Protein AF-A0A661AFA7-F1 (afdb_monomer)

Sequence (392 aa):
MISYKNIELQKSDNGQKGRAKYIINGSEYFAEEAAISHYTSLGYHALWTENTYWWTLMGLFFWDVIFAKTKGAVIVIRDGVQITLDPQDEKFEYLFKQTIQVNGIPADFFTMEFYERRKNLIKNKIQELLHSNLEQKLKESYKQNYGKKCRIIENWDKYDVNTLLISIQRLDKVKFIKILERIISNFKDNRAGLPDLIVYNDKDLFFSEVKSEKDKISEEQKEWHDFLSTTLGLKVEIFLINHTETQIKRIKSLYMPNAKEVTITVGYSSSKKREEAIRFLQEQESYFTKGEGKEQIHGAKFNINEDDIEKLFTILNLTSGWKTQQIEIDGKIIKSTELRNSLWCFREKVKQNASSDYCKRLEYDNKPNKFGCRYFYFHEMEDDEWIEYGYI

Foldseek 3Di:
DEAEDEDEFAWDPPPDPDATWTADPNDIDGQQVVVQVVLVVVVKHKAFCFLLLLLLLLCLLCVCLQLPLWWQLAWDADPNDIHTDHSPDPCSVVRNVVCCVVVVTGRCQQPLVSCVRRVVVLVVSLVVQVPDDSLVSSVVSLVVCPPRRHNSCPDNVPDDSVSSCPCVVPDDSNLSSVLSSQCSNRVNLQSHQFARIWMDDPPDTAGEHTDEQPDDRDPSNLLNCQCCCQVVVGYYYYYYYPHDPVRVVVNVVSNDPPFFKKKKKFADDPDPLVVVLQVLLVPAPQWDWDDDDRGIMIMGIATLDLVRLVSVVVSLVSCPPPPRIWMDTPNDTDDSVVVCVLCVQVNVCSVVSHGVCQQVSCDDPNDRVPVGNPPDDPPVVVDPDPDDDDDD

Secondary structure (DSSP, 8-state):
-EEEEEE--EEP---SSSS-EEEETTEEEEHHHHHHHHHHHTT-EEEE--HHHHHHHHHHHTHHHHT---TTSSEEEETTEEEEPPTTSTTHHHHHHHHHHHHSS-TTTTSTHHHHHHHHHHHHHHHHHHTS-HHHHHHHHHHHHTTS-BTTBS-GGGS-HHHHHHHHHHS-HHHHHHHHHHHHHTHHHHSS---SEEEE-SS-EEEEEEE-TT----HHHHHHHHIIIIIS---EEEEEES--HHHHHHHHHTTS----EEEEEE-----TTHHHHHHHHHTSTT-EEES-GGG-EEEEEEESSTTTHHHHHHHHHHTTT-TTEEEEETTEEE-HHHHHHHHHHHHHHHHTT--GGGGGS-EETTEE-TTTTTT-SGGGGTS---------

Solvent-accessible surface area (backbone atoms only — not comparable to full-atom values): 22392 Å² total; per-residue (Å²): 73,83,46,77,46,76,46,83,68,52,66,58,84,75,86,60,97,65,83,68,39,31,48,56,98,89,41,82,28,45,59,63,55,45,50,33,52,54,41,41,78,72,70,31,49,57,44,86,40,34,40,63,55,54,38,39,52,35,49,48,78,38,40,71,60,64,70,42,83,44,69,32,34,35,67,46,76,56,98,90,40,84,40,61,43,51,65,83,42,91,59,32,67,60,49,37,54,50,39,32,72,74,59,21,42,45,68,28,60,74,43,77,60,39,29,68,78,34,46,68,53,51,53,52,47,52,56,52,52,73,79,48,62,60,69,58,52,49,53,52,35,46,71,74,47,64,87,53,75,31,64,64,48,82,57,69,83,78,55,54,73,69,66,63,38,50,60,63,76,71,39,58,68,68,58,49,50,51,55,37,49,52,26,66,57,39,37,68,76,46,50,51,36,52,40,41,23,42,35,32,55,98,88,49,67,33,34,32,33,70,34,51,70,82,60,77,86,51,70,48,29,52,46,40,50,42,34,41,13,72,62,58,66,35,44,34,32,43,39,34,36,61,59,51,72,68,56,49,51,57,56,51,53,72,78,40,77,80,48,54,53,36,38,42,35,35,44,69,70,92,55,91,45,43,68,59,44,51,51,58,34,65,73,38,93,55,42,48,75,45,77,61,81,84,63,31,29,44,29,30,60,36,42,56,42,85,85,32,41,65,57,50,51,46,52,53,60,54,48,59,92,45,91,42,55,45,38,33,44,93,90,40,79,58,55,70,68,56,56,46,65,67,44,45,63,58,50,53,35,52,78,65,69,47,42,72,63,62,39,70,62,32,53,54,95,94,36,81,35,92,69,47,55,80,78,72,68,79,65,71,78,73,54,95,67,90,71,87,80,75,93,132

Nearest PDB structures (foldseek):
  4rib-assembly2_B  TM=8.176E-01  e=7.982E-11  Homo sapiens
  4rid-assembly2_B  TM=7.907E-01  e=3.762E-11  Homo sapiens
  4rib-assembly1_A  TM=8.383E-01  e=2.216E-10  Homo sapiens
  4ric-assembly1_A  TM=8.292E-01  e=1.886E-10  Homo sapiens
  4ria-assembly2_B  TM=8.384E-01  e=1.053E-09  Homo sapiens

Structure (mmCIF, N/CA/C/O backbone):
data_AF-A0A661AFA7-F1
#
_entry.id   AF-A0A661AFA7-F1
#
loop_
_atom_site.group_PDB
_atom_site.id
_atom_site.type_symbol
_atom_site.label_atom_id
_atom_site.label_alt_id
_atom_site.label_comp_id
_atom_site.label_asym_id
_atom_site.label_entity_id
_atom_site.label_seq_id
_atom_site.pdbx_PDB_ins_code
_atom_site.Cartn_x
_atom_site.Cartn_y
_atom_site.Cartn_z
_atom_site.occupancy
_atom_site.B_iso_or_equiv
_atom_site.auth_seq_id
_atom_site.auth_comp_id
_atom_site.auth_asym_id
_atom_site.auth_atom_id
_atom_site.pdbx_PDB_model_num
ATOM 1 N N . MET A 1 1 ? -13.219 -1.385 1.465 1.00 78.69 1 MET A N 1
ATOM 2 C CA . MET A 1 1 ? -14.040 -2.539 1.913 1.00 78.69 1 MET A CA 1
ATOM 3 C C . MET A 1 1 ? -13.252 -3.832 1.727 1.00 78.69 1 MET A C 1
ATOM 5 O O . MET A 1 1 ? -12.889 -4.147 0.595 1.00 78.69 1 MET A O 1
ATOM 9 N N . ILE A 1 2 ? -12.975 -4.540 2.827 1.00 92.69 2 ILE A N 1
ATOM 10 C CA . ILE A 1 2 ? -12.301 -5.849 2.832 1.00 92.69 2 ILE A CA 1
ATOM 11 C C . ILE A 1 2 ? -13.361 -6.953 2.789 1.00 92.69 2 ILE A C 1
ATOM 13 O O . ILE A 1 2 ? -14.319 -6.927 3.559 1.00 92.69 2 ILE A O 1
ATOM 17 N N . SER A 1 3 ? -13.186 -7.922 1.897 1.00 95.44 3 SER A N 1
ATOM 18 C CA . SER A 1 3 ? -14.047 -9.103 1.761 1.00 95.44 3 SER A CA 1
ATOM 19 C C . SER A 1 3 ? -13.226 -10.384 1.897 1.00 95.44 3 SER A C 1
ATOM 21 O O . SER A 1 3 ? -12.001 -10.337 1.838 1.00 95.44 3 SER A O 1
ATOM 23 N N . TYR A 1 4 ? -13.885 -11.521 2.112 1.00 96.25 4 TYR A N 1
ATOM 24 C CA . TYR A 1 4 ? -13.216 -12.798 2.362 1.00 96.25 4 TYR A CA 1
ATOM 25 C C . TYR A 1 4 ? -13.870 -13.888 1.535 1.00 96.25 4 TYR A C 1
ATOM 27 O O . TYR A 1 4 ? -15.100 -13.966 1.480 1.00 96.25 4 TYR A O 1
ATOM 35 N N . LYS A 1 5 ? -13.049 -14.761 0.965 1.00 96.88 5 LYS A N 1
ATOM 36 C CA . LYS A 1 5 ? -13.495 -15.934 0.226 1.00 96.88 5 LYS A CA 1
ATOM 37 C C . LYS A 1 5 ? -12.658 -17.119 0.658 1.00 96.88 5 LYS A C 1
ATOM 39 O O . LYS A 1 5 ? -11.445 -17.032 0.589 1.00 96.88 5 LYS A O 1
ATOM 44 N N . ASN A 1 6 ? -13.290 -18.191 1.121 1.00 97.25 6 ASN A N 1
ATOM 45 C CA . ASN A 1 6 ? -12.597 -19.437 1.437 1.00 97.25 6 ASN A CA 1
ATOM 46 C C . ASN A 1 6 ? -13.055 -20.523 0.470 1.00 97.25 6 ASN A C 1
ATOM 48 O O . ASN A 1 6 ? -14.259 -20.661 0.242 1.00 97.25 6 ASN A O 1
ATOM 52 N N . ILE A 1 7 ? -12.106 -21.268 -0.087 1.00 96.75 7 ILE A N 1
ATOM 53 C CA . ILE A 1 7 ? -12.377 -22.435 -0.924 1.00 96.75 7 ILE A CA 1
ATOM 54 C C . ILE A 1 7 ? -11.664 -23.662 -0.367 1.00 96.75 7 ILE A C 1
ATOM 56 O O . ILE A 1 7 ? -10.620 -23.547 0.273 1.00 96.75 7 ILE A O 1
ATOM 60 N N . GLU A 1 8 ? -12.224 -24.830 -0.654 1.00 96.00 8 GLU A N 1
ATOM 61 C CA . GLU A 1 8 ? -11.628 -26.115 -0.310 1.00 96.00 8 GLU A CA 1
ATOM 62 C C . GLU A 1 8 ? -10.998 -26.728 -1.563 1.00 96.00 8 GLU A C 1
ATOM 64 O O . GLU A 1 8 ? -11.664 -26.886 -2.589 1.00 96.00 8 GLU A O 1
ATOM 69 N N . LEU A 1 9 ?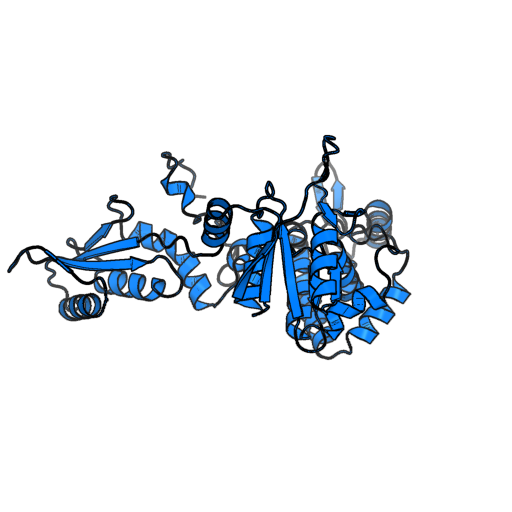 -9.714 -27.067 -1.484 1.00 94.50 9 LEU A N 1
ATOM 70 C CA . LEU A 1 9 ? -8.948 -27.712 -2.544 1.00 94.50 9 LEU A CA 1
ATOM 71 C C . LEU A 1 9 ? -8.149 -28.888 -1.993 1.00 94.50 9 LEU A C 1
ATOM 73 O O . LEU A 1 9 ? -7.555 -28.821 -0.913 1.00 94.50 9 LEU A O 1
ATOM 77 N N . GLN A 1 10 ? -8.061 -29.954 -2.787 1.00 93.38 10 GLN A N 1
ATOM 78 C CA . GLN A 1 10 ? -7.186 -31.075 -2.473 1.00 93.38 10 GLN A CA 1
ATOM 79 C C . GLN A 1 10 ? -5.727 -30.612 -2.527 1.00 93.38 10 GLN A C 1
ATOM 81 O O . GLN A 1 10 ? -5.273 -30.051 -3.523 1.00 93.38 10 GLN A O 1
ATOM 86 N N . LYS A 1 11 ? -4.979 -30.862 -1.455 1.00 90.44 11 LYS A N 1
ATOM 87 C CA . LYS A 1 11 ? -3.547 -30.575 -1.394 1.00 90.44 11 LYS A CA 1
ATOM 88 C C . LYS A 1 11 ? -2.759 -31.673 -2.110 1.00 90.44 11 LYS A C 1
ATOM 90 O O . LYS A 1 11 ? -3.141 -32.837 -2.045 1.00 90.44 11 LYS A O 1
ATOM 95 N N . SER A 1 12 ? -1.665 -31.313 -2.776 1.00 87.25 12 SER A N 1
ATOM 96 C CA . SER A 1 12 ? -0.731 -32.320 -3.291 1.00 87.25 12 SER A CA 1
ATOM 97 C C . SER A 1 12 ? 0.086 -32.931 -2.144 1.00 87.25 12 SER A C 1
ATOM 99 O O . SER A 1 12 ? 0.636 -32.206 -1.311 1.00 87.25 12 SER A O 1
ATOM 101 N N . ASP A 1 13 ? 0.181 -34.262 -2.124 1.00 72.50 13 ASP A N 1
ATOM 102 C CA . ASP A 1 13 ? 0.883 -35.056 -1.102 1.00 72.50 13 ASP A CA 1
ATOM 103 C C . ASP A 1 13 ? 2.415 -35.061 -1.261 1.00 72.50 13 ASP A C 1
ATOM 105 O O . ASP A 1 13 ? 3.125 -35.728 -0.503 1.00 72.50 13 ASP A O 1
ATOM 109 N N . ASN A 1 14 ? 2.965 -34.305 -2.218 1.00 60.12 14 ASN A N 1
ATOM 110 C CA . ASN A 1 14 ? 4.408 -34.203 -2.427 1.00 60.12 14 ASN A CA 1
ATOM 111 C C . ASN A 1 14 ? 5.075 -33.425 -1.274 1.00 60.12 14 ASN A C 1
ATOM 113 O O . ASN A 1 14 ? 5.304 -32.219 -1.347 1.00 60.12 14 ASN A O 1
ATOM 117 N N . GLY A 1 15 ? 5.388 -34.148 -0.192 1.00 50.31 15 GLY A N 1
ATOM 118 C CA . GLY A 1 15 ? 5.977 -33.697 1.074 1.00 50.31 15 GLY A CA 1
ATOM 119 C C . GLY A 1 15 ? 7.410 -33.156 1.003 1.00 50.31 15 GLY A C 1
ATOM 120 O O . GLY A 1 15 ? 8.238 -33.481 1.855 1.00 50.31 15 GLY A O 1
ATOM 121 N N . GLN A 1 16 ? 7.727 -32.314 0.022 1.00 49.47 16 GLN A N 1
ATOM 122 C CA . GLN A 1 16 ? 8.964 -31.537 0.023 1.00 49.47 16 GLN A CA 1
ATOM 123 C C . GLN A 1 16 ? 8.768 -30.179 0.706 1.00 49.47 16 GLN A C 1
ATOM 125 O O . GLN A 1 16 ? 7.711 -29.557 0.626 1.00 49.47 16 GLN A O 1
ATOM 130 N N . LYS A 1 17 ? 9.824 -29.703 1.380 1.00 51.38 17 LYS A N 1
ATOM 131 C CA . LYS A 1 17 ? 9.931 -28.332 1.900 1.00 51.38 17 LYS A CA 1
ATOM 132 C C . LYS A 1 17 ? 9.777 -27.341 0.735 1.00 51.38 17 LYS A C 1
ATOM 134 O O . LYS A 1 17 ? 10.743 -27.066 0.033 1.00 51.38 17 LYS A O 1
ATOM 139 N N . GLY A 1 18 ? 8.572 -26.819 0.532 1.00 64.00 18 GLY A N 1
ATOM 140 C CA . GLY A 1 18 ? 8.236 -25.884 -0.541 1.00 64.00 18 GLY A CA 1
ATOM 141 C C . GLY A 1 18 ? 6.884 -25.209 -0.301 1.00 64.00 18 GLY A C 1
ATOM 142 O O . GLY A 1 18 ? 6.177 -25.549 0.650 1.00 64.00 18 GLY A O 1
ATOM 143 N N . ARG A 1 19 ? 6.538 -24.225 -1.143 1.00 78.50 19 ARG A N 1
ATOM 144 C CA . ARG A 1 19 ? 5.211 -23.581 -1.124 1.00 78.50 19 ARG A CA 1
ATOM 145 C C . ARG A 1 19 ? 4.116 -24.623 -1.368 1.00 78.50 19 ARG A C 1
ATOM 147 O O . ARG A 1 19 ? 4.319 -25.554 -2.146 1.00 78.50 19 ARG A O 1
ATOM 154 N N . ALA A 1 20 ? 2.974 -24.465 -0.697 1.00 85.94 20 ALA A N 1
ATOM 155 C CA . ALA A 1 20 ? 1.845 -25.378 -0.834 1.00 85.94 20 ALA A CA 1
ATOM 156 C C . ALA A 1 20 ? 1.352 -25.441 -2.290 1.00 85.94 20 ALA A C 1
ATOM 158 O O . ALA A 1 20 ? 1.292 -24.419 -2.974 1.00 85.94 20 ALA A O 1
ATOM 159 N N . LYS A 1 21 ? 0.990 -26.649 -2.731 1.00 91.50 21 LYS A N 1
ATOM 160 C CA . LYS A 1 21 ? 0.383 -26.907 -4.035 1.00 91.50 21 LYS A CA 1
ATOM 161 C C . LYS A 1 21 ? -0.960 -27.606 -3.888 1.00 91.50 21 LYS A C 1
ATOM 163 O O . LYS A 1 21 ? -1.154 -28.407 -2.969 1.00 91.50 21 LYS A O 1
ATOM 168 N N . TYR A 1 22 ? -1.845 -27.336 -4.833 1.00 93.81 22 TYR A N 1
ATOM 169 C CA . TYR A 1 22 ? -3.230 -27.782 -4.858 1.00 93.81 22 TYR A CA 1
ATOM 170 C C . TYR A 1 22 ? -3.554 -28.463 -6.182 1.00 93.81 22 TYR A C 1
ATOM 172 O O . TYR A 1 22 ? -3.020 -28.088 -7.223 1.00 93.81 22 TYR A O 1
ATOM 180 N N . ILE A 1 23 ? -4.422 -29.469 -6.135 1.00 93.19 23 ILE A N 1
ATOM 181 C CA . ILE A 1 23 ? -4.834 -30.250 -7.296 1.00 93.19 23 ILE A CA 1
ATOM 182 C C . ILE A 1 23 ? -6.147 -29.682 -7.832 1.00 93.19 23 ILE A C 1
ATOM 184 O O . ILE A 1 23 ? -7.156 -29.652 -7.127 1.00 93.19 23 ILE A O 1
ATOM 188 N N . ILE A 1 24 ? -6.141 -29.268 -9.099 1.00 93.12 24 ILE A N 1
ATOM 189 C CA . ILE A 1 24 ? -7.333 -28.847 -9.843 1.00 93.12 24 ILE A CA 1
ATOM 190 C C . ILE A 1 24 ? -7.357 -29.638 -11.147 1.00 93.12 24 ILE A C 1
ATOM 192 O O . ILE A 1 24 ? -6.400 -29.595 -11.919 1.00 93.12 24 ILE A O 1
ATOM 196 N N . ASN A 1 25 ? -8.436 -30.388 -11.390 1.00 90.56 25 ASN A N 1
ATOM 197 C CA . ASN A 1 25 ? -8.602 -31.228 -12.586 1.00 90.56 25 ASN A CA 1
ATOM 198 C C . ASN A 1 25 ? -7.388 -32.141 -12.873 1.00 90.56 25 ASN A C 1
ATOM 200 O O . ASN A 1 25 ? -6.991 -32.324 -14.021 1.00 90.56 25 ASN A O 1
ATOM 204 N N . GLY A 1 26 ? -6.772 -32.690 -11.820 1.00 89.00 26 GLY A N 1
ATOM 205 C CA . GLY A 1 26 ? -5.618 -33.591 -11.921 1.00 89.00 26 GLY A CA 1
ATOM 206 C C . GLY A 1 26 ? -4.258 -32.914 -12.150 1.00 89.00 26 GLY A C 1
ATOM 207 O O . GLY A 1 26 ? -3.258 -33.620 -12.233 1.00 89.00 26 GLY A O 1
ATOM 208 N N . SER A 1 27 ? -4.195 -31.581 -12.229 1.00 91.75 27 SER A N 1
ATOM 209 C CA . SER A 1 27 ? -2.941 -30.815 -12.339 1.00 91.75 27 SER A CA 1
ATOM 210 C C . SER A 1 27 ? -2.607 -30.090 -11.035 1.00 91.75 27 SER A C 1
ATOM 212 O O . SER A 1 27 ? -3.508 -29.685 -10.302 1.00 91.75 27 SER A O 1
ATOM 214 N N . GLU A 1 28 ? -1.313 -29.931 -10.743 1.00 92.88 28 GLU A N 1
ATOM 215 C CA . GLU A 1 28 ? -0.833 -29.211 -9.560 1.00 92.88 28 GLU A CA 1
ATOM 216 C C . GLU A 1 28 ? -0.629 -27.718 -9.837 1.00 92.88 28 GLU A C 1
ATOM 218 O O . GLU A 1 28 ? 0.016 -27.351 -10.817 1.00 92.88 28 GLU A O 1
ATOM 223 N N . TYR A 1 29 ? -1.084 -26.881 -8.909 1.00 93.50 29 TYR A N 1
ATOM 224 C CA . TYR A 1 29 ? -0.979 -25.424 -8.959 1.00 93.50 29 TYR A CA 1
ATOM 225 C C . TYR A 1 29 ? -0.490 -24.868 -7.622 1.00 93.50 29 TYR A C 1
ATOM 227 O O . TYR A 1 29 ? -0.860 -25.382 -6.564 1.00 93.50 29 TYR A O 1
ATOM 235 N N . PHE A 1 30 ? 0.306 -23.801 -7.640 1.00 94.44 30 PHE A N 1
ATOM 236 C CA . PHE A 1 30 ? 0.533 -22.983 -6.446 1.00 94.44 30 PHE A CA 1
ATOM 237 C C . PHE A 1 30 ? -0.759 -22.268 -6.021 1.00 94.44 30 PHE A C 1
ATOM 239 O O . PHE A 1 30 ? -1.739 -22.228 -6.765 1.00 94.44 30 PHE A O 1
ATOM 246 N N . ALA A 1 31 ? -0.781 -21.715 -4.806 1.00 94.88 31 ALA A N 1
ATOM 247 C CA . ALA A 1 31 ? -1.972 -21.078 -4.242 1.00 94.88 31 ALA A CA 1
ATOM 248 C C . ALA A 1 31 ? -2.530 -19.967 -5.152 1.00 94.88 31 ALA A C 1
ATOM 250 O O . ALA A 1 31 ? -3.733 -19.908 -5.406 1.00 94.88 31 ALA A O 1
ATOM 251 N N . GLU A 1 32 ? -1.653 -19.118 -5.681 1.00 96.19 32 GLU A N 1
ATOM 252 C CA . GLU A 1 32 ? -1.999 -17.982 -6.533 1.00 96.19 32 GLU A CA 1
ATOM 253 C C . GLU A 1 32 ? -2.542 -18.445 -7.894 1.00 96.19 32 GLU A C 1
ATOM 255 O O . GLU A 1 32 ? -3.547 -17.925 -8.377 1.00 96.19 32 GLU A O 1
ATOM 260 N N . GLU A 1 33 ? -1.949 -19.486 -8.484 1.00 96.50 33 GLU A N 1
ATOM 261 C CA . GLU A 1 33 ? -2.429 -20.098 -9.730 1.00 96.50 33 GLU A CA 1
ATOM 262 C C . GLU A 1 33 ? -3.790 -20.784 -9.538 1.00 96.50 33 GLU A C 1
ATOM 264 O O . GLU A 1 33 ? -4.676 -20.680 -10.389 1.00 96.50 33 GLU A O 1
ATOM 269 N N . ALA A 1 34 ? -3.987 -21.441 -8.393 1.00 96.31 34 ALA A N 1
ATOM 270 C CA . ALA A 1 34 ? -5.262 -22.034 -8.016 1.00 96.31 34 ALA A CA 1
ATOM 271 C C . ALA A 1 34 ? -6.356 -20.964 -7.862 1.00 96.31 34 ALA A C 1
ATOM 273 O O . ALA A 1 34 ? -7.472 -21.143 -8.356 1.00 96.31 34 ALA A O 1
ATOM 274 N N . ALA A 1 35 ? -6.028 -19.822 -7.250 1.00 97.38 35 ALA A N 1
ATOM 275 C CA . ALA A 1 35 ? -6.930 -18.678 -7.164 1.00 97.38 35 ALA A CA 1
ATOM 276 C C . ALA A 1 35 ? -7.266 -18.106 -8.555 1.00 97.38 35 ALA A C 1
ATOM 278 O O . ALA A 1 35 ? -8.440 -17.874 -8.850 1.00 97.38 35 ALA A O 1
ATOM 279 N N . ILE A 1 36 ? -6.275 -17.945 -9.442 1.00 97.75 36 ILE A N 1
ATOM 280 C CA . ILE A 1 36 ? -6.489 -17.514 -10.838 1.00 97.75 36 ILE A CA 1
ATOM 281 C C . ILE A 1 36 ? -7.436 -18.477 -11.569 1.00 97.75 36 ILE A C 1
ATOM 283 O O . ILE A 1 36 ? -8.391 -18.030 -12.211 1.00 97.75 36 ILE A O 1
ATOM 287 N N . SER A 1 37 ? -7.213 -19.788 -11.444 1.00 96.94 37 SER A N 1
ATOM 288 C CA . SER A 1 37 ? -8.068 -20.825 -12.037 1.00 96.94 37 SER A CA 1
ATOM 289 C C . SER A 1 37 ? -9.511 -20.725 -11.529 1.00 96.94 37 SER A C 1
ATOM 291 O O . SER A 1 37 ? -10.461 -20.692 -12.317 1.00 96.94 37 SER A O 1
ATOM 293 N N . HIS A 1 38 ? -9.681 -20.556 -10.214 1.00 96.75 38 HIS A N 1
ATOM 294 C CA . HIS A 1 38 ? -10.986 -20.355 -9.588 1.00 96.75 38 HIS A CA 1
ATOM 295 C C . HIS A 1 38 ? -11.711 -19.121 -10.131 1.00 96.75 38 HIS A C 1
ATOM 297 O O . HIS A 1 38 ? -12.863 -19.224 -10.548 1.00 96.75 38 HIS A O 1
ATOM 303 N N . TYR A 1 39 ? -11.056 -17.959 -10.174 1.00 97.81 39 TYR A N 1
ATOM 304 C CA . TYR A 1 39 ? -11.659 -16.742 -10.727 1.00 97.81 39 TYR A CA 1
ATOM 305 C C . TYR A 1 39 ? -11.997 -16.883 -12.216 1.00 97.81 39 TYR A C 1
ATOM 307 O O . TYR A 1 39 ? -13.070 -16.445 -12.634 1.00 97.81 39 TYR A O 1
ATOM 315 N N . THR A 1 40 ? -11.147 -17.564 -12.986 1.00 97.06 40 THR A N 1
ATOM 316 C CA . THR A 1 40 ? -11.391 -17.845 -14.410 1.00 97.06 40 THR A CA 1
ATOM 317 C C . THR A 1 40 ? -12.655 -18.679 -14.606 1.00 97.06 40 THR A C 1
ATOM 319 O O . THR A 1 40 ? -13.485 -18.350 -15.452 1.00 97.06 40 THR A O 1
ATOM 322 N N . SER A 1 41 ? -12.874 -19.699 -13.767 1.00 95.88 41 SER A N 1
ATOM 323 C CA . SER A 1 41 ? -14.105 -20.507 -13.794 1.00 95.88 41 SER A CA 1
ATOM 324 C C . SER A 1 41 ? -15.380 -19.706 -13.489 1.00 95.88 41 SER A C 1
ATOM 326 O O . SER A 1 41 ? -16.470 -20.091 -13.904 1.00 95.88 41 SER A O 1
ATOM 328 N N . LEU A 1 42 ? -15.243 -18.567 -12.803 1.00 96.19 42 LEU A N 1
ATOM 329 C CA . LEU A 1 42 ? -16.332 -17.641 -12.489 1.00 96.19 42 LEU A CA 1
ATOM 330 C C . LEU A 1 42 ? -16.504 -16.537 -13.548 1.00 96.19 42 LEU A C 1
ATOM 332 O O . LEU A 1 42 ? -17.320 -15.637 -13.356 1.00 96.19 42 LEU A O 1
ATOM 336 N N . GLY A 1 43 ? -15.748 -16.586 -14.650 1.00 97.00 43 GLY A N 1
ATOM 337 C CA . GLY A 1 43 ? -15.818 -15.609 -15.738 1.00 97.00 43 GLY A CA 1
ATOM 338 C C . GLY A 1 43 ? -15.028 -14.320 -15.491 1.00 97.00 43 GLY A C 1
ATOM 339 O O . GLY A 1 43 ? -15.296 -13.310 -16.141 1.00 97.00 43 GLY A O 1
ATOM 340 N N . TYR A 1 44 ? -14.074 -14.330 -14.558 1.00 98.00 44 TYR A N 1
ATOM 341 C CA . TYR A 1 44 ? -13.134 -13.226 -14.358 1.00 98.00 44 TYR A CA 1
ATOM 342 C C . TYR A 1 44 ? -11.806 -13.491 -15.070 1.00 98.00 44 TYR A C 1
ATOM 344 O O . TYR A 1 44 ? -11.380 -14.629 -15.230 1.00 98.00 44 TYR A O 1
ATOM 352 N N . HIS A 1 45 ? -11.099 -12.422 -15.411 1.00 97.56 45 HIS A N 1
ATOM 353 C CA . HIS A 1 45 ? -9.662 -12.460 -15.643 1.00 97.56 45 HIS A CA 1
ATOM 354 C C . HIS A 1 45 ? -8.937 -12.187 -14.321 1.00 97.56 45 HIS A C 1
ATOM 356 O O . HIS A 1 45 ? -9.371 -11.344 -13.535 1.00 97.56 45 HIS A O 1
ATOM 362 N N . ALA A 1 46 ? -7.821 -12.869 -14.077 1.00 97.19 46 ALA A N 1
ATOM 363 C CA . ALA A 1 46 ? -6.979 -12.630 -12.910 1.00 97.19 46 ALA A CA 1
ATOM 364 C C . ALA A 1 46 ? -5.517 -12.509 -13.346 1.00 97.19 46 ALA A C 1
ATOM 366 O O . ALA A 1 46 ? -4.973 -13.405 -13.988 1.00 97.19 46 ALA A O 1
ATOM 367 N N . LEU A 1 47 ? -4.902 -11.375 -13.020 1.00 95.56 47 LEU A N 1
ATOM 368 C CA . LEU A 1 47 ? -3.513 -11.063 -13.327 1.00 95.56 47 LEU A CA 1
ATOM 369 C C . LEU A 1 47 ? -2.690 -11.128 -12.045 1.00 95.56 47 LEU A C 1
ATOM 371 O O . LEU A 1 47 ? -3.044 -10.479 -11.065 1.00 95.56 47 LEU A O 1
ATOM 375 N N . TRP A 1 48 ? -1.571 -11.850 -12.075 1.00 95.81 48 TRP A N 1
ATOM 376 C CA . TRP A 1 48 ? -0.609 -11.854 -10.977 1.00 95.81 48 TRP A CA 1
ATOM 377 C C . TRP A 1 48 ? 0.207 -10.555 -10.987 1.00 95.81 48 TRP A C 1
ATOM 379 O O . TRP A 1 48 ? 1.017 -10.317 -11.881 1.00 95.81 48 TRP A O 1
ATOM 389 N N . THR A 1 49 ? -0.025 -9.705 -9.988 1.00 91.81 49 THR A N 1
ATOM 390 C CA . THR A 1 49 ? 0.502 -8.338 -9.869 1.00 91.81 49 THR A CA 1
ATOM 391 C C . THR A 1 49 ? 1.134 -8.074 -8.508 1.00 91.81 49 THR A C 1
ATOM 393 O O . THR A 1 49 ? 0.918 -7.014 -7.924 1.00 91.81 49 THR A O 1
ATOM 396 N N . GLU A 1 50 ? 1.906 -9.021 -7.983 1.00 84.69 50 GLU A N 1
ATOM 397 C CA . GLU A 1 50 ? 2.696 -8.809 -6.768 1.00 84.69 50 GLU A CA 1
ATOM 398 C C . GLU A 1 50 ? 3.608 -7.559 -6.892 1.00 84.69 50 GLU A C 1
ATOM 400 O O . GLU A 1 50 ? 3.591 -6.789 -7.853 1.00 84.69 50 GLU A O 1
ATOM 405 N N . ASN A 1 51 ? 4.517 -7.378 -5.945 1.00 91.38 51 ASN A N 1
ATOM 406 C CA . ASN A 1 51 ? 5.382 -6.203 -5.848 1.00 91.38 51 ASN A CA 1
ATOM 407 C C . ASN A 1 51 ? 6.056 -5.762 -7.174 1.00 91.38 51 ASN A C 1
ATOM 409 O O . ASN A 1 51 ? 5.983 -4.596 -7.563 1.00 91.38 51 ASN A O 1
ATOM 413 N N . THR A 1 52 ? 6.683 -6.689 -7.906 1.00 94.44 52 THR A N 1
ATOM 414 C CA . THR A 1 52 ? 7.503 -6.364 -9.093 1.00 94.44 52 THR A CA 1
ATOM 415 C C . THR A 1 52 ? 6.718 -5.749 -10.258 1.00 94.44 52 THR A C 1
ATOM 417 O O . THR A 1 52 ? 7.277 -4.946 -11.010 1.00 94.44 52 THR A O 1
ATOM 420 N N . TYR A 1 53 ? 5.431 -6.081 -10.401 1.00 97.25 53 TYR A N 1
ATOM 421 C CA . TYR A 1 53 ? 4.552 -5.479 -11.409 1.00 97.25 53 TYR A CA 1
ATOM 422 C C . TYR A 1 53 ? 4.427 -3.968 -11.167 1.00 97.25 53 TYR A C 1
ATOM 424 O O . TYR A 1 53 ? 4.677 -3.142 -12.049 1.00 97.25 53 TYR A O 1
ATOM 432 N N . TRP A 1 54 ? 4.153 -3.596 -9.917 1.00 97.69 54 TRP A N 1
ATOM 433 C CA . TRP A 1 54 ? 3.997 -2.206 -9.502 1.00 97.69 54 TRP A CA 1
ATOM 434 C C . TRP A 1 54 ? 5.310 -1.430 -9.485 1.00 97.69 54 TRP A C 1
ATOM 436 O O . TRP A 1 54 ? 5.324 -0.247 -9.826 1.00 97.69 54 TRP A O 1
ATOM 446 N N . TRP A 1 55 ? 6.427 -2.083 -9.154 1.00 97.38 55 TRP A N 1
ATOM 447 C CA . TRP A 1 55 ? 7.753 -1.465 -9.254 1.00 97.38 55 TRP A CA 1
ATOM 448 C C . TRP A 1 55 ? 8.096 -1.106 -10.692 1.00 97.38 55 TRP A C 1
ATOM 450 O O . TRP A 1 55 ? 8.627 -0.026 -10.935 1.00 97.38 55 TRP A O 1
ATOM 460 N N . THR A 1 56 ? 7.751 -1.984 -11.636 1.00 97.88 56 THR A N 1
ATOM 461 C CA . THR A 1 56 ? 7.979 -1.762 -13.067 1.00 97.88 56 THR A CA 1
ATOM 462 C C . THR A 1 56 ? 7.176 -0.565 -13.561 1.00 97.88 56 THR A C 1
ATOM 464 O O . THR A 1 56 ? 7.739 0.342 -14.172 1.00 97.88 56 THR A O 1
ATOM 467 N N . LEU A 1 57 ? 5.884 -0.500 -13.227 1.00 98.38 57 LEU A N 1
ATOM 468 C CA . LEU A 1 57 ? 5.037 0.648 -13.560 1.00 98.38 57 LEU A CA 1
ATOM 469 C C . LEU A 1 57 ? 5.565 1.950 -12.952 1.00 98.38 57 LEU A C 1
ATOM 471 O O . LEU A 1 57 ? 5.736 2.937 -13.665 1.00 98.38 57 LEU A O 1
ATOM 475 N N . MET A 1 58 ? 5.863 1.951 -11.651 1.00 98.25 58 MET A N 1
ATOM 476 C CA . MET A 1 58 ? 6.399 3.124 -10.960 1.00 98.25 58 MET A CA 1
ATOM 477 C C . MET A 1 58 ? 7.728 3.565 -11.588 1.00 98.25 58 MET A C 1
ATOM 479 O O . MET A 1 58 ? 7.883 4.738 -11.925 1.00 98.25 58 MET A O 1
ATOM 483 N N . GLY A 1 59 ? 8.642 2.627 -11.841 1.00 98.06 59 GLY A N 1
ATOM 484 C CA . GLY A 1 59 ? 9.930 2.891 -12.473 1.00 98.06 59 GLY A CA 1
ATOM 485 C C . GLY A 1 59 ? 9.800 3.500 -13.868 1.00 98.06 59 GLY A C 1
ATOM 486 O O . GLY A 1 59 ? 10.532 4.428 -14.197 1.00 98.06 59 GLY A O 1
ATOM 487 N N . LEU A 1 60 ? 8.846 3.028 -14.673 1.00 98.56 60 LEU A N 1
ATOM 488 C CA . LEU A 1 60 ? 8.595 3.552 -16.017 1.00 98.56 60 LEU A CA 1
ATOM 489 C C . LEU A 1 60 ? 7.937 4.935 -16.001 1.00 98.56 60 LEU A C 1
ATOM 491 O O . LEU A 1 60 ? 8.341 5.804 -16.775 1.00 98.56 60 LEU A O 1
ATOM 495 N N . PHE A 1 61 ? 6.955 5.173 -15.130 1.00 98.69 61 PHE A N 1
ATOM 496 C CA . PHE A 1 61 ? 6.276 6.471 -15.051 1.00 98.69 61 PHE A CA 1
ATOM 497 C C . PHE A 1 61 ? 7.124 7.564 -14.395 1.00 98.69 61 PHE A C 1
ATOM 499 O O . PHE A 1 61 ? 6.980 8.731 -14.752 1.00 98.69 61 PHE A O 1
ATOM 506 N N . PHE A 1 62 ? 8.012 7.198 -13.469 1.00 98.62 62 PHE A N 1
ATOM 507 C CA . PHE A 1 62 ? 8.869 8.124 -12.724 1.00 98.62 62 PHE A CA 1
ATOM 508 C C . PHE A 1 62 ? 10.344 8.027 -13.128 1.00 98.62 62 PHE A C 1
ATOM 510 O O . PHE A 1 62 ? 11.209 8.459 -12.371 1.00 98.62 62 PHE A O 1
ATOM 517 N N . TRP A 1 63 ? 10.659 7.477 -14.304 1.00 98.50 63 TRP A N 1
ATOM 518 C CA . TRP A 1 63 ? 12.043 7.234 -14.728 1.00 98.50 63 TRP A CA 1
ATOM 519 C C . TRP A 1 63 ? 12.919 8.495 -14.643 1.00 98.50 63 TRP A C 1
ATOM 521 O O . TRP A 1 63 ? 13.987 8.493 -14.035 1.00 98.50 63 TRP A O 1
ATOM 531 N N . ASP A 1 64 ? 12.446 9.604 -15.205 1.00 97.88 64 ASP A N 1
ATOM 532 C CA . ASP A 1 64 ? 13.110 10.911 -15.174 1.00 97.88 64 ASP A CA 1
ATOM 533 C C . ASP A 1 64 ? 13.270 11.475 -13.756 1.00 97.88 64 ASP A C 1
ATOM 535 O O . ASP A 1 64 ? 14.280 12.110 -13.458 1.00 97.88 64 ASP A O 1
ATOM 539 N N . VAL A 1 65 ? 12.314 11.204 -12.867 1.00 98.25 65 VAL A N 1
ATOM 540 C CA . VAL A 1 65 ? 12.376 11.605 -11.456 1.00 98.25 65 VAL A CA 1
ATOM 541 C C . VAL A 1 65 ? 13.395 10.765 -10.687 1.00 98.25 65 VAL A C 1
ATOM 543 O O . VAL A 1 65 ? 14.226 11.316 -9.963 1.00 98.25 65 VAL A O 1
ATOM 546 N N . ILE A 1 66 ? 13.377 9.441 -10.862 1.00 98.25 66 ILE A N 1
ATOM 547 C CA . ILE A 1 66 ? 14.317 8.515 -10.218 1.00 98.25 66 ILE A CA 1
ATOM 548 C C . ILE A 1 66 ? 15.740 8.893 -10.612 1.00 98.25 66 ILE A C 1
ATOM 550 O O . ILE A 1 66 ? 16.569 9.169 -9.748 1.00 98.25 66 ILE A O 1
ATOM 554 N N . PHE A 1 67 ? 16.010 8.998 -11.912 1.00 98.00 67 PHE A N 1
ATOM 555 C CA . PHE A 1 67 ? 17.342 9.305 -12.431 1.00 98.00 67 PHE A CA 1
ATOM 556 C C . PHE A 1 67 ? 17.649 10.811 -12.491 1.00 98.00 67 PHE A C 1
ATOM 558 O O . PHE A 1 67 ? 18.631 11.211 -13.121 1.00 98.00 67 PHE A O 1
ATOM 565 N N . ALA A 1 68 ? 16.857 11.652 -11.816 1.00 97.69 68 ALA A N 1
ATOM 566 C CA . ALA A 1 68 ? 17.153 13.070 -11.681 1.00 97.69 68 ALA A CA 1
ATOM 567 C C . ALA A 1 68 ? 18.502 13.277 -10.977 1.00 97.69 68 ALA A C 1
ATOM 569 O O . ALA A 1 68 ? 18.808 12.657 -9.951 1.00 97.69 68 ALA A O 1
ATOM 570 N N . LYS A 1 69 ? 19.301 14.189 -11.531 1.00 96.81 69 LYS A N 1
ATOM 571 C CA . LYS A 1 69 ? 20.636 14.554 -11.050 1.00 96.81 69 LYS A CA 1
ATOM 572 C C . LYS A 1 69 ? 20.533 15.520 -9.874 1.00 96.81 69 LYS A C 1
ATOM 574 O O . LYS A 1 69 ? 20.775 16.715 -10.005 1.00 96.81 69 LYS A O 1
ATOM 579 N N . THR A 1 70 ? 20.109 15.001 -8.730 1.00 94.88 70 THR A N 1
ATOM 580 C CA . THR A 1 70 ? 19.970 15.769 -7.489 1.00 94.88 70 THR A CA 1
ATOM 581 C C . THR A 1 70 ? 21.085 15.428 -6.508 1.00 94.88 70 THR A C 1
ATOM 583 O O . THR A 1 70 ? 21.769 14.407 -6.635 1.00 94.88 70 THR A O 1
ATOM 586 N N . LYS A 1 71 ? 21.252 16.267 -5.480 1.00 92.31 71 LYS A N 1
ATOM 587 C CA . LYS A 1 71 ? 22.157 15.977 -4.365 1.00 92.31 71 LYS A CA 1
ATOM 588 C C . LYS A 1 71 ? 21.870 14.584 -3.794 1.00 92.31 71 LYS A C 1
ATOM 590 O O . LYS A 1 71 ? 20.718 14.187 -3.667 1.00 92.31 71 LYS A O 1
ATOM 595 N N . GLY A 1 72 ? 22.929 13.837 -3.491 1.00 92.88 72 GLY A N 1
ATOM 596 C CA . GLY A 1 72 ? 22.868 12.493 -2.910 1.00 92.88 72 GLY A CA 1
ATOM 597 C C . GLY A 1 72 ? 22.416 11.362 -3.838 1.00 92.88 72 GLY A C 1
ATOM 598 O O . GLY A 1 72 ? 22.487 10.206 -3.435 1.00 92.88 72 GLY A O 1
ATOM 599 N N . ALA A 1 73 ? 22.112 11.653 -5.107 1.00 96.25 73 ALA A N 1
ATOM 600 C CA . ALA A 1 73 ? 22.077 10.628 -6.149 1.00 96.25 73 ALA A CA 1
ATOM 601 C C . ALA A 1 73 ? 23.439 9.914 -6.311 1.00 96.25 73 ALA A C 1
ATOM 603 O O . ALA A 1 73 ? 23.495 8.764 -6.748 1.00 96.25 73 ALA A O 1
ATOM 604 N N . VAL A 1 74 ? 24.524 10.595 -5.920 1.00 96.81 74 VAL A N 1
ATOM 605 C CA . VAL A 1 74 ? 25.894 10.081 -5.830 1.00 96.81 74 VAL A CA 1
ATOM 606 C C . VAL A 1 74 ? 26.399 10.253 -4.399 1.00 96.81 74 VAL A C 1
ATOM 608 O O . VAL A 1 74 ? 26.320 11.347 -3.830 1.00 96.81 74 VAL A O 1
ATOM 611 N N . ILE A 1 75 ? 26.951 9.178 -3.838 1.00 93.19 75 ILE A N 1
ATOM 612 C CA . ILE A 1 75 ? 27.633 9.170 -2.541 1.00 93.19 75 ILE A CA 1
ATOM 613 C C . ILE A 1 75 ? 29.074 8.715 -2.772 1.00 93.19 75 ILE A C 1
ATOM 615 O O . ILE A 1 75 ? 29.314 7.721 -3.456 1.00 93.19 75 ILE A O 1
ATOM 619 N N . VAL A 1 76 ? 30.025 9.448 -2.200 1.00 92.56 76 VAL A N 1
ATOM 620 C CA . VAL A 1 76 ? 31.453 9.106 -2.198 1.00 92.56 76 VAL A CA 1
ATOM 621 C C . VAL A 1 76 ? 31.941 8.946 -0.766 1.00 92.56 76 VAL A C 1
ATOM 623 O O . VAL A 1 76 ? 31.390 9.554 0.148 1.00 92.56 76 VAL A O 1
ATOM 626 N N . ILE A 1 77 ? 32.985 8.147 -0.565 1.00 91.44 77 ILE A N 1
ATOM 627 C CA . ILE A 1 77 ? 33.657 8.031 0.730 1.00 91.44 77 ILE A CA 1
ATOM 628 C C . ILE A 1 77 ? 34.911 8.903 0.680 1.00 91.44 77 ILE A C 1
ATOM 630 O O . ILE A 1 77 ? 35.750 8.715 -0.202 1.00 91.44 77 ILE A O 1
ATOM 634 N N . ARG A 1 78 ? 35.038 9.857 1.606 1.00 88.88 78 ARG A N 1
ATOM 635 C CA . ARG A 1 78 ? 36.272 10.629 1.829 1.00 88.88 78 ARG A CA 1
ATOM 636 C C . ARG A 1 78 ? 36.658 10.488 3.294 1.00 88.88 78 ARG A C 1
ATOM 638 O O . ARG A 1 78 ? 35.812 10.694 4.157 1.00 88.88 78 ARG A O 1
ATOM 645 N N . ASP A 1 79 ? 37.889 10.059 3.554 1.00 90.50 79 ASP A N 1
ATOM 646 C CA . ASP A 1 79 ? 38.422 9.852 4.909 1.00 90.50 79 ASP A CA 1
ATOM 647 C C . ASP A 1 79 ? 37.514 8.989 5.810 1.00 90.50 79 ASP A C 1
ATOM 649 O O . ASP A 1 79 ? 37.333 9.250 6.995 1.00 90.50 79 ASP A O 1
ATOM 653 N N . GLY A 1 80 ? 36.891 7.957 5.228 1.00 90.00 80 GLY A N 1
ATOM 654 C CA . GLY A 1 80 ? 35.975 7.052 5.934 1.00 90.00 80 GLY A CA 1
ATOM 655 C C . GLY A 1 80 ? 34.550 7.584 6.135 1.00 90.00 80 GLY A C 1
ATOM 656 O O . GLY A 1 80 ? 33.702 6.855 6.644 1.00 90.00 80 GLY A O 1
ATOM 657 N N . VAL A 1 81 ? 34.247 8.807 5.693 1.00 88.88 81 VAL A N 1
ATOM 658 C CA . VAL A 1 81 ? 32.928 9.436 5.838 1.00 88.88 81 VAL A CA 1
ATOM 659 C C . VAL A 1 81 ? 32.179 9.432 4.508 1.00 88.88 81 VAL A C 1
ATOM 661 O O . VAL A 1 81 ? 32.735 9.768 3.460 1.00 88.88 81 VAL A O 1
ATOM 664 N N . GLN A 1 82 ? 30.895 9.067 4.542 1.00 90.94 82 GLN A N 1
ATOM 665 C CA . GLN A 1 82 ? 30.012 9.173 3.382 1.00 90.94 82 GLN A CA 1
ATOM 666 C C . GLN A 1 82 ? 29.612 10.629 3.145 1.00 90.94 82 GLN A C 1
ATOM 668 O O . GLN A 1 82 ? 29.044 11.285 4.015 1.00 90.94 82 GLN A O 1
ATOM 673 N N . ILE A 1 83 ? 29.874 11.118 1.938 1.00 89.81 83 ILE A N 1
ATOM 674 C CA . ILE A 1 83 ? 29.563 12.480 1.515 1.00 89.81 83 ILE A CA 1
ATOM 675 C C . ILE A 1 83 ? 28.674 12.412 0.278 1.00 89.81 83 ILE A C 1
ATOM 677 O O . ILE A 1 83 ? 29.003 11.762 -0.716 1.00 89.81 83 ILE A O 1
ATOM 681 N N . THR A 1 84 ? 27.544 13.116 0.323 1.00 93.44 84 THR A N 1
ATOM 682 C CA . THR A 1 84 ? 26.702 13.334 -0.857 1.00 93.44 84 THR A CA 1
ATOM 683 C C . THR A 1 84 ? 27.373 14.337 -1.783 1.00 93.44 84 THR A C 1
ATOM 685 O O . THR A 1 84 ? 27.661 15.457 -1.354 1.00 93.44 84 THR A O 1
ATOM 688 N N . LEU A 1 85 ? 27.571 13.969 -3.043 1.00 94.19 85 LEU A N 1
ATOM 689 C CA . LEU A 1 85 ? 28.181 14.861 -4.022 1.00 94.19 85 LEU A CA 1
ATOM 690 C C .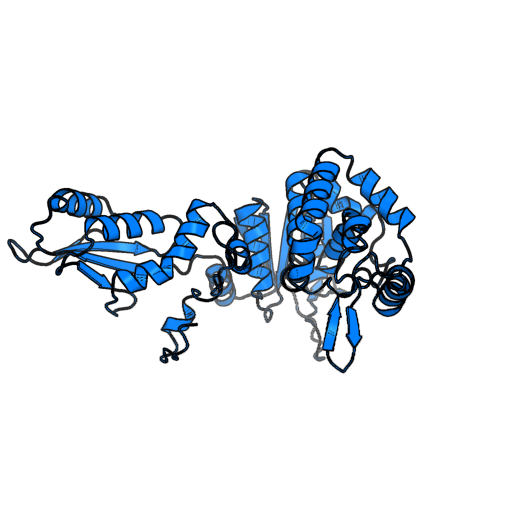 LEU A 1 85 ? 27.168 15.909 -4.512 1.00 94.19 85 LEU A C 1
ATOM 692 O O . LEU A 1 85 ? 25.987 15.594 -4.705 1.00 94.19 85 LEU A O 1
ATOM 696 N N . ASP A 1 86 ? 27.625 17.147 -4.694 1.00 94.06 86 ASP A N 1
ATOM 697 C CA . ASP A 1 86 ? 26.819 18.210 -5.298 1.00 94.06 86 ASP A CA 1
ATOM 698 C C . ASP A 1 86 ? 26.709 17.978 -6.817 1.00 94.06 86 ASP A C 1
ATOM 700 O O . ASP A 1 86 ? 27.726 17.663 -7.437 1.00 94.06 86 ASP A O 1
ATOM 704 N N . PRO A 1 87 ? 25.524 18.127 -7.442 1.00 95.06 87 PRO A N 1
ATOM 705 C CA . PRO A 1 87 ? 25.378 18.053 -8.897 1.00 95.06 87 PRO A CA 1
ATOM 706 C C . PRO A 1 87 ? 26.279 19.005 -9.700 1.00 95.06 87 PRO A C 1
ATOM 708 O O . PRO A 1 87 ? 26.503 18.752 -10.881 1.00 95.06 87 PRO A O 1
ATOM 711 N N . GLN A 1 88 ? 26.785 20.081 -9.088 1.00 95.81 88 GLN A N 1
ATOM 712 C CA . GLN A 1 88 ? 27.727 21.022 -9.708 1.00 95.81 88 GLN A CA 1
ATOM 713 C C . GLN A 1 88 ? 29.198 20.579 -9.619 1.00 95.81 88 GLN A C 1
ATOM 715 O O . GLN A 1 88 ? 30.057 21.217 -10.224 1.00 95.81 88 GLN A O 1
ATOM 720 N N . ASP A 1 89 ? 29.513 19.513 -8.876 1.00 96.25 89 ASP A N 1
ATOM 721 C CA . ASP A 1 89 ? 30.872 18.970 -8.806 1.00 96.25 89 ASP A CA 1
ATOM 722 C C . ASP A 1 89 ? 31.298 18.415 -10.177 1.00 96.25 89 ASP A C 1
ATOM 724 O O . ASP A 1 89 ? 30.557 17.671 -10.824 1.00 96.25 89 ASP A O 1
ATOM 728 N N . GLU A 1 90 ? 32.518 18.737 -10.612 1.00 96.56 90 GLU A N 1
ATOM 729 C CA . GLU A 1 90 ? 33.065 18.335 -11.917 1.00 96.56 90 GLU A CA 1
ATOM 730 C C . GLU A 1 90 ? 33.041 16.810 -12.144 1.00 96.56 90 GLU A C 1
ATOM 732 O O . GLU A 1 90 ? 32.932 16.341 -13.281 1.00 96.56 90 GLU A O 1
ATOM 737 N N . LYS A 1 91 ? 33.110 16.012 -11.067 1.00 95.88 91 LYS A N 1
ATOM 738 C CA . LYS A 1 91 ? 33.111 14.543 -11.127 1.00 95.88 91 LYS A CA 1
ATOM 739 C C . LYS A 1 91 ? 31.709 13.952 -11.064 1.00 95.88 91 LYS A C 1
ATOM 741 O O . LYS A 1 91 ? 31.571 12.740 -11.255 1.00 95.88 91 LYS A O 1
ATOM 746 N N . PHE A 1 92 ? 30.676 14.759 -10.807 1.00 97.25 92 PHE A N 1
ATOM 747 C CA . PHE A 1 92 ? 29.321 14.267 -10.570 1.00 97.25 92 PHE A CA 1
ATOM 748 C C . PHE A 1 92 ? 28.799 13.441 -11.737 1.00 97.25 92 PHE A C 1
ATOM 750 O O . PHE A 1 92 ? 28.358 12.317 -11.533 1.00 97.25 92 PHE A O 1
ATOM 757 N N . GLU A 1 93 ? 28.903 13.944 -12.966 1.00 97.31 93 GLU A N 1
ATOM 758 C CA . GLU A 1 93 ? 28.399 13.243 -14.152 1.00 97.31 93 GLU A CA 1
ATOM 759 C C . GLU A 1 93 ? 29.056 11.879 -14.359 1.00 97.31 93 GLU A C 1
ATOM 761 O O . GLU A 1 93 ? 28.385 10.887 -14.660 1.00 97.31 93 GLU A O 1
ATOM 766 N N . TYR A 1 94 ? 30.375 11.821 -14.185 1.00 97.56 94 TYR A N 1
ATOM 767 C CA . TYR A 1 94 ? 31.132 10.583 -14.308 1.00 97.56 94 TYR A CA 1
ATOM 768 C C . TYR A 1 94 ? 30.718 9.581 -13.224 1.00 97.56 94 TYR A C 1
ATOM 770 O O . TYR A 1 94 ? 30.364 8.439 -13.529 1.00 97.56 94 TYR A O 1
ATOM 778 N N . LEU A 1 95 ? 30.690 10.020 -11.964 1.00 97.31 95 LEU A N 1
ATOM 779 C CA . LEU A 1 95 ? 30.354 9.165 -10.827 1.00 97.31 95 LEU A CA 1
ATOM 780 C C . LEU A 1 95 ? 28.879 8.759 -10.811 1.00 97.31 95 LEU A C 1
ATOM 782 O O . LEU A 1 95 ? 28.565 7.638 -10.415 1.00 97.31 95 LEU A O 1
ATOM 786 N N . PHE A 1 96 ? 27.974 9.611 -11.287 1.00 97.69 96 PHE A N 1
ATOM 787 C CA . PHE A 1 96 ? 26.563 9.283 -11.456 1.00 97.69 96 PHE A CA 1
ATOM 788 C C . PHE A 1 96 ? 26.393 8.158 -12.475 1.00 97.69 96 PHE A C 1
ATOM 790 O O . PHE A 1 96 ? 25.772 7.144 -12.158 1.00 97.69 96 PHE A O 1
ATOM 797 N N . LYS A 1 97 ? 27.021 8.262 -13.655 1.00 96.81 97 LYS A N 1
ATOM 798 C CA . LYS A 1 97 ? 27.004 7.180 -14.655 1.00 96.81 97 LYS A CA 1
ATOM 799 C C . LYS A 1 97 ? 27.543 5.868 -14.083 1.00 96.81 97 LYS A C 1
ATOM 801 O O . LYS A 1 97 ? 26.904 4.836 -14.267 1.00 96.81 97 LYS A O 1
ATOM 806 N N . GLN A 1 98 ? 28.658 5.911 -13.348 1.00 96.44 98 GLN A N 1
ATOM 807 C CA . GLN A 1 98 ? 29.210 4.733 -12.665 1.00 96.44 98 GLN A CA 1
ATOM 808 C C . GLN A 1 98 ? 28.247 4.172 -11.607 1.00 96.44 98 GLN A C 1
ATOM 810 O O . GLN A 1 98 ? 28.005 2.968 -11.573 1.00 96.44 98 GLN A O 1
ATOM 815 N N . THR A 1 99 ? 27.627 5.035 -10.799 1.00 95.62 99 THR A N 1
ATOM 816 C CA . THR A 1 99 ? 26.630 4.642 -9.789 1.00 95.62 99 THR A CA 1
ATOM 817 C C . THR A 1 99 ? 25.467 3.898 -10.435 1.00 95.62 99 THR A C 1
ATOM 819 O O . THR A 1 99 ? 25.121 2.805 -9.990 1.00 95.62 99 THR A O 1
ATOM 822 N N . ILE A 1 100 ? 24.901 4.427 -11.523 1.00 96.50 100 ILE A N 1
ATOM 823 C CA . ILE A 1 100 ? 23.806 3.760 -12.237 1.00 96.50 100 ILE A CA 1
ATOM 824 C C . ILE A 1 100 ? 24.290 2.468 -12.908 1.00 96.50 100 ILE A C 1
ATOM 826 O O . ILE A 1 100 ? 23.611 1.447 -12.836 1.00 96.50 100 ILE A O 1
ATOM 830 N N . GLN A 1 101 ? 25.476 2.464 -13.516 1.00 95.19 101 GLN A N 1
ATOM 831 C CA . GLN A 1 101 ? 26.025 1.272 -14.163 1.00 95.19 101 GLN A CA 1
ATOM 832 C C . GLN A 1 101 ? 26.281 0.131 -13.171 1.00 95.19 101 GLN A C 1
ATOM 834 O O . GLN A 1 101 ? 26.075 -1.030 -13.521 1.00 95.19 101 GLN A O 1
ATOM 839 N N . VAL A 1 102 ? 26.704 0.423 -11.941 1.00 93.69 102 VAL A N 1
ATOM 840 C CA . VAL A 1 102 ? 26.988 -0.596 -10.919 1.00 93.69 102 VAL A CA 1
ATOM 841 C C . VAL A 1 102 ? 25.716 -0.980 -10.167 1.00 93.69 102 VAL A C 1
ATOM 843 O O . VAL A 1 102 ? 25.357 -2.158 -10.138 1.00 93.69 102 VAL A O 1
ATOM 846 N N . ASN A 1 103 ? 24.986 0.002 -9.643 1.00 93.56 103 ASN A N 1
ATOM 847 C CA . ASN A 1 103 ? 23.864 -0.230 -8.733 1.00 93.56 103 ASN A CA 1
ATOM 848 C C . ASN A 1 103 ? 22.511 -0.335 -9.442 1.00 93.56 103 ASN A C 1
ATOM 850 O O . ASN A 1 103 ? 21.573 -0.864 -8.859 1.00 93.56 103 ASN A O 1
ATOM 854 N N . GLY A 1 104 ? 22.388 0.176 -10.670 1.00 95.81 104 GLY A N 1
ATOM 855 C CA . GLY A 1 104 ? 21.130 0.249 -11.422 1.00 95.81 104 GLY A CA 1
ATOM 856 C C . GLY A 1 104 ? 20.171 1.352 -10.971 1.00 95.81 104 GLY A C 1
ATOM 857 O O . GLY A 1 104 ? 19.068 1.424 -11.493 1.00 95.81 104 GLY A O 1
ATOM 858 N N . ILE A 1 105 ? 20.547 2.181 -9.997 1.00 97.00 105 ILE A N 1
ATOM 859 C CA . ILE A 1 105 ? 19.719 3.236 -9.387 1.00 97.00 105 ILE A CA 1
ATOM 860 C C . ILE A 1 105 ? 20.622 4.270 -8.686 1.00 97.00 105 ILE A C 1
ATOM 862 O O . ILE A 1 105 ? 21.777 3.947 -8.385 1.00 97.00 105 ILE A O 1
ATOM 866 N N . PRO A 1 106 ? 20.121 5.487 -8.400 1.00 97.38 106 PRO A N 1
ATOM 867 C CA . PRO A 1 106 ? 20.825 6.461 -7.567 1.00 97.38 106 PRO A CA 1
ATOM 868 C C . PRO A 1 106 ? 21.112 5.934 -6.157 1.00 97.38 106 PRO A C 1
ATOM 870 O O . PRO A 1 106 ? 20.365 5.112 -5.622 1.00 97.38 106 PRO A O 1
ATOM 873 N N . ALA A 1 107 ? 22.171 6.452 -5.535 1.00 96.38 107 ALA A N 1
ATOM 874 C CA . ALA A 1 107 ? 22.620 6.014 -4.216 1.00 96.38 107 ALA A CA 1
ATOM 875 C C . ALA A 1 107 ? 21.590 6.273 -3.099 1.00 96.38 107 ALA A C 1
ATOM 877 O O . ALA A 1 107 ? 21.510 5.493 -2.153 1.00 96.38 107 ALA A O 1
ATOM 878 N N . ASP A 1 108 ? 20.782 7.329 -3.221 1.00 95.00 108 ASP A N 1
ATOM 879 C CA . ASP A 1 108 ? 19.773 7.694 -2.228 1.00 95.00 108 ASP A CA 1
ATOM 880 C C . ASP A 1 108 ? 18.427 6.984 -2.393 1.00 95.00 108 ASP A C 1
ATOM 882 O O . ASP A 1 108 ? 17.604 7.085 -1.500 1.00 95.00 108 ASP A O 1
ATOM 886 N N . PHE A 1 109 ? 18.182 6.225 -3.466 1.00 96.19 109 PHE A N 1
ATOM 887 C CA . PHE A 1 109 ? 16.847 5.693 -3.800 1.00 96.19 109 PHE A CA 1
ATOM 888 C C . PHE A 1 109 ? 16.154 4.880 -2.683 1.00 96.19 109 PHE A C 1
ATOM 890 O O . PHE A 1 109 ? 14.930 4.852 -2.600 1.00 96.19 109 PHE A O 1
ATOM 897 N N . PHE A 1 110 ? 16.923 4.225 -1.810 1.00 92.12 110 PHE A N 1
ATOM 898 C CA . PHE A 1 110 ? 16.405 3.454 -0.671 1.00 92.12 110 PHE A CA 1
ATOM 899 C C . PHE A 1 110 ? 16.421 4.217 0.666 1.00 92.12 110 PHE A C 1
ATOM 901 O O . PHE A 1 110 ? 16.244 3.603 1.721 1.00 92.12 110 PHE A O 1
ATOM 908 N N . THR A 1 111 ? 16.663 5.527 0.647 1.00 86.88 111 THR A N 1
ATOM 909 C CA . THR A 1 111 ? 16.725 6.385 1.836 1.00 86.88 111 THR A CA 1
ATOM 910 C C . THR A 1 111 ? 15.518 7.321 1.899 1.00 86.88 111 THR A C 1
ATOM 912 O O . THR A 1 111 ? 14.859 7.578 0.892 1.00 86.88 111 THR A O 1
ATOM 915 N N . MET A 1 112 ? 15.206 7.840 3.091 1.00 81.38 112 MET A N 1
ATOM 916 C CA . MET A 1 112 ? 14.066 8.753 3.271 1.00 81.38 112 MET A CA 1
ATOM 917 C C . MET A 1 112 ? 14.286 10.087 2.541 1.00 81.38 112 MET A C 1
ATOM 919 O O . MET A 1 112 ? 13.347 10.701 2.039 1.00 81.38 112 MET A O 1
ATOM 923 N N . GLU A 1 113 ? 15.543 10.513 2.407 1.00 85.69 113 GLU A N 1
ATOM 924 C CA . GLU A 1 113 ? 15.917 11.751 1.727 1.00 85.69 113 GLU A CA 1
ATOM 925 C C . GLU A 1 113 ? 15.656 11.709 0.217 1.00 85.69 113 GLU A C 1
ATOM 927 O O . GLU A 1 113 ? 15.591 12.772 -0.399 1.00 85.69 113 GLU A O 1
ATOM 932 N N . PHE A 1 114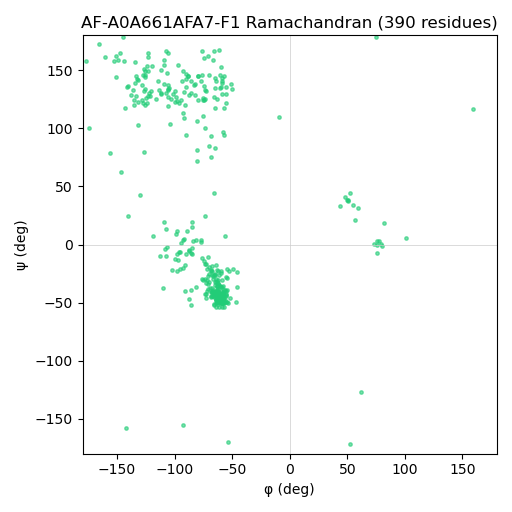 ? 15.495 10.527 -0.396 1.00 91.62 114 PHE A N 1
ATOM 933 C CA . PHE A 1 114 ? 15.151 10.426 -1.817 1.00 91.62 114 PHE A CA 1
ATOM 934 C C . PHE A 1 114 ? 13.889 11.219 -2.144 1.00 91.62 114 PHE A C 1
ATOM 936 O O . PHE A 1 114 ? 13.891 12.015 -3.089 1.00 91.62 114 PHE A O 1
ATOM 943 N N . TYR A 1 115 ? 12.837 11.008 -1.346 1.00 89.00 115 TYR A N 1
ATOM 944 C CA . TYR A 1 115 ? 11.560 11.680 -1.525 1.00 89.00 115 TYR A CA 1
ATOM 945 C C . TYR A 1 115 ? 11.705 13.176 -1.280 1.00 89.00 115 TYR A C 1
ATOM 947 O O . TYR A 1 115 ? 11.369 13.959 -2.163 1.00 89.00 115 TYR A O 1
ATOM 955 N N . GLU A 1 116 ? 12.292 13.586 -0.155 1.00 85.50 116 GLU A N 1
ATOM 956 C CA . GLU A 1 116 ? 12.422 15.009 0.181 1.00 85.50 116 GLU A CA 1
ATOM 957 C C . GLU A 1 116 ? 13.188 15.798 -0.887 1.00 85.50 116 GLU A C 1
ATOM 959 O O . GLU A 1 116 ? 12.762 16.874 -1.312 1.00 85.50 116 GLU A O 1
ATOM 964 N N . ARG A 1 117 ? 14.266 15.227 -1.433 1.00 90.12 117 ARG A N 1
ATOM 965 C CA . ARG A 1 117 ? 15.057 15.870 -2.496 1.00 90.12 117 ARG A CA 1
ATOM 966 C C . ARG A 1 117 ? 14.339 15.940 -3.843 1.00 90.12 117 ARG A C 1
ATOM 968 O O . ARG A 1 117 ? 14.736 16.729 -4.699 1.00 90.12 117 ARG A O 1
ATOM 975 N N . ARG A 1 118 ? 13.307 15.118 -4.051 1.00 94.31 118 ARG A N 1
ATOM 976 C CA . ARG A 1 118 ? 12.553 15.013 -5.311 1.00 94.31 118 ARG A CA 1
ATOM 977 C C . ARG A 1 118 ? 11.075 15.363 -5.156 1.00 94.31 118 ARG A C 1
ATOM 979 O O . ARG A 1 118 ? 10.343 15.253 -6.131 1.00 94.31 118 ARG A O 1
ATOM 986 N N . LYS A 1 119 ? 10.633 15.859 -4.000 1.00 91.00 119 LYS A N 1
ATOM 987 C CA . LYS A 1 119 ? 9.224 16.137 -3.674 1.00 91.00 119 LYS A CA 1
ATOM 988 C C . LYS A 1 119 ? 8.534 17.001 -4.727 1.00 91.00 119 LYS A C 1
ATOM 990 O O . LYS A 1 119 ? 7.456 16.662 -5.209 1.00 91.00 119 LYS A O 1
ATOM 995 N N . ASN A 1 120 ? 9.199 18.071 -5.164 1.00 92.25 120 ASN A N 1
ATOM 996 C CA . ASN A 1 120 ? 8.684 18.942 -6.223 1.00 92.25 120 ASN A CA 1
ATOM 997 C C . ASN A 1 120 ? 8.667 18.256 -7.599 1.00 92.25 120 ASN A C 1
ATOM 999 O O . ASN A 1 120 ? 7.718 18.444 -8.354 1.00 92.25 120 ASN A O 1
ATOM 1003 N N . LEU A 1 121 ? 9.673 17.434 -7.919 1.00 96.62 121 LEU A N 1
ATOM 1004 C CA . LEU A 1 121 ? 9.710 16.667 -9.170 1.00 96.62 121 LEU A CA 1
ATOM 1005 C C . LEU A 1 121 ? 8.597 15.615 -9.207 1.00 96.62 121 LEU A C 1
ATOM 1007 O O . LEU A 1 121 ? 7.890 15.522 -10.202 1.00 96.62 121 LEU A O 1
ATOM 1011 N N . ILE A 1 122 ? 8.394 14.885 -8.108 1.00 95.81 122 ILE A N 1
ATOM 1012 C CA . ILE A 1 122 ? 7.314 13.904 -7.940 1.00 95.81 122 ILE A CA 1
ATOM 1013 C C . ILE A 1 122 ? 5.957 14.596 -8.078 1.00 95.81 122 ILE A C 1
ATOM 1015 O O . ILE A 1 122 ? 5.132 14.161 -8.878 1.00 95.81 122 ILE A O 1
ATOM 1019 N N . LYS A 1 123 ? 5.743 15.717 -7.375 1.00 95.19 123 LYS A N 1
ATOM 1020 C CA . LYS A 1 123 ? 4.502 16.499 -7.465 1.00 95.19 123 LYS A CA 1
ATOM 1021 C C . LYS A 1 123 ? 4.222 16.964 -8.895 1.00 95.19 123 LYS A C 1
ATOM 1023 O O . LYS A 1 123 ? 3.108 16.790 -9.384 1.00 95.19 123 LYS A O 1
ATOM 1028 N N . ASN A 1 124 ? 5.222 17.521 -9.578 1.00 97.00 124 ASN A N 1
ATOM 1029 C CA . ASN A 1 124 ? 5.083 17.966 -10.965 1.00 97.00 124 ASN A CA 1
ATOM 1030 C C . ASN A 1 124 ? 4.805 16.788 -11.905 1.00 97.00 124 ASN A C 1
ATOM 1032 O O . ASN A 1 124 ? 3.934 16.894 -12.766 1.00 97.00 124 ASN A O 1
ATOM 1036 N N . LYS A 1 125 ? 5.481 15.652 -11.699 1.00 98.19 125 LYS A N 1
ATOM 1037 C CA . LYS A 1 125 ? 5.260 14.433 -12.479 1.00 98.19 125 LYS A CA 1
ATOM 1038 C C . LYS A 1 125 ? 3.841 13.910 -12.316 1.00 98.19 125 LYS A C 1
ATOM 1040 O O . LYS A 1 125 ? 3.191 13.598 -13.301 1.00 98.19 125 LYS A O 1
ATOM 1045 N N . ILE A 1 126 ? 3.318 13.885 -11.095 1.00 97.81 126 ILE A N 1
ATOM 1046 C CA . ILE A 1 126 ? 1.927 13.502 -10.822 1.00 97.81 126 ILE A CA 1
ATOM 1047 C C . ILE A 1 126 ? 0.951 14.423 -11.564 1.00 97.81 126 ILE A C 1
ATOM 1049 O O . ILE A 1 126 ? 0.024 13.931 -12.207 1.00 97.81 126 ILE A O 1
ATOM 1053 N N . GLN A 1 127 ? 1.173 15.743 -11.534 1.00 97.50 127 GLN A N 1
ATOM 1054 C CA . GLN A 1 127 ? 0.341 16.691 -12.283 1.00 97.50 127 GLN A CA 1
ATOM 1055 C C . GLN A 1 127 ? 0.424 16.467 -13.798 1.00 97.50 127 GLN A C 1
ATOM 1057 O O . GLN A 1 127 ? -0.609 16.482 -14.463 1.00 97.50 127 GLN A O 1
ATOM 1062 N N . GLU A 1 128 ? 1.611 16.199 -14.345 1.00 98.00 128 GLU A N 1
ATOM 1063 C CA . GLU A 1 128 ? 1.779 15.815 -15.753 1.00 98.00 128 GLU A CA 1
ATOM 1064 C C . GLU A 1 128 ? 0.958 14.557 -16.080 1.00 98.00 128 GLU A C 1
ATOM 1066 O O . GLU A 1 128 ? 0.175 14.546 -17.031 1.00 98.00 128 GLU A O 1
ATOM 1071 N N . LEU A 1 129 ? 1.099 13.505 -15.268 1.00 98.06 129 LEU A N 1
ATOM 1072 C CA . LEU A 1 129 ? 0.452 12.214 -15.495 1.00 98.06 129 LEU A CA 1
ATOM 1073 C C . LEU A 1 129 ? -1.076 12.326 -15.482 1.00 98.06 129 LEU A C 1
ATOM 1075 O O . LEU A 1 129 ? -1.729 11.771 -16.370 1.00 98.06 129 LEU A O 1
ATOM 1079 N N . LEU A 1 130 ? -1.645 13.100 -14.553 1.00 97.56 130 LEU A N 1
ATOM 1080 C CA . LEU A 1 130 ? -3.091 13.341 -14.462 1.00 97.56 130 LEU A CA 1
ATOM 1081 C C . LEU A 1 130 ? -3.679 13.915 -15.765 1.00 97.56 130 LEU A C 1
ATOM 1083 O O . LEU A 1 130 ? -4.748 13.476 -16.204 1.00 97.56 130 LEU A O 1
ATOM 1087 N N . HIS A 1 131 ? -2.950 14.819 -16.424 1.00 97.31 131 HIS A N 1
ATOM 1088 C CA . HIS A 1 131 ? -3.374 15.498 -17.656 1.00 97.31 131 HIS A CA 1
ATOM 1089 C C . HIS A 1 131 ? -2.919 14.793 -18.944 1.00 97.31 131 HIS A C 1
ATOM 1091 O O . HIS A 1 131 ? -3.163 15.287 -20.042 1.00 97.31 131 HIS A O 1
ATOM 1097 N N . SER A 1 132 ? -2.275 13.629 -18.832 1.00 97.12 132 SER A N 1
ATOM 1098 C CA . SER A 1 132 ? -1.735 12.883 -19.972 1.00 97.12 132 SER A CA 1
ATOM 1099 C C . SER A 1 132 ? -2.534 11.615 -20.295 1.00 97.12 132 SER A C 1
ATOM 1101 O O . SER A 1 132 ? -3.354 11.135 -19.499 1.00 97.12 132 SER A O 1
ATOM 1103 N N . ASN A 1 133 ? -2.275 11.047 -21.477 1.00 98.12 133 ASN A N 1
ATOM 1104 C CA . ASN A 1 133 ? -2.676 9.684 -21.810 1.00 98.12 133 ASN A CA 1
ATOM 1105 C C . ASN A 1 133 ? -1.659 8.698 -21.206 1.00 98.12 133 ASN A C 1
ATOM 1107 O O . ASN A 1 133 ? -0.538 8.569 -21.703 1.00 98.12 133 ASN A O 1
ATOM 1111 N N . LEU A 1 134 ? -2.059 8.004 -20.136 1.00 98.44 134 LEU A N 1
ATOM 1112 C CA . LEU A 1 134 ? -1.178 7.085 -19.413 1.00 98.44 134 LEU A CA 1
ATOM 1113 C C . LEU A 1 134 ? -0.745 5.883 -20.255 1.00 98.44 134 LEU A C 1
ATOM 1115 O O . LEU A 1 134 ? 0.394 5.441 -20.125 1.00 98.44 134 LEU A O 1
ATOM 1119 N N . GLU A 1 135 ? -1.610 5.372 -21.133 1.00 98.50 135 GLU A N 1
ATOM 1120 C CA . GLU A 1 135 ? -1.264 4.235 -21.988 1.00 98.50 135 GLU A CA 1
ATOM 1121 C C . GLU A 1 135 ? -0.149 4.599 -22.967 1.00 98.50 135 GLU A C 1
ATOM 1123 O O . GLU A 1 135 ? 0.807 3.845 -23.147 1.00 98.50 135 GLU A O 1
ATOM 1128 N N . GLN A 1 136 ? -0.252 5.783 -23.575 1.00 98.44 136 GLN A N 1
ATOM 1129 C CA . GLN A 1 136 ? 0.781 6.303 -24.462 1.00 98.44 136 GLN A CA 1
ATOM 1130 C C . GLN A 1 136 ? 2.089 6.538 -23.697 1.00 98.44 136 GLN A C 1
ATOM 1132 O O . GLN A 1 136 ? 3.137 6.059 -24.128 1.00 98.44 136 GLN A O 1
ATOM 1137 N N . LYS A 1 137 ? 2.025 7.200 -22.534 1.00 98.44 137 LYS A N 1
ATOM 1138 C CA . LYS A 1 137 ? 3.201 7.466 -21.689 1.00 98.44 137 LYS A CA 1
ATOM 1139 C C . LYS A 1 137 ? 3.914 6.185 -21.265 1.00 98.44 137 LYS A C 1
ATOM 1141 O O . LYS A 1 137 ? 5.143 6.129 -21.315 1.00 98.44 137 LYS A O 1
ATOM 1146 N N . LEU A 1 138 ? 3.161 5.147 -20.895 1.00 98.56 138 LEU A N 1
ATOM 1147 C CA . LEU A 1 138 ? 3.737 3.850 -20.558 1.00 98.56 138 LEU A CA 1
ATOM 1148 C C . LEU A 1 138 ? 4.440 3.231 -21.770 1.00 98.56 138 LEU A C 1
ATOM 1150 O O . LEU A 1 138 ? 5.592 2.827 -21.648 1.00 98.56 138 LEU A O 1
ATOM 1154 N N . LYS A 1 139 ? 3.781 3.180 -22.935 1.00 98.56 139 LYS A N 1
ATOM 1155 C CA . LYS A 1 139 ? 4.360 2.606 -24.165 1.00 98.56 139 LYS A CA 1
ATOM 1156 C C . LYS A 1 139 ? 5.643 3.324 -24.584 1.00 98.56 139 LYS A C 1
ATOM 1158 O O . LYS A 1 139 ? 6.624 2.670 -24.937 1.00 98.56 139 LYS A O 1
ATOM 1163 N N . GLU A 1 140 ? 5.647 4.653 -24.525 1.00 98.38 140 GLU A N 1
ATOM 1164 C CA . GLU A 1 140 ? 6.817 5.484 -24.825 1.00 98.38 140 GLU A CA 1
ATOM 1165 C C . GLU A 1 140 ? 7.964 5.208 -23.851 1.00 98.38 140 GLU A C 1
ATOM 1167 O O . GLU A 1 140 ? 9.077 4.910 -24.290 1.00 98.38 140 GLU A O 1
ATOM 1172 N N . SER A 1 141 ? 7.691 5.242 -22.542 1.00 98.19 141 SER A N 1
ATOM 1173 C CA . SER A 1 141 ? 8.710 4.991 -21.519 1.00 98.19 141 SER A CA 1
ATOM 1174 C C . SER A 1 141 ? 9.254 3.566 -21.594 1.00 98.19 141 SER A C 1
ATOM 1176 O O . SER A 1 141 ? 10.469 3.373 -21.550 1.00 98.19 141 SER A O 1
ATOM 1178 N N . TYR A 1 142 ? 8.380 2.571 -21.785 1.00 98.12 142 TYR A N 1
ATOM 1179 C CA . TYR A 1 142 ? 8.771 1.176 -21.968 1.00 98.12 142 TYR A CA 1
ATOM 1180 C C . TYR A 1 142 ? 9.718 1.056 -23.161 1.00 98.12 142 TYR A C 1
ATOM 1182 O O . TYR A 1 142 ? 10.852 0.623 -22.997 1.00 98.12 142 TYR A O 1
ATOM 1190 N N . LYS A 1 143 ? 9.325 1.554 -24.341 1.00 98.12 143 LYS A N 1
ATOM 1191 C CA . LYS A 1 143 ? 10.172 1.531 -25.544 1.00 98.12 143 LYS A CA 1
ATOM 1192 C C . LYS A 1 143 ? 11.509 2.254 -25.343 1.00 98.12 143 LYS A C 1
ATOM 1194 O O . LYS A 1 143 ? 12.536 1.780 -25.818 1.00 98.12 143 LYS A O 1
ATOM 1199 N N . GLN A 1 144 ? 11.508 3.405 -24.672 1.00 98.19 144 GLN A N 1
ATOM 1200 C CA . GLN A 1 144 ? 12.712 4.215 -24.471 1.00 98.19 144 GLN A CA 1
ATOM 1201 C C . GLN A 1 144 ? 13.694 3.589 -23.471 1.00 98.19 144 GLN A C 1
ATOM 1203 O O . GLN A 1 144 ? 14.902 3.839 -23.566 1.00 98.19 144 GLN A O 1
ATOM 1208 N N . ASN A 1 145 ? 13.192 2.844 -22.485 1.00 97.69 145 ASN A N 1
ATOM 1209 C CA . ASN A 1 145 ? 13.972 2.373 -21.340 1.00 97.69 145 ASN A CA 1
ATOM 1210 C C . ASN A 1 145 ? 14.183 0.859 -21.295 1.00 97.69 145 ASN A C 1
ATOM 1212 O O . ASN A 1 145 ? 15.012 0.409 -20.504 1.00 97.69 145 ASN A O 1
ATOM 1216 N N . TYR A 1 146 ? 13.505 0.097 -22.152 1.00 97.75 146 TYR A N 1
ATOM 1217 C CA . TYR A 1 146 ? 13.644 -1.351 -22.242 1.00 97.75 146 TYR A CA 1
ATOM 1218 C C . TYR A 1 146 ? 15.115 -1.781 -22.344 1.00 97.75 146 TYR A C 1
ATOM 1220 O O . TYR A 1 146 ? 15.908 -1.196 -23.087 1.00 97.75 146 TYR A O 1
ATOM 1228 N N . GLY A 1 147 ? 15.490 -2.786 -21.553 1.00 95.81 147 GLY A N 1
ATOM 1229 C CA . GLY A 1 147 ? 16.851 -3.321 -21.490 1.00 95.81 147 GLY A CA 1
ATOM 1230 C C . GLY A 1 147 ? 17.864 -2.454 -20.732 1.00 95.81 147 GLY A C 1
ATOM 1231 O O . GLY A 1 147 ? 18.985 -2.905 -20.491 1.00 95.81 147 GLY A O 1
ATOM 1232 N N . LYS A 1 148 ? 17.519 -1.229 -20.305 1.00 95.88 148 LYS A N 1
AT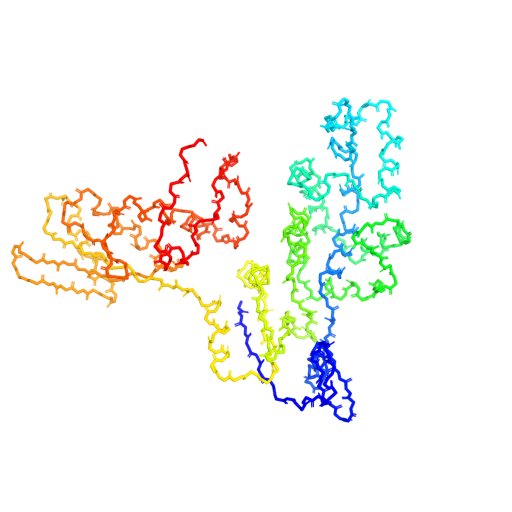OM 1233 C CA . LYS A 1 148 ? 18.420 -0.429 -19.461 1.00 95.88 148 LYS A CA 1
ATOM 1234 C C . LYS A 1 148 ? 18.528 -1.044 -18.070 1.00 95.88 148 LYS A C 1
ATOM 1236 O O . LYS A 1 148 ? 17.558 -1.565 -17.520 1.00 95.88 148 LYS A O 1
ATOM 1241 N N . LYS A 1 149 ? 19.711 -0.923 -17.463 1.00 94.19 149 LYS A N 1
ATOM 1242 C CA . LYS A 1 149 ? 19.934 -1.373 -16.088 1.00 94.19 149 LYS A CA 1
ATOM 1243 C C . LYS A 1 149 ? 19.092 -0.539 -15.122 1.00 94.19 149 LYS A C 1
ATOM 1245 O O . LYS A 1 149 ? 19.303 0.665 -15.000 1.00 94.19 149 LYS A O 1
ATOM 1250 N N . CYS A 1 150 ? 18.170 -1.194 -14.429 1.00 96.00 150 CYS A N 1
ATOM 1251 C CA . CYS A 1 150 ? 17.331 -0.596 -13.401 1.00 96.00 150 CYS A CA 1
ATOM 1252 C C . CYS A 1 150 ? 17.134 -1.613 -12.279 1.00 96.00 150 CYS A C 1
ATOM 1254 O O . CYS A 1 150 ? 16.576 -2.677 -12.516 1.00 96.00 150 CYS A O 1
ATOM 1256 N N . ARG A 1 151 ? 17.586 -1.324 -11.054 1.00 94.81 151 ARG A N 1
ATOM 1257 C CA . ARG A 1 151 ? 17.558 -2.326 -9.965 1.00 94.81 151 ARG A CA 1
ATOM 1258 C C . ARG A 1 151 ? 16.150 -2.801 -9.601 1.00 94.81 151 ARG A C 1
ATOM 1260 O O . ARG A 1 151 ? 15.993 -3.896 -9.088 1.00 94.81 151 ARG A O 1
ATOM 1267 N N . ILE A 1 152 ? 15.142 -1.971 -9.840 1.00 95.00 152 ILE A N 1
ATOM 1268 C CA . ILE A 1 152 ? 13.742 -2.300 -9.552 1.00 95.00 152 ILE A CA 1
ATOM 1269 C C . ILE A 1 152 ? 13.043 -3.027 -10.716 1.00 95.00 152 IL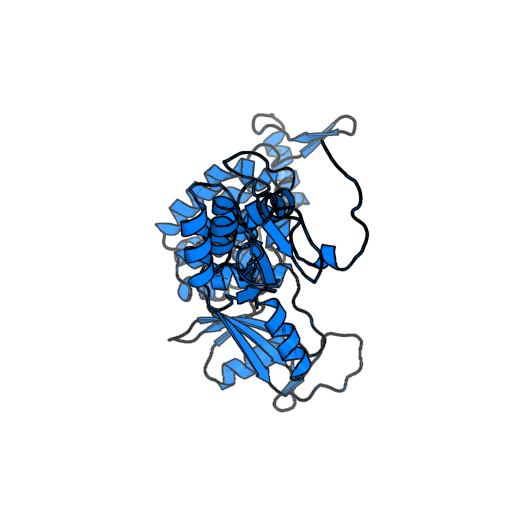E A C 1
ATOM 1271 O O . ILE A 1 152 ? 11.911 -3.471 -10.544 1.00 95.00 152 ILE A O 1
ATOM 1275 N N . ILE A 1 153 ? 13.712 -3.169 -11.870 1.00 95.62 153 ILE A N 1
ATOM 1276 C CA . ILE A 1 153 ? 13.262 -3.929 -13.048 1.00 95.62 153 ILE A CA 1
ATOM 1277 C C . ILE A 1 153 ? 14.378 -4.915 -13.419 1.00 95.62 1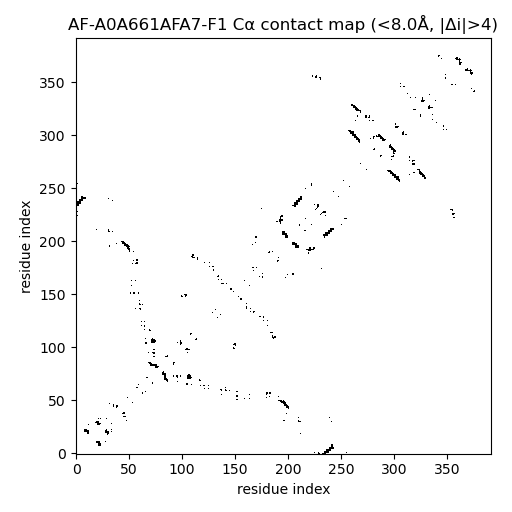53 ILE A C 1
ATOM 1279 O O . ILE A 1 153 ? 15.196 -4.666 -14.302 1.00 95.62 153 ILE A O 1
ATOM 1283 N N . GLU A 1 154 ? 14.445 -6.028 -12.689 1.00 88.06 154 GLU A N 1
ATOM 1284 C CA . GLU A 1 154 ? 15.508 -7.032 -12.858 1.00 88.06 154 GLU A CA 1
ATOM 1285 C C . GLU A 1 154 ? 15.318 -7.891 -14.116 1.00 88.06 154 GLU A C 1
ATOM 1287 O O . GLU A 1 154 ? 16.296 -8.324 -14.721 1.00 88.06 154 GLU A O 1
ATOM 1292 N N . ASN A 1 155 ? 14.064 -8.114 -14.521 1.00 93.25 155 ASN A N 1
ATOM 1293 C CA . ASN A 1 155 ? 13.706 -8.889 -15.703 1.00 93.25 155 ASN A CA 1
ATOM 1294 C C . ASN A 1 155 ? 12.684 -8.120 -16.553 1.00 93.25 155 ASN A C 1
ATOM 1296 O O . ASN A 1 155 ? 11.496 -8.091 -16.229 1.00 93.25 155 ASN A O 1
ATOM 1300 N N . TRP A 1 156 ? 13.156 -7.517 -17.646 1.00 94.94 156 TRP A N 1
ATOM 1301 C CA . TRP A 1 156 ? 12.325 -6.770 -18.597 1.00 94.94 156 TRP A CA 1
ATOM 1302 C C . TRP A 1 156 ? 11.311 -7.646 -19.341 1.00 94.94 156 TRP A C 1
ATOM 1304 O O . TRP A 1 156 ? 10.258 -7.148 -19.732 1.00 94.94 156 TRP A O 1
ATOM 1314 N N . ASP A 1 157 ? 11.591 -8.942 -19.469 1.00 95.25 157 ASP A N 1
ATOM 1315 C CA . ASP A 1 157 ? 10.729 -9.905 -20.159 1.00 95.25 157 ASP A CA 1
ATOM 1316 C C . ASP A 1 157 ? 9.663 -10.508 -19.240 1.00 95.25 157 ASP A C 1
ATOM 1318 O O . ASP A 1 157 ? 8.802 -11.255 -19.698 1.00 95.25 157 ASP A O 1
ATOM 1322 N N . LYS A 1 158 ? 9.686 -10.178 -17.937 1.00 94.62 158 LYS A N 1
ATOM 1323 C CA . LYS A 1 158 ? 8.669 -10.652 -16.987 1.00 94.62 158 LYS A CA 1
ATOM 1324 C C . LYS A 1 158 ? 7.274 -10.135 -17.346 1.00 94.62 158 LYS A C 1
ATOM 1326 O O . LYS A 1 158 ? 6.299 -10.852 -17.147 1.00 94.62 158 LYS A O 1
ATOM 1331 N N . TYR A 1 159 ? 7.185 -8.905 -17.855 1.00 94.75 159 TYR A N 1
ATOM 1332 C CA . TYR A 1 159 ? 5.924 -8.279 -18.242 1.00 94.75 159 TYR A CA 1
ATOM 1333 C C . TYR A 1 159 ? 6.072 -7.586 -19.594 1.00 94.75 159 TYR A C 1
ATOM 1335 O O . TYR A 1 159 ? 6.851 -6.638 -19.745 1.00 94.75 159 TYR A O 1
ATOM 1343 N N . ASP A 1 160 ? 5.277 -8.018 -20.568 1.00 95.25 160 ASP A N 1
ATOM 1344 C CA . ASP A 1 160 ? 5.093 -7.248 -21.789 1.00 95.25 160 ASP A CA 1
ATOM 1345 C C . ASP A 1 160 ? 4.269 -5.974 -21.513 1.00 95.25 160 ASP A C 1
ATOM 1347 O O . ASP A 1 160 ? 3.570 -5.839 -20.501 1.00 95.25 160 ASP A O 1
ATOM 1351 N N . VAL A 1 161 ? 4.340 -5.015 -22.436 1.00 96.88 161 VAL A N 1
ATOM 1352 C CA . VAL A 1 161 ? 3.659 -3.725 -22.279 1.00 96.88 161 VAL A CA 1
ATOM 1353 C C . VAL A 1 161 ? 2.131 -3.851 -22.205 1.00 96.88 161 VAL A C 1
ATOM 1355 O O . VAL A 1 161 ? 1.504 -3.047 -21.521 1.00 96.88 161 VAL A O 1
ATOM 1358 N N . ASN A 1 162 ? 1.516 -4.842 -22.858 1.00 96.44 162 ASN A N 1
ATOM 1359 C CA . ASN A 1 162 ? 0.066 -5.050 -22.803 1.00 96.44 162 ASN A CA 1
ATOM 1360 C C . ASN A 1 162 ? -0.361 -5.562 -21.429 1.00 96.44 162 ASN A C 1
ATOM 1362 O O . ASN A 1 162 ? -1.364 -5.094 -20.895 1.00 96.44 162 ASN A O 1
ATOM 1366 N N . THR A 1 163 ? 0.438 -6.440 -20.824 1.00 96.25 163 THR A N 1
ATOM 1367 C CA . THR A 1 163 ? 0.227 -6.891 -19.446 1.00 96.25 163 THR A CA 1
ATOM 1368 C C . THR A 1 163 ? 0.261 -5.712 -18.466 1.00 96.25 163 THR A C 1
ATOM 1370 O O . THR A 1 163 ? -0.640 -5.569 -17.643 1.00 96.25 163 THR A O 1
ATOM 1373 N N . LEU A 1 164 ? 1.234 -4.804 -18.601 1.00 97.19 164 LEU A N 1
ATOM 1374 C CA . LEU A 1 164 ? 1.340 -3.591 -17.771 1.00 97.19 164 LEU A CA 1
ATOM 1375 C C . LEU A 1 164 ? 0.183 -2.590 -17.986 1.00 97.19 164 LEU A C 1
ATOM 1377 O O . LEU A 1 164 ? -0.150 -1.811 -17.089 1.00 97.19 164 LEU A O 1
ATOM 1381 N N . LEU A 1 165 ? -0.446 -2.590 -19.166 1.00 97.50 165 LEU A N 1
ATOM 1382 C CA . LEU A 1 165 ? -1.577 -1.707 -19.475 1.00 97.50 165 LEU A CA 1
ATOM 1383 C C . LEU A 1 165 ? -2.866 -2.109 -18.753 1.00 97.50 165 LEU A C 1
ATOM 1385 O O . LEU A 1 165 ? -3.721 -1.246 -18.555 1.00 97.50 165 LEU A O 1
ATOM 1389 N N . ILE A 1 166 ? -3.001 -3.362 -18.306 1.00 95.94 166 ILE A N 1
ATOM 1390 C CA . ILE A 1 166 ? -4.231 -3.874 -17.680 1.00 95.94 166 ILE A CA 1
ATOM 1391 C C . ILE A 1 166 ? -4.644 -3.006 -16.487 1.00 95.94 166 ILE A C 1
ATOM 1393 O O . ILE A 1 166 ? -5.784 -2.547 -16.415 1.00 95.94 166 ILE A O 1
ATOM 1397 N N . SER A 1 167 ? -3.717 -2.708 -15.572 1.00 94.62 167 SER A N 1
ATOM 1398 C CA . SER A 1 167 ? -4.027 -1.860 -14.413 1.00 94.62 167 SER A CA 1
ATOM 1399 C C . SER A 1 167 ? -4.385 -0.426 -14.806 1.00 94.62 167 SER A C 1
ATOM 1401 O O . SER A 1 167 ? -5.207 0.186 -14.138 1.00 94.62 167 SER A O 1
ATOM 1403 N N . ILE A 1 168 ? -3.802 0.111 -15.882 1.00 95.94 168 ILE A N 1
ATOM 1404 C CA . ILE A 1 168 ? -4.088 1.477 -16.358 1.00 95.94 168 ILE A CA 1
ATOM 1405 C C . ILE A 1 168 ? -5.486 1.552 -16.976 1.00 95.94 168 ILE A C 1
ATOM 1407 O O . ILE A 1 168 ? -6.193 2.532 -16.776 1.00 95.94 168 ILE A O 1
ATOM 1411 N N . GLN A 1 169 ? -5.874 0.520 -17.723 1.00 95.44 169 GLN A N 1
ATOM 1412 C CA . GLN A 1 169 ? -7.151 0.461 -18.432 1.00 95.44 169 GLN A CA 1
ATOM 1413 C C . GLN A 1 169 ? -8.328 0.162 -17.502 1.00 95.44 169 GLN A C 1
ATOM 1415 O O . GLN A 1 169 ? -9.454 0.561 -17.787 1.00 95.44 169 GLN A O 1
ATOM 1420 N N . ARG A 1 170 ? -8.084 -0.567 -16.406 1.00 95.06 170 ARG A N 1
ATOM 1421 C CA . ARG A 1 170 ? -9.147 -1.039 -15.509 1.00 95.06 170 ARG A CA 1
ATOM 1422 C C . ARG A 1 170 ? -9.286 -0.222 -14.223 1.00 95.06 170 ARG A C 1
ATOM 1424 O O . ARG A 1 170 ? -10.354 -0.250 -13.617 1.00 95.06 170 ARG A O 1
ATOM 1431 N N . LEU A 1 171 ? -8.248 0.496 -13.788 1.00 94.81 171 LEU A N 1
ATOM 1432 C CA . LEU A 1 171 ? -8.334 1.384 -12.626 1.00 94.81 171 LEU A CA 1
ATOM 1433 C C . LEU A 1 171 ? -8.689 2.809 -13.034 1.00 94.81 171 LEU A C 1
ATOM 1435 O O . LEU A 1 171 ? -8.267 3.312 -14.071 1.00 94.81 171 LEU A O 1
ATOM 1439 N N . ASP A 1 172 ? -9.388 3.502 -12.136 1.00 95.62 172 ASP A N 1
ATOM 1440 C CA . ASP A 1 172 ? -9.467 4.956 -12.198 1.00 95.62 172 ASP A CA 1
ATOM 1441 C C . ASP A 1 172 ? -8.054 5.571 -12.205 1.00 95.62 172 ASP A C 1
ATOM 1443 O O . ASP A 1 172 ? -7.186 5.193 -11.409 1.00 95.62 172 ASP A O 1
ATOM 1447 N N . LYS A 1 173 ? -7.846 6.556 -13.087 1.00 97.38 173 LYS A N 1
ATOM 1448 C CA . LYS A 1 173 ? -6.546 7.203 -13.309 1.00 97.38 173 LYS A CA 1
ATOM 1449 C C . LYS A 1 173 ? -5.957 7.766 -12.014 1.00 97.38 173 LYS A C 1
ATOM 1451 O O . LYS A 1 173 ? -4.761 7.610 -11.763 1.00 97.38 173 LYS A O 1
ATOM 1456 N N . VAL A 1 174 ? -6.777 8.424 -11.194 1.00 97.38 174 VAL A N 1
ATOM 1457 C CA . VAL A 1 174 ? -6.318 9.062 -9.953 1.00 97.38 174 VAL A CA 1
ATOM 1458 C C . VAL A 1 174 ? -5.898 7.997 -8.946 1.00 97.38 174 VAL A C 1
ATOM 1460 O O . VAL A 1 174 ? -4.828 8.110 -8.346 1.00 97.38 174 VAL A O 1
ATOM 1463 N N . LYS A 1 175 ? -6.697 6.935 -8.790 1.00 97.50 175 LYS A N 1
ATOM 1464 C CA . LYS A 1 175 ? -6.363 5.807 -7.904 1.00 97.50 175 LYS A CA 1
ATOM 1465 C C . LYS A 1 175 ? -5.076 5.105 -8.337 1.00 97.50 175 LYS A C 1
ATOM 1467 O O . LYS A 1 175 ? -4.222 4.848 -7.493 1.00 97.50 175 LYS A O 1
ATOM 1472 N N . PHE A 1 176 ? -4.905 4.857 -9.636 1.00 98.25 176 PHE A N 1
ATOM 1473 C CA . PHE A 1 176 ? -3.683 4.273 -10.191 1.00 98.25 176 PHE A CA 1
ATOM 1474 C C . PHE A 1 176 ? -2.442 5.112 -9.854 1.00 98.25 176 PHE A C 1
ATOM 1476 O O . PHE A 1 176 ? -1.468 4.593 -9.309 1.00 98.25 176 PHE A O 1
ATOM 1483 N N . ILE A 1 177 ? -2.492 6.424 -10.111 1.00 98.50 177 ILE A N 1
ATOM 1484 C CA . ILE A 1 177 ? -1.370 7.327 -9.818 1.00 98.50 177 ILE A CA 1
ATOM 1485 C C . ILE A 1 177 ? -1.068 7.359 -8.316 1.00 98.50 177 ILE A C 1
ATOM 1487 O O . ILE A 1 177 ? 0.103 7.318 -7.947 1.00 98.50 177 ILE A O 1
ATOM 1491 N N . LYS A 1 178 ? -2.088 7.352 -7.448 1.00 97.38 178 LYS A N 1
ATOM 1492 C CA . LYS A 1 178 ? -1.896 7.303 -5.988 1.00 97.38 178 LYS A CA 1
ATOM 1493 C C . LYS A 1 178 ? -1.185 6.033 -5.509 1.00 97.38 178 LYS A C 1
ATOM 1495 O O . LYS A 1 178 ? -0.418 6.103 -4.552 1.00 97.38 178 LYS A O 1
ATOM 1500 N N . ILE A 1 179 ? -1.396 4.886 -6.163 1.00 97.62 179 ILE A N 1
ATOM 1501 C CA . ILE A 1 179 ? -0.643 3.655 -5.860 1.00 97.62 179 ILE A CA 1
ATOM 1502 C C . ILE A 1 179 ? 0.844 3.857 -6.177 1.00 97.62 179 ILE A C 1
ATOM 1504 O O . ILE A 1 179 ? 1.699 3.565 -5.342 1.00 97.62 179 ILE A O 1
ATOM 1508 N N . LEU A 1 180 ? 1.166 4.414 -7.350 1.00 98.31 180 LEU A N 1
ATOM 1509 C CA . LEU A 1 180 ? 2.560 4.676 -7.727 1.00 98.31 180 LEU A CA 1
ATOM 1510 C C . LEU A 1 180 ? 3.209 5.743 -6.835 1.00 98.31 180 LEU A C 1
ATOM 1512 O O . LEU A 1 180 ? 4.355 5.574 -6.423 1.00 98.31 180 LEU A O 1
ATOM 1516 N N . GLU A 1 181 ? 2.471 6.808 -6.504 1.00 96.94 181 GLU A N 1
ATOM 1517 C CA . GLU A 1 181 ? 2.890 7.870 -5.581 1.00 96.94 181 GLU A CA 1
ATOM 1518 C C . GLU A 1 181 ? 3.258 7.296 -4.209 1.00 96.94 181 GLU A C 1
ATOM 1520 O O . GLU A 1 181 ? 4.312 7.619 -3.654 1.00 96.94 181 GLU A O 1
ATOM 1525 N N . ARG A 1 182 ? 2.424 6.401 -3.674 1.00 94.25 182 ARG A N 1
ATOM 1526 C CA . ARG A 1 182 ? 2.690 5.725 -2.403 1.00 94.25 182 ARG A CA 1
ATOM 1527 C C . ARG A 1 182 ? 4.002 4.939 -2.439 1.00 94.25 182 ARG A C 1
ATOM 1529 O O . ARG A 1 182 ? 4.789 5.028 -1.496 1.00 94.25 182 ARG A O 1
ATOM 1536 N N . ILE A 1 183 ? 4.266 4.222 -3.532 1.00 96.25 183 ILE A N 1
ATOM 1537 C CA . ILE A 1 183 ? 5.504 3.452 -3.714 1.00 96.25 183 ILE A CA 1
ATOM 1538 C C . ILE A 1 183 ? 6.723 4.383 -3.800 1.00 96.25 183 ILE A C 1
ATOM 1540 O O . ILE A 1 183 ? 7.679 4.193 -3.053 1.00 96.25 183 ILE A O 1
ATOM 1544 N N . ILE A 1 184 ? 6.708 5.396 -4.676 1.00 95.81 184 ILE A N 1
ATOM 1545 C CA . ILE A 1 184 ? 7.869 6.287 -4.889 1.00 95.81 184 ILE A CA 1
ATOM 1546 C C . ILE A 1 184 ? 8.171 7.167 -3.664 1.00 95.81 184 ILE A C 1
ATOM 1548 O O . ILE A 1 184 ? 9.322 7.544 -3.453 1.00 95.81 184 ILE A O 1
ATOM 1552 N N . SER A 1 185 ? 7.167 7.470 -2.832 1.00 90.56 185 SER A N 1
ATOM 1553 C CA . SER A 1 185 ? 7.346 8.332 -1.652 1.00 90.56 185 SER A CA 1
ATOM 1554 C C . SER A 1 185 ? 8.154 7.683 -0.528 1.00 90.56 185 SER A C 1
ATOM 1556 O O . SER A 1 185 ? 8.797 8.379 0.250 1.00 90.56 185 SER A O 1
ATOM 1558 N N . ASN A 1 186 ? 8.145 6.353 -0.434 1.00 87.69 186 ASN A N 1
ATOM 1559 C CA . ASN A 1 186 ? 9.027 5.604 0.459 1.00 87.69 186 ASN A CA 1
ATOM 1560 C C . ASN A 1 186 ? 9.192 4.182 -0.086 1.00 87.69 186 ASN A C 1
ATOM 1562 O O . ASN A 1 186 ? 8.558 3.235 0.384 1.00 87.69 186 ASN A O 1
ATOM 1566 N N . PHE A 1 187 ? 10.042 4.033 -1.105 1.00 92.81 187 PHE A N 1
ATOM 1567 C CA . PHE A 1 187 ? 10.207 2.748 -1.783 1.00 92.81 187 PHE A CA 1
ATOM 1568 C C . PHE A 1 187 ? 10.668 1.648 -0.824 1.00 92.81 187 PHE A C 1
ATOM 1570 O O . PHE A 1 187 ? 10.220 0.513 -0.932 1.00 92.81 187 PHE A O 1
ATOM 1577 N N . LYS A 1 188 ? 11.532 1.964 0.146 1.00 88.38 188 LYS A N 1
ATOM 1578 C CA . LYS A 1 188 ? 12.037 0.981 1.112 1.00 88.38 188 LYS A CA 1
ATOM 1579 C C . LYS A 1 188 ? 10.901 0.289 1.871 1.00 88.38 188 LYS A C 1
ATOM 1581 O O . LYS A 1 188 ? 10.907 -0.941 1.936 1.00 88.38 188 LYS A O 1
ATOM 1586 N N . ASP A 1 189 ? 9.946 1.065 2.382 1.00 86.69 189 ASP A N 1
ATOM 1587 C CA . ASP A 1 189 ? 8.891 0.556 3.265 1.00 86.69 189 ASP A CA 1
ATOM 1588 C C . ASP A 1 189 ? 7.592 0.210 2.524 1.00 86.69 189 ASP A C 1
ATOM 1590 O O . ASP A 1 189 ? 6.802 -0.579 3.030 1.00 86.69 189 ASP A O 1
ATOM 1594 N N . ASN A 1 190 ? 7.363 0.770 1.330 1.00 91.69 190 ASN A N 1
ATOM 1595 C CA . ASN A 1 190 ? 6.117 0.578 0.577 1.00 91.69 190 ASN A CA 1
ATOM 1596 C C . ASN A 1 190 ? 6.275 -0.350 -0.637 1.00 91.69 190 ASN A C 1
ATOM 1598 O O . ASN A 1 190 ? 5.297 -0.627 -1.325 1.00 91.69 190 ASN A O 1
ATOM 1602 N N . ARG A 1 191 ? 7.480 -0.857 -0.928 1.00 93.44 191 ARG A N 1
ATOM 1603 C CA . ARG A 1 191 ? 7.691 -1.789 -2.051 1.00 93.44 191 ARG A CA 1
ATOM 1604 C C . ARG A 1 191 ? 7.026 -3.153 -1.859 1.00 93.44 191 ARG A C 1
ATOM 1606 O O . ARG A 1 191 ? 6.833 -3.843 -2.850 1.00 93.44 191 ARG A O 1
ATOM 1613 N N . ALA A 1 192 ? 6.748 -3.574 -0.628 1.00 93.88 192 ALA A N 1
ATOM 1614 C CA . ALA A 1 192 ? 6.213 -4.898 -0.329 1.00 93.88 192 ALA A CA 1
ATOM 1615 C C . ALA A 1 192 ? 4.772 -4.813 0.177 1.00 93.88 192 ALA A C 1
ATOM 1617 O O . ALA A 1 192 ? 4.414 -3.835 0.825 1.00 93.88 192 ALA A O 1
ATOM 1618 N N . GLY A 1 193 ? 3.984 -5.855 -0.089 1.00 94.06 193 GLY A N 1
ATOM 1619 C CA . GLY A 1 193 ? 2.663 -6.054 0.507 1.00 94.06 193 GLY A CA 1
ATOM 1620 C C . GLY A 1 193 ? 1.481 -5.676 -0.385 1.00 94.06 193 GLY A C 1
ATOM 1621 O O . GLY A 1 193 ? 0.350 -5.739 0.084 1.00 94.06 193 GLY A O 1
ATOM 1622 N N . LEU A 1 194 ? 1.705 -5.307 -1.654 1.00 95.88 194 LEU A N 1
ATOM 1623 C CA . LEU A 1 194 ? 0.586 -5.191 -2.591 1.00 95.88 194 LEU A CA 1
ATOM 1624 C C . LEU A 1 194 ? -0.050 -6.570 -2.828 1.00 95.88 194 LEU A C 1
ATOM 1626 O O . LEU A 1 194 ? 0.701 -7.544 -2.915 1.00 95.88 194 LEU A O 1
ATOM 1630 N N . PRO A 1 195 ? -1.389 -6.643 -2.975 1.00 97.06 195 PRO A N 1
ATOM 1631 C CA . PRO A 1 195 ? -2.080 -7.912 -3.161 1.00 97.06 195 PRO A CA 1
ATOM 1632 C C . PRO A 1 195 ? -1.573 -8.703 -4.365 1.00 97.06 195 PRO A C 1
ATOM 1634 O O . PRO A 1 195 ? -1.255 -8.121 -5.408 1.00 97.06 195 PRO A O 1
ATOM 1637 N N . ASP A 1 196 ? -1.559 -10.028 -4.225 1.00 97.56 196 ASP A N 1
ATOM 1638 C CA . ASP A 1 196 ? -1.019 -10.942 -5.237 1.00 97.56 196 ASP A CA 1
ATOM 1639 C C . ASP A 1 196 ? -1.661 -10.759 -6.614 1.00 97.56 196 ASP A C 1
ATOM 1641 O O . ASP A 1 196 ? -0.960 -10.813 -7.626 1.00 97.56 196 ASP A O 1
ATOM 1645 N N . LEU A 1 197 ? -2.978 -10.531 -6.668 1.00 98.12 197 LEU A N 1
ATOM 1646 C CA . LEU A 1 197 ? -3.737 -10.493 -7.915 1.00 98.12 197 LEU A CA 1
ATOM 1647 C C . LEU A 1 197 ? -4.543 -9.198 -8.099 1.00 98.12 197 LEU A C 1
ATOM 1649 O O . LEU A 1 197 ? -5.158 -8.688 -7.159 1.00 98.12 197 LEU A O 1
ATOM 1653 N N . ILE A 1 198 ? -4.666 -8.759 -9.354 1.00 97.25 198 ILE A N 1
ATOM 1654 C CA . ILE A 1 198 ? -5.795 -7.945 -9.829 1.00 97.25 198 ILE A CA 1
ATOM 1655 C C . ILE A 1 198 ? -6.789 -8.884 -10.508 1.00 97.25 198 ILE A C 1
ATOM 1657 O O . ILE A 1 198 ? -6.452 -9.558 -11.482 1.00 97.25 198 ILE A O 1
ATOM 1661 N N . VAL A 1 199 ? -8.029 -8.884 -10.035 1.00 97.94 199 VAL A N 1
ATOM 1662 C CA . VAL A 1 199 ? -9.132 -9.664 -10.601 1.00 97.94 199 VAL A CA 1
ATOM 1663 C C . VAL A 1 199 ? -10.136 -8.708 -11.222 1.00 97.94 199 VAL A C 1
ATOM 1665 O O . VAL A 1 199 ? -10.543 -7.733 -10.590 1.00 97.94 199 VAL A O 1
ATOM 1668 N N . TYR A 1 200 ? -10.522 -8.958 -12.468 1.00 97.12 200 TYR A N 1
ATOM 1669 C CA . TYR A 1 200 ? -11.366 -8.039 -13.221 1.00 97.12 200 TYR A CA 1
ATOM 1670 C C . TYR A 1 200 ? -12.213 -8.736 -14.285 1.00 97.12 200 TYR A C 1
ATOM 1672 O O . TYR A 1 200 ? -11.897 -9.823 -14.762 1.00 97.12 200 TYR A O 1
ATOM 1680 N N . ASN A 1 201 ? -13.297 -8.083 -14.679 1.00 95.38 201 ASN A N 1
ATOM 1681 C CA . ASN A 1 201 ? -14.055 -8.368 -15.894 1.00 95.38 201 ASN A CA 1
ATOM 1682 C C . ASN A 1 201 ? -14.533 -7.025 -16.485 1.00 95.38 201 ASN A C 1
ATOM 1684 O O . ASN A 1 201 ? -13.936 -5.980 -16.216 1.00 95.38 201 ASN A O 1
ATOM 1688 N N . ASP A 1 202 ? -15.583 -7.024 -17.303 1.00 91.00 202 ASP A N 1
ATOM 1689 C CA . ASP A 1 202 ? -16.110 -5.782 -17.889 1.00 91.00 202 ASP A CA 1
ATOM 1690 C C . ASP A 1 202 ? -16.871 -4.889 -16.899 1.00 91.00 202 ASP A C 1
ATOM 1692 O O . ASP A 1 202 ? -17.085 -3.712 -17.183 1.00 91.00 202 ASP A O 1
ATOM 1696 N N . LYS A 1 203 ? -17.283 -5.425 -15.746 1.00 89.19 203 LYS A N 1
ATOM 1697 C CA . LYS A 1 203 ? -18.108 -4.729 -14.745 1.00 89.19 203 LYS A CA 1
ATOM 1698 C C . LYS A 1 203 ? -17.348 -4.392 -13.468 1.00 89.19 203 LYS A C 1
ATOM 1700 O O . LYS A 1 203 ? -17.571 -3.332 -12.893 1.00 89.19 203 LYS A O 1
ATOM 1705 N N . ASP A 1 204 ? -16.462 -5.282 -13.039 1.00 91.31 204 ASP A N 1
ATOM 1706 C CA . ASP A 1 204 ? -15.830 -5.250 -11.728 1.00 91.31 204 ASP A CA 1
ATOM 1707 C C . ASP A 1 204 ? -14.304 -5.282 -11.838 1.00 91.31 204 ASP A C 1
ATOM 1709 O O . ASP A 1 204 ? -13.735 -5.929 -12.720 1.00 91.31 204 ASP A O 1
ATOM 1713 N N . LEU A 1 205 ? -13.646 -4.646 -10.867 1.00 94.50 205 LEU A N 1
ATOM 1714 C CA . LEU A 1 205 ? -12.230 -4.826 -10.570 1.00 94.50 205 LEU A CA 1
ATOM 1715 C C . LEU A 1 205 ? -12.014 -4.832 -9.057 1.00 94.50 205 LEU A C 1
ATOM 1717 O O . LEU A 1 205 ? -12.547 -3.987 -8.332 1.00 94.50 205 LEU A O 1
ATOM 1721 N N . PHE A 1 206 ? -11.187 -5.758 -8.586 1.00 96.94 206 PHE A N 1
ATOM 1722 C CA . PHE A 1 206 ? -10.747 -5.814 -7.200 1.00 96.94 206 PHE A CA 1
ATOM 1723 C C . PHE A 1 206 ? -9.360 -6.436 -7.075 1.00 96.94 206 PHE A C 1
ATOM 1725 O O . PHE A 1 206 ? -8.865 -7.109 -7.977 1.00 96.94 206 PHE A O 1
ATOM 1732 N N . PHE A 1 207 ? -8.731 -6.194 -5.935 1.00 97.94 207 PHE A N 1
ATOM 1733 C CA . PHE A 1 207 ? -7.466 -6.813 -5.574 1.00 97.94 207 PHE A CA 1
ATOM 1734 C C . PHE A 1 207 ? -7.728 -8.073 -4.756 1.00 97.94 207 PHE A C 1
ATOM 1736 O O . PHE A 1 207 ? -8.623 -8.065 -3.911 1.00 97.94 207 PHE A O 1
ATOM 1743 N N . SER A 1 208 ? -6.955 -9.132 -4.977 1.00 98.19 208 SER A N 1
ATOM 1744 C CA . SER A 1 208 ? -7.069 -10.381 -4.226 1.00 98.19 208 SER A CA 1
ATOM 1745 C C . SER A 1 208 ? -5.719 -10.769 -3.632 1.00 98.19 208 SER A C 1
ATOM 1747 O O . SER A 1 208 ? -4.765 -10.991 -4.370 1.00 98.19 208 SER A O 1
ATOM 1749 N N . GLU A 1 209 ? -5.664 -10.881 -2.308 1.00 98.31 209 GLU A N 1
ATOM 1750 C CA . GLU A 1 209 ? -4.526 -11.422 -1.558 1.00 98.31 209 GLU A CA 1
ATOM 1751 C C . GLU A 1 209 ? -4.776 -12.908 -1.292 1.00 98.31 209 GLU A C 1
ATOM 1753 O O . GLU A 1 209 ? -5.807 -13.255 -0.712 1.00 98.31 209 GLU A O 1
ATOM 1758 N N . VAL A 1 210 ? -3.862 -13.784 -1.698 1.00 97.81 210 VAL A N 1
ATOM 1759 C CA . VAL A 1 210 ? -4.039 -15.235 -1.623 1.00 97.81 210 VAL A CA 1
ATOM 1760 C C . VAL A 1 210 ? -3.283 -15.795 -0.421 1.00 97.81 210 VAL A C 1
ATOM 1762 O O . VAL A 1 210 ? -2.099 -15.538 -0.230 1.00 97.81 210 VAL A O 1
ATOM 1765 N N . LYS A 1 211 ? -3.958 -16.600 0.403 1.00 96.06 211 LYS A N 1
ATOM 1766 C CA . LYS A 1 211 ? -3.355 -17.262 1.565 1.00 96.06 211 LYS A CA 1
ATOM 1767 C C . LYS A 1 211 ? -3.635 -18.754 1.558 1.00 96.06 211 LYS A C 1
ATOM 1769 O O . LYS A 1 211 ? -4.791 -19.188 1.563 1.00 96.06 211 LYS A O 1
ATOM 1774 N N . SER A 1 212 ? -2.562 -19.539 1.622 1.00 94.00 212 SER A N 1
ATOM 1775 C CA . SER A 1 212 ? -2.648 -20.952 1.981 1.00 94.00 212 SER A CA 1
ATOM 1776 C C . SER A 1 212 ? -2.895 -21.107 3.483 1.00 94.00 212 SER A C 1
ATOM 1778 O O . SER A 1 212 ? -2.620 -20.200 4.263 1.00 94.00 212 SER A O 1
ATOM 1780 N N . GLU A 1 213 ? -3.392 -22.268 3.908 1.00 87.88 213 GLU A N 1
ATOM 1781 C CA . GLU A 1 213 ? -3.805 -22.592 5.289 1.00 87.88 213 GLU A CA 1
ATOM 1782 C C . GLU A 1 213 ? -2.793 -22.238 6.408 1.00 87.88 213 GLU A C 1
ATOM 1784 O O . GLU A 1 213 ? -3.169 -22.143 7.579 1.00 87.88 213 GLU A O 1
ATOM 1789 N N . LYS A 1 214 ? -1.502 -22.082 6.077 1.00 87.06 214 LYS A N 1
ATOM 1790 C CA . LYS A 1 214 ? -0.419 -21.753 7.022 1.00 87.06 214 LYS A CA 1
ATOM 1791 C C . LYS A 1 214 ? 0.099 -20.323 6.887 1.00 87.06 214 LYS A C 1
ATOM 1793 O O . LYS A 1 214 ? 0.888 -19.895 7.734 1.00 87.06 214 LYS A O 1
ATOM 1798 N N . ASP A 1 215 ? -0.312 -19.603 5.850 1.00 90.88 215 ASP A N 1
ATOM 1799 C CA . ASP A 1 215 ? 0.172 -18.258 5.593 1.00 90.88 215 ASP A CA 1
ATOM 1800 C C . ASP A 1 215 ? -0.484 -17.256 6.537 1.00 90.88 215 ASP A C 1
ATOM 1802 O O . ASP A 1 215 ? -1.646 -17.365 6.931 1.00 90.88 215 ASP A O 1
ATOM 1806 N N . LYS A 1 216 ? 0.293 -16.241 6.903 1.00 91.19 216 LYS A N 1
ATOM 1807 C CA . LYS A 1 216 ? -0.187 -15.093 7.667 1.00 91.19 216 LYS A CA 1
ATOM 1808 C C . LYS A 1 216 ? -0.203 -13.871 6.765 1.00 91.19 216 LYS A C 1
ATOM 1810 O O . LYS A 1 216 ? 0.562 -13.776 5.807 1.00 91.19 216 LYS A O 1
ATOM 1815 N N . ILE A 1 217 ? -1.062 -12.925 7.106 1.00 92.56 217 ILE A N 1
ATOM 1816 C CA . ILE A 1 217 ? -1.033 -11.583 6.533 1.00 92.56 217 ILE A CA 1
ATOM 1817 C C . ILE A 1 217 ? 0.074 -10.798 7.246 1.00 92.56 217 ILE A C 1
ATOM 1819 O O . ILE A 1 217 ? 0.064 -10.721 8.479 1.00 92.56 217 ILE A O 1
ATOM 1823 N N . SER A 1 218 ? 1.024 -10.254 6.482 1.00 90.12 218 SER A N 1
ATOM 1824 C CA . SER A 1 218 ? 2.101 -9.414 7.023 1.00 90.12 218 SER A CA 1
ATOM 1825 C C . SER A 1 218 ? 1.598 -8.011 7.370 1.00 90.12 218 SER A C 1
ATOM 1827 O O . SER A 1 218 ? 0.502 -7.616 6.972 1.00 90.12 218 SER A O 1
ATOM 1829 N N . GLU A 1 219 ? 2.391 -7.239 8.111 1.00 85.00 219 GLU A N 1
ATOM 1830 C CA . GLU A 1 219 ? 2.002 -5.871 8.459 1.00 85.00 219 GLU A CA 1
ATOM 1831 C C . GLU A 1 219 ? 1.968 -4.961 7.223 1.00 85.00 219 GLU A C 1
ATOM 1833 O O . GLU A 1 219 ? 1.001 -4.233 7.020 1.00 85.00 219 GLU A O 1
ATOM 1838 N N . GLU A 1 220 ? 2.944 -5.097 6.323 1.00 88.69 220 GLU A N 1
ATOM 1839 C CA . GLU A 1 220 ? 2.991 -4.354 5.060 1.00 88.69 220 GLU A CA 1
ATOM 1840 C C . GLU A 1 220 ? 1.765 -4.641 4.180 1.00 88.69 220 GLU A C 1
ATOM 1842 O O . GLU A 1 220 ? 1.242 -3.741 3.522 1.00 88.69 220 GLU A O 1
ATOM 1847 N N . GLN A 1 221 ? 1.263 -5.882 4.197 1.00 93.88 221 GLN A N 1
ATOM 1848 C CA . GLN A 1 221 ? 0.025 -6.246 3.504 1.00 93.88 221 GLN A CA 1
ATOM 1849 C C . GLN A 1 221 ? -1.184 -5.544 4.112 1.00 93.88 221 GLN A C 1
ATOM 1851 O O . GLN A 1 221 ? -1.993 -4.975 3.384 1.00 93.88 221 GLN A O 1
ATOM 1856 N N . LYS A 1 222 ? -1.308 -5.510 5.445 1.00 90.12 222 LYS A N 1
ATOM 1857 C CA . LYS A 1 222 ? -2.415 -4.788 6.095 1.00 90.12 222 LYS A CA 1
ATOM 1858 C C . LYS A 1 222 ? -2.419 -3.310 5.732 1.00 90.12 222 LYS A C 1
ATOM 1860 O O . LYS A 1 222 ? -3.480 -2.777 5.421 1.00 90.12 222 LYS A O 1
ATOM 1865 N N . GLU A 1 223 ? -1.256 -2.668 5.729 1.00 88.19 223 GLU A N 1
ATOM 1866 C CA . GLU A 1 223 ? -1.129 -1.258 5.355 1.00 88.19 223 GLU A CA 1
ATOM 1867 C C . GLU A 1 223 ? -1.551 -1.014 3.902 1.00 88.19 223 GLU A C 1
ATOM 1869 O O . GLU A 1 223 ? -2.286 -0.068 3.614 1.00 88.19 223 GLU A O 1
ATOM 1874 N N . TRP A 1 224 ? -1.148 -1.889 2.975 1.00 94.19 224 TRP A N 1
ATOM 1875 C CA . TRP A 1 224 ? -1.594 -1.809 1.585 1.00 94.19 224 TRP A CA 1
ATOM 1876 C C . TRP A 1 224 ? -3.090 -2.055 1.434 1.00 94.19 224 TRP A C 1
ATOM 1878 O O . TRP A 1 224 ? -3.751 -1.339 0.684 1.00 94.19 224 TRP A O 1
ATOM 1888 N N . HIS A 1 225 ? -3.646 -3.023 2.155 1.00 94.44 225 HIS A N 1
ATOM 1889 C CA . HIS A 1 225 ? -5.075 -3.312 2.116 1.00 94.44 225 HIS A CA 1
ATOM 1890 C C . HIS A 1 225 ? -5.895 -2.144 2.676 1.00 94.44 225 HIS A C 1
ATOM 1892 O O . HIS A 1 225 ? -6.912 -1.774 2.091 1.00 94.44 225 HIS A O 1
ATOM 1898 N N . ASP A 1 226 ? -5.444 -1.530 3.770 1.00 87.44 226 ASP A N 1
ATOM 1899 C CA . ASP A 1 226 ? -6.039 -0.317 4.332 1.00 87.44 226 ASP A CA 1
ATOM 1900 C C . ASP A 1 226 ? -5.953 0.849 3.338 1.00 87.44 226 ASP A C 1
ATOM 1902 O O . ASP A 1 226 ? -6.966 1.460 3.004 1.00 87.44 226 ASP A O 1
ATOM 1906 N N . PHE A 1 227 ? -4.780 1.111 2.762 1.00 91.62 227 PHE A N 1
ATOM 1907 C CA . PHE A 1 227 ? -4.624 2.171 1.767 1.00 91.62 227 PHE A CA 1
ATOM 1908 C C . PHE A 1 227 ? -5.528 1.961 0.541 1.00 91.62 227 PHE A C 1
ATOM 1910 O O . PHE A 1 227 ? -6.280 2.857 0.146 1.00 91.62 227 PHE A O 1
ATOM 1917 N N . LEU A 1 228 ? -5.509 0.767 -0.055 1.00 95.00 228 LEU A N 1
ATOM 1918 C CA . LEU A 1 228 ? -6.351 0.445 -1.208 1.00 95.00 228 LEU A CA 1
ATOM 1919 C C . LEU A 1 228 ? -7.835 0.570 -0.848 1.00 95.00 228 LEU A C 1
ATOM 1921 O O . LEU A 1 228 ? -8.615 1.139 -1.612 1.00 95.00 228 LEU A O 1
ATOM 1925 N N . SER A 1 229 ? -8.233 0.064 0.316 1.00 92.62 229 SER A N 1
ATOM 1926 C CA . SER A 1 229 ? -9.644 -0.121 0.627 1.00 92.62 229 SER A CA 1
ATOM 1927 C C . SER A 1 229 ? -10.303 1.065 1.330 1.00 92.62 229 SER A C 1
ATOM 1929 O O . SER A 1 229 ? -11.436 1.396 0.977 1.00 92.62 229 SER A O 1
ATOM 1931 N N . THR A 1 230 ? -9.611 1.710 2.264 1.00 83.88 230 THR A N 1
ATOM 1932 C CA . THR A 1 230 ? -10.083 2.861 3.045 1.00 83.88 230 THR A CA 1
ATOM 1933 C C . THR A 1 230 ? -9.795 4.161 2.301 1.00 83.88 230 THR A C 1
ATOM 1935 O O . THR A 1 230 ? -10.682 4.990 2.124 1.00 83.88 230 THR A O 1
ATOM 1938 N N . THR A 1 231 ? -8.572 4.331 1.783 1.00 85.06 231 THR A N 1
ATOM 1939 C CA . THR A 1 231 ? -8.153 5.602 1.156 1.00 85.06 231 THR A CA 1
ATOM 1940 C C . THR A 1 231 ? -8.536 5.705 -0.316 1.00 85.06 231 THR A C 1
ATOM 1942 O O . THR A 1 231 ? -8.929 6.777 -0.778 1.00 85.06 231 THR A O 1
ATOM 1945 N N . LEU A 1 232 ? -8.420 4.613 -1.078 1.00 92.75 232 LEU A N 1
ATOM 1946 C CA . LEU A 1 232 ? -8.784 4.608 -2.502 1.00 92.75 232 LEU A CA 1
ATOM 1947 C C . LEU A 1 232 ? -10.184 4.048 -2.771 1.00 92.75 232 LEU A C 1
ATOM 1949 O O . LEU A 1 232 ? -10.663 4.130 -3.905 1.00 92.75 232 LEU A O 1
ATOM 1953 N N . GLY A 1 233 ? -10.856 3.480 -1.766 1.00 92.81 233 GLY A N 1
ATOM 1954 C CA . GLY A 1 233 ? -12.176 2.873 -1.942 1.00 92.81 233 GLY A CA 1
ATOM 1955 C C . GLY A 1 233 ? -12.173 1.728 -2.961 1.00 92.81 233 GLY A C 1
ATOM 1956 O O . GLY A 1 233 ? -13.139 1.568 -3.703 1.00 92.81 233 GLY A O 1
ATOM 1957 N N . LEU A 1 234 ? -11.063 0.996 -3.085 1.00 95.50 234 LEU A N 1
ATOM 1958 C CA . LEU A 1 234 ? -10.952 -0.194 -3.927 1.00 95.50 234 LEU A CA 1
ATOM 1959 C C . LEU A 1 234 ? -11.377 -1.426 -3.122 1.00 95.50 234 LEU A C 1
ATOM 1961 O O . LEU A 1 234 ? -11.143 -1.520 -1.914 1.00 95.50 234 LEU A O 1
ATOM 1965 N N . LYS A 1 235 ? -12.019 -2.392 -3.778 1.00 96.94 235 LYS A N 1
ATOM 1966 C CA . LYS A 1 235 ? -12.314 -3.672 -3.133 1.00 96.94 235 LYS A CA 1
ATOM 1967 C C . LYS A 1 235 ? -11.013 -4.466 -3.007 1.00 96.94 235 LYS A C 1
ATOM 1969 O O . LYS A 1 235 ? -10.269 -4.606 -3.978 1.00 96.94 235 LYS A O 1
ATOM 1974 N N . VAL A 1 236 ? -10.779 -4.994 -1.811 1.00 97.62 236 VAL A N 1
ATOM 1975 C CA . VAL A 1 236 ? -9.713 -5.957 -1.529 1.00 97.62 236 VAL A CA 1
ATOM 1976 C C . VAL A 1 236 ? -10.381 -7.219 -0.975 1.00 97.62 236 VAL A C 1
ATOM 1978 O O . VAL A 1 236 ? -11.220 -7.155 -0.073 1.00 97.62 236 VAL A O 1
ATOM 1981 N N . GLU A 1 237 ? -10.071 -8.365 -1.561 1.00 98.19 237 GLU A N 1
ATOM 1982 C CA . GLU A 1 237 ? -10.565 -9.680 -1.167 1.00 98.19 237 GLU A CA 1
ATOM 1983 C C . GLU A 1 237 ? -9.406 -10.502 -0.605 1.00 98.19 237 GLU A C 1
ATOM 1985 O O . GLU A 1 237 ? -8.343 -10.588 -1.212 1.00 98.19 237 GLU A O 1
ATOM 1990 N N . ILE A 1 238 ? -9.598 -11.096 0.568 1.00 98.19 238 ILE A N 1
ATOM 1991 C CA . ILE A 1 238 ? -8.670 -12.082 1.114 1.00 98.19 238 ILE A CA 1
ATOM 1992 C C . ILE A 1 238 ? -9.162 -13.455 0.660 1.00 98.19 238 ILE A C 1
ATOM 1994 O O . ILE A 1 238 ? -10.207 -13.934 1.116 1.00 98.19 238 ILE A O 1
ATOM 1998 N N . PHE A 1 239 ? -8.423 -14.057 -0.265 1.00 98.38 239 PHE A N 1
ATOM 1999 C CA . PHE A 1 239 ? -8.703 -15.362 -0.841 1.00 98.38 239 PHE A CA 1
ATOM 2000 C C . PHE A 1 239 ? -7.961 -16.440 -0.057 1.00 98.38 239 PHE A C 1
ATOM 2002 O O . PHE A 1 239 ? -6.735 -16.509 -0.039 1.00 98.38 239 PHE A O 1
ATOM 2009 N N . LEU A 1 240 ? -8.726 -17.279 0.616 1.00 97.94 240 LEU A N 1
ATOM 2010 C CA . LEU A 1 240 ? -8.271 -18.285 1.553 1.00 97.94 240 LEU A CA 1
ATOM 2011 C C . LEU A 1 240 ? -8.466 -19.665 0.933 1.00 97.94 240 LEU A C 1
ATOM 2013 O O . LEU A 1 240 ? -9.502 -19.946 0.328 1.00 97.94 240 LEU A O 1
ATOM 2017 N N . ILE A 1 241 ? -7.473 -20.530 1.106 1.00 97.12 241 ILE A N 1
ATOM 2018 C CA . ILE A 1 241 ? -7.563 -21.935 0.709 1.00 97.12 241 ILE A CA 1
ATOM 2019 C C . ILE A 1 241 ? -7.466 -22.791 1.970 1.00 97.12 241 ILE A C 1
ATOM 2021 O O . ILE A 1 241 ? -6.513 -22.639 2.741 1.00 97.12 241 ILE A O 1
ATOM 2025 N N . ASN A 1 242 ? -8.452 -23.665 2.178 1.00 96.00 242 ASN A N 1
ATOM 2026 C CA . ASN A 1 242 ? -8.538 -24.633 3.278 1.00 96.00 242 ASN A CA 1
ATOM 2027 C C . ASN A 1 242 ? -8.421 -24.004 4.682 1.00 96.00 242 ASN A C 1
ATOM 2029 O O . ASN A 1 242 ? -7.824 -24.589 5.589 1.00 96.00 242 ASN A O 1
ATOM 2033 N N . HIS A 1 243 ? -8.934 -22.783 4.883 1.00 95.62 243 HIS A N 1
ATOM 2034 C CA . HIS A 1 243 ? -8.934 -22.161 6.208 1.00 95.62 243 HIS A CA 1
ATOM 2035 C C . HIS A 1 243 ? -10.151 -22.592 7.031 1.00 95.62 243 HIS A C 1
ATOM 2037 O O . HIS A 1 243 ? -11.297 -22.445 6.614 1.00 95.62 243 HIS A O 1
ATOM 2043 N N . THR A 1 244 ? -9.906 -23.025 8.266 1.00 95.12 244 THR A N 1
ATOM 2044 C CA . THR A 1 244 ? -10.965 -23.299 9.247 1.00 95.12 244 THR A CA 1
ATOM 2045 C C . THR A 1 244 ? -11.692 -22.022 9.675 1.00 95.12 244 THR A C 1
ATOM 2047 O O . THR A 1 244 ? -11.136 -20.921 9.634 1.00 95.12 244 THR A O 1
ATOM 2050 N N . GLU A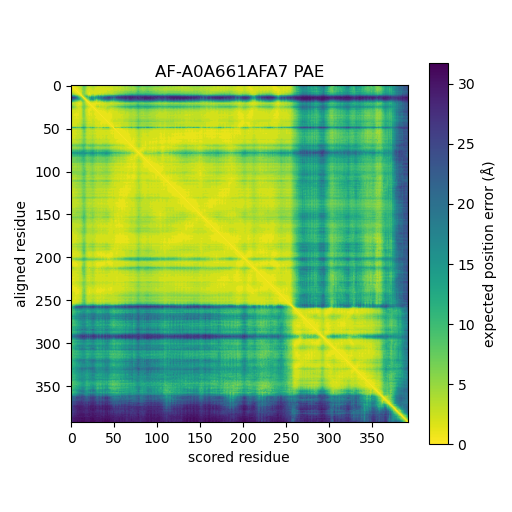 1 245 ? -12.915 -22.155 10.197 1.00 93.62 245 GLU A N 1
ATOM 2051 C CA . GLU A 1 245 ? -13.688 -21.015 10.711 1.00 93.62 245 GLU A CA 1
ATOM 2052 C C . GLU A 1 245 ? -12.928 -20.194 11.762 1.00 93.62 245 GLU A C 1
ATOM 2054 O O . GLU A 1 245 ? -12.993 -18.963 11.762 1.00 93.62 245 GLU A O 1
ATOM 2059 N N . THR A 1 246 ? -12.175 -20.856 12.644 1.00 92.44 246 THR A N 1
ATOM 2060 C CA . THR A 1 246 ? -11.364 -20.195 13.675 1.00 92.44 246 THR A CA 1
ATOM 2061 C C . THR A 1 246 ? -10.250 -19.353 13.055 1.00 92.44 246 THR A C 1
ATOM 2063 O O . THR A 1 246 ? -10.027 -18.215 13.476 1.00 92.44 246 THR A O 1
ATOM 2066 N N . GLN A 1 247 ? -9.575 -19.868 12.024 1.00 92.94 247 GLN A N 1
ATOM 2067 C CA . GLN A 1 247 ? -8.556 -19.106 11.297 1.00 92.94 247 GLN A CA 1
ATOM 2068 C C . GLN A 1 247 ? -9.176 -17.918 10.557 1.00 92.94 247 GLN A C 1
ATOM 2070 O O . GLN A 1 247 ? -8.640 -16.814 10.628 1.00 92.94 247 GLN A O 1
ATOM 2075 N N . ILE A 1 248 ? -10.336 -18.109 9.920 1.00 93.38 248 ILE A N 1
ATOM 2076 C CA . ILE A 1 248 ? -11.069 -17.031 9.243 1.00 93.38 248 ILE A CA 1
ATOM 2077 C C . ILE A 1 248 ? -11.456 -15.933 10.241 1.00 93.38 248 ILE A C 1
ATOM 2079 O O . ILE A 1 248 ? -11.256 -14.755 9.953 1.00 93.38 248 ILE A O 1
ATOM 2083 N N . LYS A 1 249 ? -11.971 -16.287 11.428 1.00 89.19 249 LYS A N 1
ATOM 2084 C CA . LYS A 1 249 ? -12.296 -15.315 12.490 1.00 89.19 249 LYS A CA 1
ATOM 2085 C C . LYS A 1 249 ? -11.067 -14.508 12.913 1.00 89.19 249 LYS A C 1
ATOM 2087 O O . LYS A 1 249 ? -11.151 -13.286 12.991 1.00 89.19 249 LYS A O 1
ATOM 2092 N N . ARG A 1 250 ? -9.923 -15.171 13.110 1.00 88.50 250 ARG A N 1
ATOM 2093 C CA . ARG A 1 250 ? -8.651 -14.510 13.443 1.00 88.50 250 ARG A CA 1
ATOM 2094 C C . ARG A 1 250 ? -8.157 -13.584 12.330 1.00 88.50 250 ARG A C 1
ATOM 2096 O O . ARG A 1 250 ? -7.612 -12.529 12.615 1.00 88.50 250 ARG A O 1
ATOM 2103 N N . ILE A 1 251 ? -8.318 -13.968 11.068 1.00 90.25 251 ILE A N 1
ATOM 2104 C CA . ILE A 1 251 ? -7.947 -13.116 9.932 1.00 90.25 251 ILE A CA 1
ATOM 2105 C C . ILE A 1 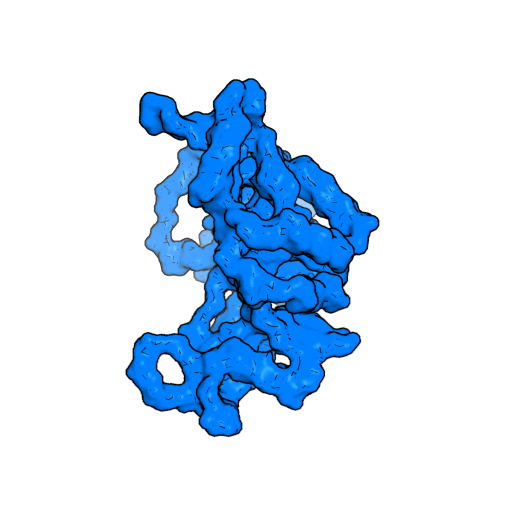251 ? -8.866 -11.894 9.864 1.00 90.25 251 ILE A C 1
ATOM 2107 O O . ILE A 1 251 ? -8.384 -10.775 9.715 1.00 90.25 251 ILE A O 1
ATOM 2111 N N . LYS A 1 252 ? -10.178 -12.087 10.041 1.00 89.12 252 LYS A N 1
ATOM 2112 C CA . LYS A 1 252 ? -11.151 -10.990 10.084 1.00 89.12 252 LYS A CA 1
ATOM 2113 C C . LYS A 1 252 ? -10.827 -9.986 11.184 1.00 89.12 252 LYS A C 1
ATOM 2115 O O . LYS A 1 252 ? -10.869 -8.788 10.921 1.00 89.12 252 LYS A O 1
ATOM 2120 N N . SER A 1 253 ? -10.433 -10.454 12.370 1.00 81.31 253 SER A N 1
ATOM 2121 C CA . SER A 1 253 ? -10.079 -9.566 13.481 1.00 81.31 253 SER A CA 1
ATOM 2122 C C . SER A 1 253 ? -8.850 -8.692 13.207 1.00 81.31 253 SER A C 1
ATOM 2124 O O . SER A 1 253 ? -8.682 -7.694 13.887 1.00 81.31 253 SER A O 1
ATOM 2126 N N . LEU A 1 254 ? -8.007 -9.010 12.212 1.00 81.06 254 LEU A N 1
ATOM 2127 C CA . LEU A 1 254 ? -6.885 -8.142 11.814 1.00 81.06 254 LEU A CA 1
ATOM 2128 C C . LEU A 1 254 ? -7.337 -6.854 11.114 1.00 81.06 254 LEU A C 1
ATOM 2130 O O . LEU A 1 254 ? -6.591 -5.881 11.110 1.00 81.06 254 LEU A O 1
ATOM 2134 N N . TYR A 1 255 ? -8.514 -6.873 10.487 1.00 78.12 255 TYR A N 1
ATOM 2135 C CA . TYR A 1 255 ? -9.088 -5.731 9.764 1.00 78.12 255 TYR A CA 1
ATOM 2136 C C . TYR A 1 255 ? -10.279 -5.115 10.492 1.00 78.12 255 TYR A C 1
ATOM 2138 O O . TYR A 1 255 ? -10.840 -4.122 10.035 1.00 78.12 255 TYR A O 1
ATOM 2146 N N . MET A 1 256 ? -10.692 -5.719 11.603 1.00 66.94 256 MET A N 1
ATOM 2147 C CA . MET A 1 256 ? -11.611 -5.084 12.528 1.00 66.94 256 MET A CA 1
ATOM 2148 C C . MET A 1 256 ? -10.780 -4.187 13.445 1.00 66.94 256 MET A C 1
ATOM 2150 O O . MET A 1 256 ? -9.712 -4.611 13.890 1.00 66.94 256 MET A O 1
ATOM 2154 N N . PRO A 1 257 ? -11.231 -2.960 13.745 1.00 56.91 257 PRO A N 1
ATOM 2155 C CA . PRO A 1 257 ? -10.594 -2.177 14.786 1.00 56.91 257 PRO A CA 1
ATOM 2156 C C . PRO A 1 257 ? -10.597 -3.019 16.065 1.00 56.91 257 PRO A C 1
ATOM 2158 O O . PRO A 1 257 ? -11.666 -3.422 16.529 1.00 56.91 257 PRO A O 1
ATOM 2161 N N . ASN A 1 258 ? -9.421 -3.285 16.640 1.00 54.38 258 ASN A N 1
ATOM 2162 C CA . ASN A 1 258 ? -9.320 -3.713 18.034 1.00 54.38 258 ASN A CA 1
ATOM 2163 C C . ASN A 1 258 ? -9.722 -2.508 18.889 1.00 54.38 258 ASN A C 1
ATOM 2165 O O . ASN A 1 258 ? -8.878 -1.789 19.421 1.00 54.38 258 ASN A O 1
ATOM 2169 N N . ALA A 1 259 ? -11.021 -2.234 18.933 1.00 60.31 259 ALA A N 1
ATOM 2170 C CA . ALA A 1 259 ? -11.588 -1.197 19.759 1.00 60.31 259 ALA A CA 1
ATOM 2171 C C . ALA A 1 259 ? -11.423 -1.637 21.210 1.00 60.31 259 ALA A C 1
ATOM 2173 O O . ALA A 1 259 ? -12.241 -2.378 21.750 1.00 60.31 259 ALA A O 1
ATOM 2174 N N . LYS A 1 260 ? -10.331 -1.198 21.837 1.00 71.94 260 LYS A N 1
ATOM 2175 C CA . LYS A 1 260 ? -10.270 -1.191 23.291 1.00 71.94 260 LYS A CA 1
ATOM 2176 C C . LYS A 1 260 ? -11.391 -0.300 23.800 1.00 71.94 260 LYS A C 1
ATOM 2178 O O . LYS A 1 260 ? -11.614 0.788 23.267 1.00 71.94 260 LYS A O 1
ATOM 2183 N N . GLU A 1 261 ? -12.096 -0.779 24.809 1.00 84.88 261 GLU A N 1
ATOM 2184 C CA . GLU A 1 261 ? -13.173 -0.032 25.438 1.00 84.88 261 GLU A CA 1
ATOM 2185 C C . GLU A 1 261 ? -12.590 0.841 26.556 1.00 84.88 261 GLU A C 1
ATOM 2187 O O . GLU A 1 261 ? -11.857 0.366 27.423 1.00 84.88 261 GLU A O 1
ATOM 2192 N N . VAL A 1 262 ? -12.918 2.128 26.534 1.00 90.69 262 VAL A N 1
ATOM 2193 C CA . VAL A 1 262 ? -12.604 3.094 27.585 1.00 90.69 262 VAL A CA 1
ATOM 2194 C C . VAL A 1 262 ? -13.875 3.387 28.353 1.00 90.69 262 VAL A C 1
ATOM 2196 O O . VAL A 1 262 ? -14.833 3.930 27.801 1.00 90.69 262 VAL A O 1
ATOM 2199 N N . THR A 1 263 ? -13.877 3.094 29.646 1.00 95.56 263 THR A N 1
ATOM 2200 C CA . THR A 1 263 ? -14.953 3.529 30.533 1.00 95.56 263 THR A CA 1
ATOM 2201 C C . THR A 1 263 ? -14.585 4.880 31.132 1.00 95.56 263 THR A C 1
ATOM 2203 O O . THR A 1 263 ? -13.573 5.009 31.820 1.00 95.56 263 THR A O 1
ATOM 2206 N N . ILE A 1 264 ? -15.415 5.895 30.886 1.00 96.50 264 ILE A N 1
ATOM 2207 C CA . ILE A 1 264 ? -15.299 7.208 31.527 1.00 96.50 264 ILE A CA 1
ATOM 2208 C C . ILE A 1 264 ? -16.402 7.319 32.564 1.00 96.50 264 ILE A C 1
ATOM 2210 O O . ILE A 1 264 ? -17.579 7.158 32.244 1.00 96.50 264 ILE A O 1
ATOM 2214 N N . THR A 1 265 ? -16.027 7.638 33.797 1.00 96.88 265 THR A N 1
ATOM 2215 C CA . THR A 1 265 ? -16.967 7.929 34.880 1.00 96.88 265 THR A CA 1
ATOM 2216 C C . THR A 1 265 ? -16.671 9.285 35.496 1.00 96.88 265 THR A C 1
ATOM 2218 O O . THR A 1 265 ? -15.518 9.707 35.592 1.00 96.88 265 THR A O 1
ATOM 2221 N N . VAL A 1 266 ? -17.729 9.985 35.897 1.00 95.94 266 VAL A N 1
ATOM 2222 C CA . VAL A 1 266 ? -17.649 11.262 36.600 1.00 95.94 266 VAL A CA 1
ATOM 2223 C C . VAL A 1 266 ? -18.623 11.309 37.763 1.00 95.94 266 VAL A C 1
ATOM 2225 O O . VAL A 1 266 ? -19.799 10.970 37.635 1.00 95.94 266 VAL A O 1
ATOM 2228 N N . GLY A 1 267 ? -18.121 11.759 38.906 1.00 93.00 267 GLY A N 1
ATOM 2229 C CA . GLY A 1 267 ? -18.935 12.112 40.067 1.00 93.00 267 GLY A CA 1
ATOM 2230 C C . GLY A 1 267 ? -19.307 13.597 40.090 1.00 93.00 267 GLY A C 1
ATOM 2231 O O . GLY A 1 267 ? -19.319 14.296 39.073 1.00 93.00 267 GLY A O 1
ATOM 2232 N N . TYR A 1 268 ? -19.581 14.114 41.288 1.00 91.31 268 TYR A N 1
ATOM 2233 C CA . TYR A 1 268 ? -19.889 15.530 41.486 1.00 91.31 268 TYR A CA 1
ATOM 2234 C C . TYR A 1 268 ? -18.738 16.460 41.051 1.00 91.31 268 TYR A C 1
ATOM 2236 O O . TYR A 1 268 ? -17.557 16.145 41.205 1.00 91.31 268 TYR A O 1
ATOM 2244 N N . SER A 1 269 ? -19.091 17.640 40.535 1.00 91.12 269 SER A N 1
ATOM 2245 C CA . SER A 1 269 ? -18.160 18.717 40.191 1.00 91.12 269 SER A CA 1
ATOM 2246 C C . SER A 1 269 ? -18.855 20.071 40.315 1.00 91.12 269 SER A C 1
ATOM 2248 O O . SER A 1 269 ? -20.031 20.202 39.989 1.00 91.12 269 SER A O 1
ATOM 2250 N N . SER A 1 270 ? -18.128 21.099 40.752 1.00 91.25 270 SER A N 1
ATOM 2251 C CA . SER A 1 270 ? -18.616 22.485 40.782 1.00 91.25 270 SER A CA 1
ATOM 2252 C C . SER A 1 270 ? -18.454 23.216 39.441 1.00 91.25 270 SER A C 1
ATOM 2254 O O . SER A 1 270 ? -18.741 24.408 39.343 1.00 91.25 270 SER A O 1
ATOM 2256 N N . SER A 1 271 ? -17.967 22.530 38.401 1.00 92.56 271 SER A N 1
ATOM 2257 C CA . SER A 1 271 ? -17.767 23.118 37.076 1.00 92.56 271 SER A CA 1
ATOM 2258 C C . SER A 1 271 ? -19.085 23.548 36.427 1.00 92.56 271 SER A C 1
ATOM 2260 O O . SER A 1 271 ? -20.062 22.801 36.423 1.00 92.56 271 SER A O 1
ATOM 2262 N N . LYS A 1 272 ? -19.069 24.701 35.745 1.00 93.38 272 LYS A N 1
ATOM 2263 C CA . LYS A 1 272 ? -20.184 25.175 34.904 1.00 93.38 272 LYS A CA 1
ATOM 2264 C C . LYS A 1 272 ? -20.534 24.209 33.765 1.00 93.38 272 LYS A C 1
ATOM 2266 O O . LYS A 1 272 ? -21.655 24.227 33.281 1.00 93.38 272 LYS A O 1
ATOM 2271 N N . LYS A 1 273 ? -19.590 23.352 33.355 1.00 94.75 273 LYS A N 1
ATOM 2272 C CA . LYS A 1 273 ? -19.784 22.342 32.298 1.00 94.75 273 LYS A CA 1
ATOM 2273 C C . LYS A 1 273 ? -20.480 21.069 32.790 1.00 94.75 273 LYS A C 1
ATOM 2275 O O . LYS A 1 273 ? -20.578 20.104 32.040 1.00 94.75 273 LYS A O 1
ATOM 2280 N N . ARG A 1 274 ? -20.907 21.007 34.059 1.00 93.69 274 ARG A N 1
ATOM 2281 C CA . ARG A 1 274 ? -21.382 19.750 34.650 1.00 93.69 274 ARG A CA 1
ATOM 2282 C C . ARG A 1 274 ? -22.622 19.189 33.969 1.00 93.69 274 ARG A C 1
ATOM 2284 O O . ARG A 1 274 ? -22.640 18.009 33.637 1.00 93.69 274 ARG A O 1
ATOM 2291 N N . GLU A 1 275 ? -23.641 20.018 33.784 1.00 94.44 275 GLU A N 1
ATOM 2292 C CA . GLU A 1 275 ? -24.897 19.588 33.162 1.00 94.44 275 GLU A CA 1
ATOM 2293 C C . GLU A 1 275 ? -24.674 19.140 31.715 1.00 94.44 275 GLU A C 1
ATOM 2295 O O . GLU A 1 275 ? -25.197 18.111 31.300 1.00 94.44 275 GLU A O 1
ATOM 2300 N N . GLU A 1 276 ? -23.817 19.854 30.984 1.00 97.06 276 GLU A N 1
ATOM 2301 C CA . GLU A 1 276 ? -23.411 19.502 29.623 1.00 97.06 276 GLU A CA 1
ATOM 2302 C C . GLU A 1 276 ? -22.696 18.143 29.567 1.00 97.06 276 GLU A C 1
ATOM 2304 O O . GLU A 1 276 ? -23.050 17.305 28.743 1.00 97.06 276 GLU A O 1
ATOM 2309 N N . ALA A 1 277 ? -21.741 17.891 30.470 1.00 96.50 277 ALA A N 1
ATOM 2310 C CA . ALA A 1 277 ? -21.027 16.615 30.548 1.00 96.50 277 ALA A CA 1
ATOM 2311 C C . ALA A 1 277 ? -21.960 15.435 30.856 1.00 96.50 277 ALA A C 1
ATOM 2313 O O . ALA A 1 277 ? -21.825 14.370 30.259 1.00 96.50 277 ALA A O 1
ATOM 2314 N N . ILE A 1 278 ? -22.910 15.622 31.777 1.00 95.81 278 ILE A N 1
ATOM 2315 C CA . ILE A 1 278 ? -23.875 14.578 32.144 1.00 95.81 278 ILE A CA 1
ATOM 2316 C C . ILE A 1 278 ? -24.834 14.301 30.992 1.00 95.81 278 ILE A C 1
ATOM 2318 O O . ILE A 1 278 ? -25.048 13.137 30.667 1.00 95.81 278 ILE A O 1
ATOM 2322 N N . ARG A 1 279 ? -25.367 15.346 30.350 1.00 97.56 279 ARG A N 1
ATOM 2323 C CA . ARG A 1 279 ? -26.237 15.188 29.180 1.00 97.56 279 ARG A CA 1
ATOM 2324 C C . ARG A 1 279 ? -25.513 14.453 28.052 1.00 97.56 279 ARG A C 1
ATOM 2326 O O . ARG A 1 279 ? -26.059 13.504 27.508 1.00 97.56 279 ARG A O 1
ATOM 2333 N N . PHE A 1 280 ? -24.260 14.820 27.777 1.00 97.88 280 PHE A N 1
ATOM 2334 C CA . PHE A 1 280 ? -23.438 14.126 26.786 1.00 97.88 280 PHE A CA 1
ATOM 2335 C C . PHE A 1 280 ? -23.268 12.634 27.111 1.00 97.88 280 PHE A C 1
ATOM 2337 O O . PHE A 1 280 ? -23.380 11.796 26.221 1.00 97.88 280 PHE A O 1
ATOM 2344 N N . LEU A 1 281 ? -23.019 12.284 28.380 1.00 97.19 281 LEU A N 1
ATOM 2345 C CA . LEU A 1 281 ? -22.936 10.883 28.805 1.00 97.19 281 LEU A CA 1
ATOM 2346 C C . LEU A 1 281 ? -24.272 10.148 28.633 1.00 97.19 281 LEU A C 1
ATOM 2348 O O . LEU A 1 281 ? -24.258 9.011 28.183 1.00 97.19 281 LEU A O 1
ATOM 2352 N N . GLN A 1 282 ? -25.399 10.788 28.957 1.00 97.00 282 GLN A N 1
ATOM 2353 C CA . GLN A 1 282 ? -26.750 10.217 28.834 1.00 97.00 282 GLN A CA 1
ATOM 2354 C C . GLN A 1 282 ? -27.165 9.923 27.389 1.00 97.00 282 GLN A C 1
ATOM 2356 O O . GLN A 1 282 ? -27.998 9.052 27.161 1.00 97.00 282 GLN A O 1
ATOM 2361 N N . GLU A 1 283 ? -26.594 10.640 26.424 1.00 96.69 283 GLU A N 1
ATOM 2362 C CA . GLU A 1 283 ? -26.823 10.414 24.994 1.00 96.69 283 GLU A CA 1
ATOM 2363 C C . GLU A 1 283 ? -26.065 9.188 24.453 1.00 96.69 283 GLU A C 1
ATOM 2365 O O . GLU A 1 283 ? -26.327 8.760 23.330 1.00 96.69 283 GLU A O 1
ATOM 2370 N N . GLN A 1 284 ? -25.131 8.608 25.218 1.00 95.88 284 GLN A N 1
ATOM 2371 C CA . GLN A 1 284 ? -24.393 7.418 24.792 1.00 95.88 284 GLN A CA 1
ATOM 2372 C C . GLN A 1 284 ? -25.205 6.145 25.054 1.00 95.88 284 GLN A C 1
ATOM 2374 O O . GLN A 1 284 ? -25.764 5.969 26.134 1.00 95.88 284 GLN A O 1
ATOM 2379 N N . GLU A 1 285 ? -25.196 5.200 24.109 1.00 92.88 285 GLU A N 1
ATOM 2380 C CA . GLU A 1 285 ? -25.900 3.911 24.257 1.00 92.88 285 GLU A CA 1
ATOM 2381 C C . GLU A 1 285 ? -25.435 3.106 25.481 1.00 92.88 285 GLU A C 1
ATOM 2383 O O . GLU A 1 285 ? -26.206 2.369 26.088 1.00 92.88 285 GLU A O 1
ATOM 2388 N N . SER A 1 286 ? -24.169 3.268 25.865 1.00 95.31 286 SER A N 1
ATOM 2389 C CA . SER A 1 286 ? -23.528 2.572 26.980 1.00 95.31 286 SER A CA 1
ATOM 2390 C C . SER A 1 286 ? -23.664 3.295 28.326 1.00 95.31 286 SER A C 1
ATOM 2392 O O . SER A 1 286 ? -22.953 2.955 29.277 1.00 95.31 286 SER A O 1
ATOM 2394 N N . TYR A 1 287 ? -24.525 4.313 28.411 1.00 97.44 287 TYR A N 1
ATOM 2395 C CA . TYR A 1 287 ? -24.707 5.110 29.617 1.00 97.44 287 TYR A CA 1
ATOM 2396 C C . TYR A 1 287 ? -25.144 4.266 30.819 1.00 97.44 287 TYR A C 1
ATOM 2398 O O . TYR A 1 287 ? -26.021 3.407 30.730 1.00 97.44 287 TYR A O 1
ATOM 2406 N N . PHE A 1 288 ? -24.569 4.563 31.981 1.00 97.06 288 PHE A N 1
ATOM 2407 C CA . PHE A 1 288 ? -24.966 3.976 33.252 1.00 97.06 288 PHE A CA 1
ATOM 2408 C C . PHE A 1 288 ? -24.778 4.953 34.414 1.00 97.06 288 PHE A C 1
ATOM 2410 O O . PHE A 1 288 ? -24.055 5.953 34.335 1.00 97.06 288 PHE A O 1
ATOM 2417 N N . THR A 1 289 ? -25.398 4.620 35.544 1.00 96.25 289 THR A N 1
ATOM 2418 C CA . THR A 1 289 ? -25.177 5.299 36.823 1.00 96.25 289 THR A CA 1
ATOM 2419 C C . THR A 1 289 ? -24.815 4.317 37.924 1.00 96.25 289 THR A C 1
ATOM 2421 O O . THR A 1 289 ? -25.256 3.169 37.908 1.00 96.25 289 THR A O 1
ATOM 2424 N N . LYS A 1 290 ? -24.042 4.779 38.909 1.00 92.69 290 LYS A N 1
ATOM 2425 C CA . LYS A 1 290 ? -23.778 4.057 40.164 1.00 92.69 290 LYS A CA 1
ATOM 2426 C C . LYS A 1 290 ? -23.995 5.000 41.348 1.00 92.69 290 LYS A C 1
ATOM 2428 O O . LYS A 1 290 ? -23.615 6.164 41.265 1.00 92.69 290 LYS A O 1
ATOM 2433 N N . GLY A 1 291 ? -24.572 4.495 42.438 1.00 88.06 291 GLY A N 1
ATOM 2434 C CA . GLY A 1 291 ? -24.887 5.293 43.630 1.00 88.06 291 GLY A CA 1
ATOM 2435 C C . GLY A 1 291 ? -26.099 6.219 43.457 1.00 88.06 291 GLY A C 1
ATOM 2436 O O . GLY A 1 291 ? -26.704 6.287 42.387 1.00 88.06 291 GLY A O 1
ATOM 2437 N N . GLU A 1 292 ? -26.444 6.941 44.525 1.00 81.19 292 GLU A N 1
ATOM 2438 C CA . GLU A 1 292 ? -27.600 7.844 44.584 1.00 81.19 292 GLU A CA 1
ATOM 2439 C C . GLU A 1 292 ? -27.233 9.195 45.224 1.00 81.19 292 GLU A C 1
ATOM 2441 O O . GLU A 1 292 ? -26.268 9.325 45.984 1.00 81.19 292 GLU A O 1
ATOM 2446 N N . GLY A 1 293 ? -28.015 10.234 44.920 1.00 75.31 293 GLY A N 1
ATOM 2447 C CA . GLY A 1 293 ? -27.872 11.553 45.536 1.00 75.31 293 GLY A CA 1
ATOM 2448 C C . GLY A 1 293 ? -26.515 12.214 45.264 1.00 75.31 293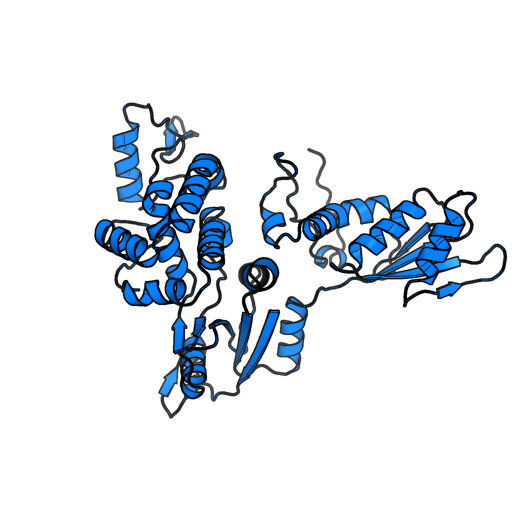 GLY A C 1
ATOM 2449 O O . GLY A 1 293 ? -26.104 12.376 44.118 1.00 75.31 293 GLY A O 1
ATOM 2450 N N . LYS A 1 294 ? -25.816 12.644 46.324 1.00 70.69 294 LYS A N 1
ATOM 2451 C CA . LYS A 1 294 ? -24.521 13.347 46.206 1.00 70.69 294 LYS A CA 1
ATOM 2452 C C . LYS A 1 294 ? -23.359 12.438 45.789 1.00 70.69 294 LYS A C 1
ATOM 2454 O O . LYS A 1 294 ? -22.341 12.961 45.342 1.00 70.69 294 LYS A O 1
ATOM 2459 N N . GLU A 1 295 ? -23.518 11.120 45.906 1.00 83.31 295 GLU A N 1
ATOM 2460 C CA . GLU A 1 295 ? -22.521 10.123 45.488 1.00 83.31 295 GLU A CA 1
ATOM 2461 C C . GLU A 1 295 ? -22.832 9.514 44.115 1.00 83.31 295 GLU A C 1
ATOM 2463 O O . GLU A 1 295 ? -22.184 8.558 43.699 1.00 83.31 295 GLU A O 1
ATOM 2468 N N . GLN A 1 296 ? -23.813 10.065 43.391 1.00 92.50 296 GLN A N 1
ATOM 2469 C CA . GLN A 1 296 ? -24.155 9.585 42.060 1.00 92.50 296 GLN A CA 1
ATOM 2470 C C . GLN A 1 296 ? -22.978 9.769 41.091 1.00 92.50 296 GLN A C 1
ATOM 2472 O O . GLN A 1 296 ? -22.465 10.875 40.885 1.00 92.50 296 GLN A O 1
ATOM 2477 N N . ILE A 1 297 ? -22.589 8.663 40.467 1.00 95.19 297 ILE A N 1
ATOM 2478 C CA . ILE A 1 297 ? -21.591 8.584 39.408 1.00 95.19 297 ILE A CA 1
ATOM 2479 C C . ILE A 1 297 ? -22.322 8.361 38.091 1.00 95.19 297 ILE A C 1
ATOM 2481 O O . ILE A 1 297 ? -23.182 7.486 37.989 1.00 95.19 297 ILE A O 1
ATOM 2485 N N . HIS A 1 298 ? -21.948 9.135 37.080 1.00 97.38 298 HIS A N 1
ATOM 2486 C CA . HIS A 1 298 ? -22.407 8.997 35.703 1.00 97.38 298 HIS A CA 1
ATOM 2487 C C . HIS A 1 298 ? -21.275 8.394 34.879 1.00 97.38 298 HIS A C 1
ATOM 2489 O O . HIS A 1 298 ? -20.136 8.847 34.997 1.00 97.38 298 HIS A O 1
ATOM 2495 N N . GLY A 1 299 ? -21.562 7.396 34.051 1.00 97.06 299 GLY A N 1
ATOM 2496 C CA . GLY A 1 299 ? -20.547 6.764 33.221 1.00 97.06 299 GLY A CA 1
ATOM 2497 C C . GLY A 1 299 ? -21.054 6.352 31.854 1.00 97.06 299 GLY A C 1
ATOM 2498 O O . GLY A 1 299 ? -22.251 6.177 31.659 1.00 97.06 299 GLY A O 1
ATOM 2499 N N . ALA A 1 300 ? -20.124 6.212 30.918 1.00 97.56 300 ALA A N 1
ATOM 2500 C CA . ALA A 1 300 ? -20.352 5.619 29.609 1.00 97.56 300 ALA A CA 1
ATOM 2501 C C . ALA A 1 300 ? -19.066 4.935 29.127 1.00 97.56 300 ALA A C 1
ATOM 2503 O O . ALA A 1 300 ? -17.961 5.248 29.590 1.00 97.56 300 ALA A O 1
ATOM 2504 N N . LYS A 1 301 ? -19.226 3.999 28.198 1.00 94.81 301 LYS A N 1
ATOM 2505 C CA . LYS A 1 301 ? -18.153 3.259 27.531 1.00 94.81 301 LYS A CA 1
ATOM 2506 C C . LYS A 1 301 ? -17.967 3.768 26.104 1.00 94.81 301 LYS A C 1
ATOM 2508 O O . LYS A 1 301 ? -18.954 3.980 25.401 1.00 94.81 301 LYS A O 1
ATOM 2513 N N . PHE A 1 302 ? -16.716 3.930 25.691 1.00 91.25 302 PHE A N 1
ATOM 2514 C CA . PHE A 1 302 ? -16.316 4.435 24.379 1.00 91.25 302 PHE A CA 1
ATOM 2515 C C . PHE A 1 302 ? -15.325 3.477 23.737 1.00 91.25 302 PHE A C 1
ATOM 2517 O O . PHE A 1 302 ? -14.387 3.032 24.395 1.00 91.25 302 PHE A O 1
ATOM 2524 N N . ASN A 1 303 ? -15.478 3.204 22.451 1.00 84.50 303 ASN A N 1
ATOM 2525 C CA . ASN A 1 303 ? -14.523 2.384 21.723 1.00 84.50 303 ASN A CA 1
ATOM 2526 C C . ASN A 1 303 ? -13.363 3.237 21.190 1.00 84.50 303 ASN A C 1
ATOM 2528 O O . ASN A 1 303 ? -13.561 4.344 20.696 1.00 84.50 303 ASN A O 1
ATOM 2532 N N . ILE A 1 304 ? -12.131 2.729 21.237 1.00 78.19 304 ILE A N 1
ATOM 2533 C CA . ILE A 1 304 ? -10.997 3.376 20.561 1.00 78.19 304 ILE A CA 1
ATOM 2534 C C . ILE A 1 304 ? -11.040 2.987 19.080 1.00 78.19 304 ILE A C 1
ATOM 2536 O O . ILE A 1 304 ? -10.379 2.051 18.635 1.00 78.19 304 ILE A O 1
ATOM 2540 N N . ASN A 1 305 ? -11.880 3.689 18.325 1.00 75.25 305 ASN A N 1
ATOM 2541 C CA . ASN A 1 305 ? -12.049 3.537 16.882 1.00 75.25 305 ASN A CA 1
ATOM 2542 C C . ASN A 1 305 ? -12.343 4.900 16.228 1.00 75.25 305 ASN A C 1
ATOM 2544 O O . ASN A 1 305 ? -12.396 5.925 16.904 1.00 75.25 305 ASN A O 1
ATOM 2548 N N . GLU A 1 306 ? -12.500 4.918 14.906 1.00 74.31 306 GLU A N 1
ATOM 2549 C CA . GLU A 1 306 ? -12.681 6.157 14.140 1.00 74.31 306 GLU A CA 1
ATOM 2550 C C . GLU A 1 306 ? -14.014 6.869 14.451 1.00 74.31 306 GLU A C 1
ATOM 2552 O O . GLU A 1 306 ? -14.071 8.096 14.399 1.00 74.31 306 GLU A O 1
ATOM 2557 N N . ASP A 1 307 ? -15.047 6.127 14.863 1.00 80.50 307 ASP A N 1
ATOM 2558 C CA . ASP A 1 307 ? -16.393 6.656 15.129 1.00 80.50 307 ASP A CA 1
ATOM 2559 C C . ASP A 1 307 ? -16.524 7.307 16.518 1.00 80.50 307 ASP A C 1
ATOM 2561 O O . ASP A 1 307 ? -17.215 8.316 16.695 1.00 80.50 307 ASP A O 1
ATOM 2565 N N . ASP A 1 308 ? -15.859 6.737 17.525 1.00 84.50 308 ASP A N 1
ATOM 2566 C CA . ASP A 1 308 ? -15.987 7.149 18.925 1.00 84.50 308 ASP A CA 1
ATOM 2567 C C . ASP A 1 308 ? -14.843 8.059 19.396 1.00 84.50 308 ASP A C 1
ATOM 2569 O O . ASP A 1 308 ? -14.970 8.701 20.443 1.00 84.50 308 ASP A O 1
ATOM 2573 N N . ILE A 1 309 ? -13.744 8.191 18.638 1.00 86.44 309 ILE A N 1
ATOM 2574 C CA . ILE A 1 309 ? -12.570 8.963 19.082 1.00 86.44 309 ILE A CA 1
ATOM 2575 C C . ILE A 1 309 ? -12.901 10.427 19.407 1.00 86.44 309 ILE A C 1
ATOM 2577 O O . ILE A 1 309 ? -12.441 10.957 20.421 1.00 86.44 309 ILE A O 1
ATOM 2581 N N . GLU A 1 310 ? -13.743 11.093 18.613 1.00 91.81 310 GLU A N 1
ATOM 2582 C CA . GLU A 1 310 ? -14.150 12.474 18.903 1.00 91.81 310 GLU A CA 1
ATOM 2583 C C . GLU A 1 310 ? -15.117 12.553 20.090 1.00 91.81 310 GLU A C 1
ATOM 2585 O O . GLU A 1 310 ? -15.035 13.494 20.887 1.00 91.81 310 GLU A O 1
ATOM 2590 N N . LYS A 1 311 ? -15.980 11.548 20.279 1.00 94.19 311 LYS A N 1
ATOM 2591 C CA . LYS A 1 311 ? -16.863 11.469 21.452 1.00 94.19 311 LYS A CA 1
ATOM 2592 C C . LYS A 1 311 ? -16.047 11.313 22.735 1.00 94.19 311 LYS A C 1
ATOM 2594 O O . LYS A 1 311 ? -16.275 12.037 23.707 1.00 94.19 311 LYS A O 1
ATOM 2599 N N . LEU A 1 312 ? -15.030 10.451 22.702 1.00 93.19 312 LEU A N 1
ATOM 2600 C CA . LEU A 1 312 ? -14.085 10.256 23.797 1.00 93.19 312 LEU A CA 1
ATOM 2601 C C . LEU A 1 312 ? -13.352 11.564 24.129 1.00 93.19 312 LEU A C 1
ATOM 2603 O O . LEU A 1 312 ? -13.348 12.006 25.278 1.00 93.19 312 LEU A O 1
ATOM 2607 N N . PHE A 1 313 ? -12.785 12.255 23.136 1.00 94.44 313 PHE A N 1
ATOM 2608 C CA . PHE A 1 313 ? -12.127 13.544 23.383 1.00 94.44 313 PHE A CA 1
ATOM 2609 C C . PHE A 1 313 ? -13.097 14.628 23.870 1.00 94.44 313 PHE A C 1
ATOM 2611 O O . PHE A 1 313 ? -12.702 15.472 24.680 1.00 94.44 313 PHE A O 1
ATOM 2618 N N . THR A 1 314 ? -14.355 14.599 23.428 1.00 96.19 314 THR A N 1
ATOM 2619 C CA . THR A 1 314 ? -15.404 15.518 23.887 1.00 96.19 314 THR A CA 1
ATOM 2620 C C . THR A 1 314 ? -15.641 15.363 25.383 1.00 96.19 314 THR A C 1
ATOM 2622 O O . THR A 1 314 ? -15.479 16.342 26.120 1.00 96.19 314 THR A O 1
ATOM 2625 N N . ILE A 1 315 ? -15.911 14.146 25.871 1.00 97.00 315 ILE A N 1
ATOM 2626 C CA . ILE A 1 315 ? -16.126 13.947 27.310 1.00 97.00 315 ILE A CA 1
ATOM 2627 C C . ILE A 1 315 ? -14.870 14.267 28.120 1.00 97.00 315 ILE A C 1
ATOM 2629 O O . ILE A 1 315 ? -14.964 14.953 29.142 1.00 97.00 315 ILE A O 1
ATOM 2633 N N . LEU A 1 316 ? -13.682 13.879 27.639 1.00 95.44 316 LEU A N 1
ATOM 2634 C CA . LEU A 1 316 ? -12.417 14.208 28.301 1.00 95.44 316 LEU A CA 1
ATOM 2635 C C . LEU A 1 316 ? -12.228 15.728 28.429 1.00 95.44 316 LEU A C 1
ATOM 2637 O O . LEU A 1 316 ? -11.657 16.190 29.419 1.00 95.44 316 LEU A O 1
ATOM 2641 N N . ASN A 1 317 ? -12.661 16.518 27.437 1.00 95.19 317 ASN A N 1
ATOM 2642 C CA . ASN A 1 317 ? -12.576 17.984 27.448 1.00 95.19 317 ASN A CA 1
ATOM 2643 C C . ASN A 1 317 ? -13.598 18.617 28.396 1.00 95.19 317 ASN A C 1
ATOM 2645 O O . ASN A 1 317 ? -13.255 19.549 29.129 1.00 95.19 317 ASN A O 1
ATOM 2649 N N . LEU A 1 318 ? -14.838 18.121 28.397 1.00 96.44 318 LEU A N 1
ATOM 2650 C CA . LEU A 1 318 ? -15.901 18.605 29.284 1.00 96.44 318 LEU A CA 1
ATOM 2651 C C . LEU A 1 318 ? -15.544 18.402 30.761 1.00 96.44 318 LEU A C 1
ATOM 2653 O O . LEU A 1 318 ? -15.842 19.251 31.604 1.00 96.44 318 LEU A O 1
ATOM 2657 N N . THR A 1 319 ? -14.845 17.306 31.049 1.00 95.38 319 THR A N 1
ATOM 2658 C CA . THR A 1 319 ? -14.535 16.842 32.409 1.00 95.38 319 THR A CA 1
ATOM 2659 C C . THR A 1 319 ? -13.061 17.042 32.785 1.00 95.38 319 THR A C 1
ATOM 2661 O O . THR A 1 319 ? -12.582 16.544 33.802 1.00 95.38 319 THR A O 1
ATOM 2664 N N . SER A 1 320 ? -12.330 17.830 31.989 1.00 93.12 320 SER A N 1
ATOM 2665 C CA . SER A 1 320 ? -10.921 18.151 32.225 1.00 93.12 320 SER A CA 1
ATOM 2666 C C . SER A 1 320 ? -10.715 18.831 33.583 1.00 93.12 320 SER A C 1
ATOM 2668 O O . SER A 1 320 ? -11.375 19.820 33.905 1.00 93.12 320 SER A O 1
ATOM 2670 N N . GLY A 1 321 ? -9.766 18.316 34.369 1.00 89.56 321 GLY A N 1
ATOM 2671 C CA . GLY A 1 321 ? -9.418 18.845 35.693 1.00 89.56 321 GLY A CA 1
ATOM 2672 C C . GLY A 1 321 ? -10.387 18.461 36.817 1.00 89.56 321 GLY A C 1
ATOM 2673 O O . GLY A 1 321 ? -10.209 18.906 37.951 1.00 89.56 321 GLY A O 1
ATOM 2674 N N . TRP A 1 322 ? -11.407 17.644 36.543 1.00 94.06 322 TRP A N 1
ATOM 2675 C CA . TRP A 1 322 ? -12.302 17.154 37.586 1.00 94.06 322 TRP A CA 1
ATOM 2676 C C . TRP A 1 322 ? -11.611 16.063 38.400 1.00 94.06 322 TRP A C 1
ATOM 2678 O O . TRP A 1 322 ? -11.185 15.051 37.855 1.00 94.06 322 TRP A O 1
ATOM 2688 N N . LYS A 1 323 ? -11.568 16.228 39.727 1.00 91.56 323 LYS A N 1
ATOM 2689 C CA . LYS A 1 323 ? -11.021 15.207 40.641 1.00 91.56 323 LYS A CA 1
ATOM 2690 C C . LYS A 1 323 ? -11.811 13.896 40.627 1.00 91.56 323 LYS A C 1
ATOM 2692 O O . LYS A 1 323 ? -11.293 12.871 41.039 1.00 91.56 323 LYS A O 1
ATOM 2697 N N . THR A 1 324 ? -13.067 13.959 40.198 1.00 93.50 324 THR A N 1
ATOM 2698 C CA . THR A 1 324 ? -14.006 12.838 40.149 1.00 93.50 324 THR A CA 1
ATOM 2699 C C . THR A 1 324 ? -14.046 12.149 38.787 1.00 93.50 324 THR A C 1
ATOM 2701 O O . THR A 1 324 ? -14.841 11.232 38.618 1.00 93.50 324 THR A O 1
ATOM 2704 N N . GLN A 1 325 ? -13.237 12.591 37.817 1.00 95.88 325 GLN A N 1
ATOM 2705 C CA . GLN A 1 325 ? -13.079 11.890 36.547 1.00 95.88 325 GLN A CA 1
ATOM 2706 C C . GLN A 1 325 ? -12.219 10.643 36.763 1.00 95.88 325 GLN A C 1
ATOM 2708 O O . GLN A 1 325 ? -11.075 10.746 37.203 1.00 95.88 325 GLN A O 1
ATOM 2713 N N . GLN A 1 326 ? -12.753 9.486 36.387 1.00 96.00 326 GLN A N 1
ATOM 2714 C CA . GLN A 1 326 ? -12.032 8.221 36.362 1.00 96.00 326 GLN A CA 1
ATOM 2715 C C . GLN A 1 326 ? -12.143 7.602 34.967 1.00 96.00 326 GLN A C 1
ATOM 2717 O O . GLN A 1 326 ? -13.211 7.590 34.352 1.00 96.00 326 GLN A O 1
ATOM 2722 N N . ILE A 1 327 ? -11.002 7.134 34.466 1.00 94.94 327 ILE A N 1
ATOM 2723 C CA . ILE A 1 327 ? -10.815 6.586 33.124 1.00 94.94 327 ILE A CA 1
ATOM 2724 C C . ILE A 1 327 ? -10.253 5.186 33.302 1.00 94.94 327 ILE A C 1
ATOM 2726 O O . ILE A 1 327 ? -9.202 5.033 33.923 1.00 94.94 327 ILE A O 1
ATOM 2730 N N . GLU A 1 328 ? -10.942 4.188 32.773 1.00 90.75 328 GLU A N 1
ATOM 2731 C CA . GLU A 1 328 ? -10.583 2.782 32.935 1.00 90.75 328 GLU A CA 1
ATOM 2732 C C . GLU A 1 328 ? -10.478 2.095 31.572 1.00 90.75 328 GLU A C 1
ATOM 2734 O O . GLU A 1 328 ? -11.370 2.243 30.734 1.00 90.75 328 GLU A O 1
ATOM 2739 N N . ILE A 1 329 ? -9.384 1.359 31.364 1.00 82.56 329 ILE A N 1
ATOM 2740 C CA . ILE A 1 329 ? -9.131 0.515 30.188 1.00 82.56 329 ILE A CA 1
ATOM 2741 C C . ILE A 1 329 ? -8.616 -0.830 30.699 1.00 82.56 329 ILE A C 1
ATOM 2743 O O . ILE A 1 329 ? -7.677 -0.858 31.492 1.00 82.56 329 ILE A O 1
ATOM 2747 N N . ASP A 1 330 ? -9.231 -1.935 30.274 1.00 76.69 330 ASP A N 1
ATOM 2748 C CA . ASP A 1 330 ? -8.858 -3.301 30.683 1.00 76.69 330 ASP A CA 1
ATOM 2749 C C . ASP A 1 330 ? -8.741 -3.481 32.216 1.00 76.69 330 ASP A C 1
ATOM 2751 O O . ASP A 1 330 ? -7.841 -4.150 32.721 1.00 76.69 330 ASP A O 1
ATOM 2755 N N . GLY A 1 331 ? -9.622 -2.831 32.985 1.00 78.38 331 GLY A N 1
ATOM 2756 C CA . GLY A 1 331 ? -9.607 -2.879 34.453 1.00 78.38 331 GLY A CA 1
ATOM 2757 C C . GLY A 1 331 ? -8.519 -2.030 35.127 1.00 78.38 331 GLY A C 1
ATOM 2758 O O . GLY A 1 331 ? -8.450 -1.990 36.356 1.00 78.38 331 GLY A O 1
ATOM 2759 N N . LYS A 1 332 ? -7.670 -1.331 34.358 1.00 82.19 332 LYS A N 1
ATOM 2760 C CA . LYS A 1 332 ? -6.640 -0.414 34.868 1.00 82.19 332 LYS A CA 1
ATOM 2761 C C . LYS A 1 332 ? -7.127 1.035 34.780 1.00 82.19 332 LYS A C 1
ATOM 2763 O O . LYS A 1 332 ? -7.606 1.482 33.738 1.00 82.19 332 LYS A O 1
ATOM 2768 N N . ILE A 1 333 ? -6.972 1.790 35.869 1.00 89.44 333 ILE A N 1
ATOM 2769 C CA . ILE A 1 333 ? -7.255 3.233 35.894 1.00 89.44 333 ILE A CA 1
ATOM 2770 C C . ILE A 1 333 ? -6.053 3.988 35.327 1.00 89.44 333 ILE A C 1
ATOM 2772 O O . ILE A 1 333 ? -4.933 3.806 35.804 1.00 89.44 333 ILE A O 1
ATOM 2776 N N . ILE A 1 334 ? -6.292 4.879 34.366 1.00 84.62 334 ILE A N 1
ATOM 2777 C CA . ILE A 1 334 ? -5.245 5.667 33.701 1.00 84.62 334 ILE A CA 1
ATOM 2778 C C . ILE A 1 334 ? -5.493 7.173 33.819 1.00 84.62 334 ILE A C 1
ATOM 2780 O O . ILE A 1 334 ? -6.609 7.634 34.078 1.00 84.62 334 ILE A O 1
ATOM 2784 N N . LYS A 1 335 ? -4.447 7.979 33.608 1.00 85.94 335 LYS A N 1
ATOM 2785 C CA . LYS A 1 335 ? -4.568 9.446 33.637 1.00 85.94 335 LYS A CA 1
ATOM 2786 C C . LYS A 1 335 ? -5.133 9.985 32.321 1.00 85.94 335 LYS A C 1
ATOM 2788 O O . LYS A 1 335 ? -4.759 9.546 31.239 1.00 85.94 335 LYS A O 1
ATOM 2793 N N . SER A 1 336 ? -5.940 11.047 32.398 1.00 87.25 336 SER A N 1
ATOM 2794 C CA . SER A 1 336 ? -6.470 11.742 31.208 1.00 87.25 336 SER A CA 1
ATOM 2795 C C . SER A 1 336 ? -5.365 12.244 30.276 1.00 87.25 336 SER A C 1
ATOM 2797 O O . SER A 1 336 ? -5.484 12.145 29.059 1.00 87.25 336 SER A O 1
ATOM 2799 N N . THR A 1 337 ? -4.268 12.760 30.836 1.00 80.31 337 THR A N 1
ATOM 2800 C CA . THR A 1 337 ? -3.108 13.233 30.065 1.00 80.31 337 THR A CA 1
ATOM 2801 C C . THR A 1 337 ? -2.423 12.107 29.304 1.00 80.31 337 THR A C 1
ATOM 2803 O O . THR A 1 337 ? -2.040 12.298 28.158 1.00 80.31 337 THR A O 1
ATOM 2806 N N . GLU A 1 338 ? -2.298 10.941 29.932 1.00 76.38 338 GLU A N 1
ATOM 2807 C CA . GLU A 1 338 ? -1.696 9.751 29.337 1.00 76.38 338 GLU A CA 1
ATOM 2808 C C . GLU A 1 338 ? -2.543 9.279 28.157 1.00 76.38 338 GLU A C 1
ATOM 2810 O O . GLU A 1 338 ? -2.061 9.284 27.029 1.00 76.38 338 GLU A O 1
ATOM 2815 N N . LEU A 1 339 ? -3.846 9.063 28.380 1.00 80.75 339 LEU A N 1
ATOM 2816 C CA . LEU A 1 339 ? -4.776 8.672 27.321 1.00 80.75 339 LEU A CA 1
ATOM 2817 C C . LEU A 1 339 ? -4.781 9.660 26.143 1.00 80.75 339 LEU A C 1
ATOM 2819 O O . LEU A 1 339 ? -4.789 9.260 24.981 1.00 80.75 339 LEU A O 1
ATOM 2823 N N . ARG A 1 340 ? -4.773 10.967 26.425 1.00 83.88 340 ARG A N 1
ATOM 2824 C CA . ARG A 1 340 ? -4.752 12.004 25.382 1.00 83.88 340 ARG A CA 1
ATOM 2825 C C . ARG A 1 340 ? -3.476 11.963 24.560 1.00 83.88 340 ARG A C 1
ATOM 2827 O O . ARG A 1 340 ? -3.571 12.063 23.343 1.00 83.88 340 ARG A O 1
ATOM 2834 N N . ASN A 1 341 ? -2.318 11.835 25.203 1.00 71.00 341 ASN A N 1
ATOM 2835 C CA . ASN A 1 341 ? -1.033 11.770 24.511 1.00 71.00 341 ASN A CA 1
ATOM 2836 C C . ASN A 1 341 ? -0.967 10.528 23.616 1.00 71.00 341 ASN A C 1
ATOM 2838 O O . ASN A 1 341 ? -0.576 10.629 22.456 1.00 71.00 341 ASN A O 1
ATOM 2842 N N . SER A 1 342 ? -1.445 9.397 24.132 1.00 68.56 342 SER A N 1
ATOM 2843 C CA . SER A 1 342 ? -1.550 8.129 23.414 1.00 68.56 342 SER A CA 1
ATOM 2844 C C . SER A 1 342 ? -2.446 8.203 22.178 1.00 68.56 342 SER A C 1
ATOM 2846 O O . SER A 1 342 ? -2.097 7.710 21.109 1.00 68.56 342 SER A O 1
ATOM 2848 N N . LEU A 1 343 ? -3.603 8.855 22.301 1.00 75.62 343 LEU A N 1
ATOM 2849 C CA . LEU A 1 343 ? -4.619 8.870 21.248 1.00 75.62 343 LEU A CA 1
ATOM 2850 C C . LEU A 1 343 ? -4.566 10.090 20.332 1.00 75.62 343 LEU A C 1
ATOM 2852 O O . LEU A 1 343 ? -5.296 10.137 19.343 1.00 75.62 343 LEU A O 1
ATOM 2856 N N . TRP A 1 344 ? -3.723 11.081 20.628 1.00 75.12 344 TRP A N 1
ATOM 2857 C CA . TRP A 1 344 ? -3.662 12.322 19.858 1.00 75.12 344 TRP A CA 1
ATOM 2858 C C . TRP A 1 344 ? -3.358 12.062 18.382 1.00 75.12 344 TRP A C 1
ATOM 2860 O O . TRP A 1 344 ? -4.069 12.552 17.509 1.00 75.12 344 TRP A O 1
ATOM 2870 N N . CYS A 1 345 ? -2.351 11.236 18.098 1.00 68.50 345 CYS A N 1
ATOM 2871 C CA . CYS A 1 345 ? -1.938 10.978 16.723 1.00 68.50 345 CYS A CA 1
ATOM 2872 C C . CYS A 1 345 ? -3.013 10.212 15.934 1.00 68.50 345 CYS A C 1
ATOM 2874 O O . CYS A 1 345 ? -3.296 10.543 14.783 1.00 68.50 345 CYS A O 1
ATOM 2876 N N . PHE A 1 346 ? -3.666 9.237 16.580 1.00 72.69 346 PHE A N 1
ATOM 2877 C CA . PHE A 1 346 ? -4.799 8.511 16.006 1.00 72.69 346 PHE A CA 1
ATOM 2878 C C . PHE A 1 346 ? -5.976 9.449 15.712 1.00 72.69 346 PHE A C 1
ATOM 2880 O O . PHE A 1 346 ? -6.520 9.428 14.612 1.00 72.69 346 PHE A O 1
ATOM 2887 N N . ARG A 1 347 ? -6.313 10.345 16.645 1.00 81.62 347 ARG A N 1
ATOM 2888 C CA . ARG A 1 347 ? -7.344 11.368 16.439 1.00 81.62 347 ARG A CA 1
ATOM 2889 C C . ARG A 1 347 ? -7.025 12.273 15.246 1.00 81.62 347 ARG A C 1
ATOM 2891 O O . ARG A 1 347 ? -7.904 12.538 14.432 1.00 81.62 347 ARG A O 1
ATOM 2898 N N . GLU A 1 348 ? -5.782 12.734 15.113 1.00 77.38 348 GLU A N 1
ATOM 2899 C CA . GLU A 1 348 ? -5.379 13.578 13.979 1.00 77.38 348 GLU A CA 1
ATOM 2900 C C . GLU A 1 348 ? -5.405 12.821 12.645 1.00 77.38 348 GLU A C 1
ATOM 2902 O O . GLU A 1 348 ? -5.847 13.386 11.642 1.00 77.38 348 GLU A O 1
ATOM 2907 N N . LYS A 1 349 ? -5.018 11.536 12.632 1.00 75.69 349 LYS A N 1
ATOM 2908 C CA . LYS A 1 349 ? -5.191 10.649 11.471 1.00 75.69 349 LYS A CA 1
ATOM 2909 C C . LYS A 1 349 ? -6.666 10.583 11.052 1.00 75.69 349 LYS A C 1
ATOM 2911 O O . LYS A 1 349 ? -6.964 10.786 9.875 1.00 75.69 349 LYS A O 1
ATOM 2916 N N . VAL A 1 350 ? -7.574 10.343 12.003 1.00 76.88 350 VAL A N 1
ATOM 2917 C CA . VAL A 1 350 ? -9.025 10.236 11.754 1.00 76.88 350 VAL A CA 1
ATOM 2918 C C . VAL A 1 350 ? -9.598 11.550 11.219 1.00 76.88 350 VAL A C 1
ATOM 2920 O O . VAL A 1 350 ? -10.276 11.545 10.196 1.00 76.88 350 VAL A O 1
ATOM 2923 N N . LYS A 1 351 ? -9.260 12.698 11.823 1.00 81.38 351 LYS A N 1
ATOM 2924 C CA . LYS A 1 351 ? -9.698 14.022 11.336 1.00 81.38 351 LYS A CA 1
ATOM 2925 C C . LYS A 1 351 ? -9.281 14.312 9.898 1.00 81.38 351 LYS A C 1
ATOM 2927 O O . LYS A 1 351 ? -10.005 14.983 9.168 1.00 81.38 351 LYS A O 1
ATOM 2932 N N . GLN A 1 352 ? -8.099 13.845 9.507 1.00 76.31 352 GLN A N 1
ATOM 2933 C CA . GLN A 1 352 ? -7.567 14.022 8.157 1.00 76.31 352 GLN A CA 1
ATOM 2934 C C . GLN A 1 352 ? -8.068 12.953 7.179 1.00 76.31 352 GLN A C 1
ATOM 2936 O O . GLN A 1 352 ? -7.722 13.015 5.999 1.00 76.31 352 GLN A O 1
ATOM 2941 N N . ASN A 1 353 ? -8.851 11.977 7.657 1.00 74.38 353 ASN A N 1
ATOM 2942 C CA . ASN A 1 353 ? -9.229 10.778 6.911 1.00 74.38 353 ASN A CA 1
ATOM 2943 C C . ASN A 1 353 ? -8.000 10.121 6.246 1.00 74.38 353 ASN A C 1
ATOM 2945 O O . ASN A 1 353 ? -8.008 9.765 5.064 1.00 74.38 353 ASN A O 1
ATOM 2949 N N . ALA A 1 354 ? -6.886 10.083 6.984 1.00 69.12 354 ALA A N 1
ATOM 2950 C CA . ALA A 1 354 ? -5.594 9.675 6.460 1.00 69.12 354 ALA A CA 1
ATOM 2951 C C . ALA A 1 354 ? -5.402 8.155 6.579 1.00 69.12 354 ALA A C 1
ATOM 2953 O O . ALA A 1 354 ? -5.817 7.538 7.557 1.00 69.12 354 ALA A O 1
ATOM 2954 N N . SER A 1 355 ? -4.718 7.543 5.610 1.00 70.88 355 SER A N 1
ATOM 2955 C CA . SER A 1 355 ? -4.344 6.121 5.643 1.00 70.88 355 SER A CA 1
ATOM 2956 C C . SER A 1 355 ? -3.430 5.783 6.825 1.00 70.88 355 SER A C 1
ATOM 2958 O O . SER A 1 355 ? -2.780 6.667 7.392 1.00 70.88 355 SER A O 1
ATOM 2960 N N . SER A 1 356 ? -3.243 4.491 7.101 1.00 66.56 356 SER A N 1
ATOM 2961 C CA . SER A 1 356 ? -2.143 3.978 7.942 1.00 66.56 356 SER A CA 1
ATOM 2962 C C . SER A 1 356 ? -0.758 4.570 7.617 1.00 66.56 356 SER A C 1
ATOM 2964 O O . SER A 1 356 ? 0.068 4.689 8.509 1.00 66.56 356 SER A O 1
ATOM 2966 N N . ASP A 1 357 ? -0.503 5.071 6.407 1.00 65.12 357 ASP A N 1
ATOM 2967 C CA . ASP A 1 357 ? 0.781 5.716 6.068 1.00 65.12 357 ASP A CA 1
ATOM 2968 C C . ASP A 1 357 ? 1.065 7.044 6.738 1.00 65.12 357 ASP A C 1
ATOM 2970 O O . ASP A 1 357 ? 2.232 7.436 6.821 1.00 65.12 357 ASP A O 1
ATOM 2974 N N . TYR A 1 358 ? 0.025 7.750 7.192 1.00 66.19 358 TYR A N 1
ATOM 2975 C CA . TYR A 1 358 ? 0.176 8.978 7.980 1.00 66.19 358 TYR A CA 1
ATOM 2976 C C . TYR A 1 358 ? 1.229 8.780 9.073 1.00 66.19 358 TYR A C 1
ATOM 2978 O O . TYR A 1 358 ? 2.094 9.614 9.327 1.00 66.19 358 TYR A O 1
ATOM 2986 N N . CYS A 1 359 ? 1.218 7.570 9.609 1.00 60.97 359 CYS A N 1
ATOM 2987 C CA . CYS A 1 359 ? 2.014 7.127 10.710 1.00 60.97 359 CYS A CA 1
ATOM 2988 C C . CYS A 1 359 ? 3.493 6.855 10.432 1.00 60.97 359 CYS A C 1
ATOM 2990 O O . CYS A 1 359 ? 4.301 6.820 11.366 1.00 60.97 359 CYS A O 1
ATOM 2992 N N . LYS A 1 360 ? 3.873 6.774 9.157 1.00 61.88 360 LYS A N 1
ATOM 2993 C CA . LYS A 1 360 ? 5.261 6.594 8.716 1.00 61.88 360 LYS A CA 1
ATOM 2994 C C . LYS A 1 360 ? 5.958 7.890 8.333 1.00 61.88 360 LYS A C 1
ATOM 2996 O O . LYS A 1 360 ? 7.172 7.891 8.176 1.00 61.88 360 LYS A O 1
ATOM 3001 N N . ARG A 1 361 ? 5.212 8.984 8.160 1.00 57.38 361 ARG A N 1
ATOM 3002 C CA . ARG A 1 361 ? 5.761 10.219 7.582 1.00 57.38 361 ARG A CA 1
ATOM 3003 C C . ARG A 1 361 ? 6.728 10.955 8.504 1.00 57.38 361 ARG A C 1
ATOM 3005 O O . ARG A 1 361 ? 7.385 11.861 8.023 1.00 57.38 361 ARG A O 1
ATOM 3012 N N . LEU A 1 362 ? 6.828 10.570 9.786 1.00 56.12 362 LEU A N 1
ATOM 3013 C CA . LEU A 1 362 ? 7.652 11.250 10.800 1.00 56.12 362 LEU A CA 1
ATOM 3014 C C . LEU A 1 362 ? 7.501 12.780 10.716 1.00 56.12 362 LEU A C 1
ATOM 3016 O O . LEU A 1 362 ? 8.452 13.511 10.960 1.00 56.12 362 LEU A O 1
ATOM 3020 N N . GLU A 1 363 ? 6.316 13.271 10.348 1.00 52.91 363 GLU A N 1
ATOM 3021 C CA . GLU A 1 363 ? 6.045 14.680 10.084 1.00 52.91 363 GLU A CA 1
ATOM 3022 C C . GLU A 1 363 ? 4.662 15.049 10.623 1.00 52.91 363 GLU A C 1
ATOM 3024 O O . GLU A 1 363 ? 3.690 14.320 10.426 1.00 52.91 363 GLU A O 1
ATOM 3029 N N . TYR A 1 364 ? 4.577 16.194 11.297 1.00 50.91 364 TYR A N 1
ATOM 3030 C CA . TYR A 1 364 ? 3.334 16.859 11.687 1.00 50.91 364 TYR A CA 1
ATOM 3031 C C . TYR A 1 364 ? 3.494 18.362 11.445 1.00 50.91 364 TYR A C 1
ATOM 3033 O O . TYR A 1 364 ? 4.485 18.940 11.883 1.00 50.91 364 TYR A O 1
ATOM 3041 N N . ASP A 1 365 ? 2.549 18.997 10.742 1.00 52.91 365 ASP A N 1
ATOM 3042 C CA . ASP A 1 365 ? 2.594 20.439 10.427 1.00 52.91 365 ASP A CA 1
ATOM 3043 C C . ASP A 1 365 ? 3.927 20.885 9.777 1.00 52.91 365 ASP A C 1
ATOM 3045 O O . ASP A 1 365 ? 4.553 21.868 10.173 1.00 52.91 365 ASP A O 1
ATOM 3049 N N . ASN A 1 366 ? 4.418 20.103 8.804 1.00 52.88 366 ASN A N 1
ATOM 3050 C CA . ASN A 1 366 ? 5.729 20.281 8.152 1.00 52.88 366 ASN A CA 1
ATOM 3051 C C . ASN A 1 366 ? 6.936 20.283 9.115 1.00 52.88 366 ASN A C 1
ATOM 3053 O O . ASN A 1 366 ? 8.001 20.804 8.774 1.00 52.88 366 ASN A O 1
ATOM 3057 N N . LYS A 1 367 ? 6.792 19.721 10.321 1.00 45.47 367 LYS A N 1
ATOM 3058 C CA . LYS A 1 367 ? 7.877 19.560 11.293 1.00 45.47 367 LYS A CA 1
ATOM 3059 C C . LYS A 1 367 ? 8.189 18.082 11.513 1.00 45.47 367 LYS A C 1
ATOM 3061 O O . LYS A 1 367 ? 7.250 17.294 11.633 1.00 45.47 367 LYS A O 1
ATOM 3066 N N . PRO A 1 368 ? 9.473 17.708 11.648 1.00 44.25 368 PRO A N 1
ATOM 3067 C CA . PRO A 1 368 ? 9.866 16.352 12.008 1.00 44.25 368 PRO A CA 1
ATOM 3068 C C . PRO A 1 368 ? 9.234 15.912 13.338 1.00 44.25 368 PRO A C 1
ATOM 3070 O O . PRO A 1 368 ? 9.504 16.479 14.397 1.00 44.25 368 PRO A O 1
ATOM 3073 N N . ASN A 1 369 ? 8.399 14.881 13.287 1.00 49.47 369 ASN A N 1
ATOM 3074 C CA . ASN A 1 369 ? 7.886 14.147 14.430 1.00 49.47 369 ASN A CA 1
ATOM 3075 C C . ASN A 1 369 ? 8.844 12.988 14.745 1.00 49.47 369 ASN A C 1
ATOM 3077 O O . ASN A 1 369 ? 8.722 11.898 14.182 1.00 49.47 369 ASN A O 1
ATOM 3081 N N . LYS A 1 370 ? 9.784 13.231 15.671 1.00 37.56 370 LYS A N 1
ATOM 3082 C CA . LYS A 1 370 ? 10.782 12.254 16.152 1.00 37.56 370 LYS A CA 1
ATOM 3083 C C . LYS A 1 370 ? 10.187 10.926 16.639 1.00 37.56 370 LYS A C 1
ATOM 3085 O O . LYS A 1 370 ? 10.900 9.930 16.649 1.00 37.56 370 LYS A O 1
ATOM 3090 N N . PHE A 1 371 ? 8.917 10.901 17.036 1.00 41.94 371 PHE A N 1
ATOM 3091 C CA . PHE A 1 371 ? 8.275 9.711 17.598 1.00 41.94 371 PHE A CA 1
ATOM 3092 C C . PHE A 1 371 ? 7.601 8.834 16.531 1.00 41.94 371 PHE A C 1
ATOM 3094 O O . PHE A 1 371 ? 7.313 7.662 16.778 1.00 41.94 371 PHE A O 1
ATOM 3101 N N . GLY A 1 372 ? 7.344 9.377 15.331 1.00 45.31 372 GLY A N 1
ATOM 3102 C CA . GLY A 1 372 ? 6.440 8.749 14.365 1.00 45.31 372 GLY A CA 1
ATOM 3103 C C . GLY A 1 372 ? 5.082 8.408 14.982 1.00 45.31 372 GLY A C 1
ATOM 3104 O O . GLY A 1 372 ? 4.781 8.762 16.115 1.00 45.31 372 GLY A O 1
ATOM 3105 N N . CYS A 1 373 ? 4.226 7.690 14.271 1.00 47.03 373 CYS A N 1
ATOM 3106 C CA . CYS A 1 373 ? 3.110 6.996 14.934 1.00 47.03 373 CYS A CA 1
ATOM 3107 C C . CYS A 1 373 ? 3.534 5.619 15.472 1.00 47.03 373 CYS A C 1
ATOM 3109 O O . CYS A 1 373 ? 2.689 4.745 15.662 1.00 47.03 373 CYS A O 1
ATOM 3111 N N . ARG A 1 374 ? 4.828 5.348 15.657 1.00 40.34 374 ARG A N 1
ATOM 3112 C CA . ARG A 1 374 ? 5.304 3.988 15.951 1.00 40.34 374 ARG A CA 1
ATOM 3113 C C . ARG A 1 374 ? 5.006 3.495 17.372 1.00 40.34 374 ARG A C 1
ATOM 3115 O O . ARG A 1 374 ? 5.679 2.591 17.831 1.00 40.34 374 ARG A O 1
ATOM 3122 N N . TYR A 1 375 ? 3.983 4.027 18.033 1.00 40.78 375 TYR A N 1
ATOM 3123 C CA . TYR A 1 375 ? 3.723 3.738 19.437 1.00 40.78 375 TYR A CA 1
ATOM 3124 C C . TYR A 1 375 ? 2.259 3.557 19.829 1.00 40.78 375 TYR A C 1
ATOM 3126 O O . TYR A 1 375 ? 1.953 3.750 20.988 1.00 40.78 375 TYR A O 1
ATOM 3134 N N . PHE A 1 376 ? 1.332 3.184 18.938 1.00 40.78 376 PHE A N 1
ATOM 3135 C CA . PHE A 1 376 ? 0.001 2.745 19.405 1.00 40.78 376 PHE A CA 1
ATOM 3136 C C . PHE A 1 376 ? -0.608 1.653 18.517 1.00 40.78 376 PHE A C 1
ATOM 3138 O O . PHE A 1 376 ? -1.668 1.816 17.918 1.00 40.78 376 PHE A O 1
ATOM 3145 N N . TYR A 1 377 ? 0.062 0.501 18.454 1.00 35.09 377 TYR A N 1
ATOM 3146 C CA . TYR A 1 377 ? -0.675 -0.761 18.415 1.00 35.09 377 TYR A CA 1
ATOM 3147 C C . TYR A 1 377 ? -0.677 -1.318 19.836 1.00 35.09 377 TYR A C 1
ATOM 3149 O O . TYR A 1 377 ? 0.366 -1.453 20.463 1.00 35.09 377 TYR A O 1
ATOM 3157 N N . PHE A 1 378 ? -1.868 -1.626 20.331 1.00 41.03 378 PHE A N 1
ATOM 3158 C CA . PHE A 1 378 ? -2.199 -2.038 21.696 1.00 41.03 378 PHE A CA 1
ATOM 3159 C C . PHE A 1 378 ? -1.475 -3.274 22.272 1.00 41.03 378 PHE A C 1
ATOM 3161 O O . PHE A 1 378 ? -1.828 -3.703 23.371 1.00 41.03 378 PHE A O 1
ATOM 3168 N N . HIS A 1 379 ? -0.483 -3.839 21.581 1.00 32.94 379 HIS A N 1
ATOM 3169 C CA . HIS A 1 379 ? 0.300 -4.967 22.091 1.00 32.94 379 HIS A CA 1
ATOM 3170 C C . HIS A 1 379 ? 1.187 -4.581 23.288 1.00 32.94 379 HIS A C 1
ATOM 3172 O O . HIS A 1 379 ? 1.491 -5.425 24.117 1.00 32.94 379 HIS A O 1
ATOM 3178 N N . GLU A 1 380 ? 1.509 -3.296 23.458 1.00 40.19 380 GLU A N 1
ATOM 3179 C CA . GLU A 1 380 ? 2.332 -2.800 24.576 1.00 40.19 380 GLU A CA 1
ATOM 3180 C C . GLU A 1 380 ? 1.589 -2.700 25.923 1.00 40.19 380 GLU A C 1
ATOM 3182 O O . GLU A 1 380 ? 2.163 -2.267 26.915 1.00 40.19 380 GLU A O 1
ATOM 3187 N N . MET A 1 381 ? 0.311 -3.091 25.993 1.00 39.50 381 MET A N 1
ATOM 3188 C CA . MET A 1 381 ? -0.378 -3.263 27.284 1.00 39.50 381 MET A CA 1
ATOM 3189 C C . MET A 1 381 ? -0.353 -4.713 27.791 1.00 39.50 381 MET A C 1
ATOM 3191 O O . MET A 1 381 ? -0.830 -4.954 28.901 1.00 39.50 381 MET A O 1
ATOM 3195 N N . GLU A 1 382 ? 0.143 -5.660 26.987 1.00 40.19 382 GLU A N 1
ATOM 3196 C CA . GLU A 1 382 ? 0.199 -7.089 27.330 1.00 40.19 382 GLU A CA 1
ATOM 3197 C C . GLU A 1 382 ? 1.571 -7.531 27.852 1.00 40.19 382 GLU A C 1
ATOM 3199 O O . GLU A 1 382 ? 1.625 -8.483 28.626 1.00 40.19 382 GLU A O 1
ATOM 3204 N N . ASP A 1 383 ? 2.644 -6.806 27.524 1.00 35.91 383 ASP A N 1
ATOM 3205 C CA . ASP A 1 383 ? 3.969 -7.033 28.098 1.00 35.91 383 ASP A CA 1
ATOM 3206 C C . ASP A 1 383 ? 4.262 -5.943 29.139 1.00 35.91 383 ASP A C 1
ATOM 3208 O O . ASP A 1 383 ? 4.530 -4.785 28.818 1.00 35.91 383 ASP A O 1
ATOM 3212 N N . ASP A 1 384 ? 4.150 -6.316 30.416 1.00 38.31 384 ASP A N 1
ATOM 3213 C CA . ASP A 1 384 ? 4.613 -5.524 31.553 1.00 38.31 384 ASP A CA 1
ATOM 3214 C C . ASP A 1 384 ? 6.117 -5.237 31.400 1.00 38.31 384 ASP A C 1
ATOM 3216 O O . ASP A 1 384 ? 6.942 -6.048 31.797 1.00 38.31 384 ASP A O 1
ATOM 3220 N N . GLU A 1 385 ? 6.470 -4.088 30.824 1.00 33.28 385 GLU A N 1
ATOM 3221 C CA . GLU A 1 385 ? 7.656 -3.290 31.151 1.00 33.28 385 GLU A CA 1
ATOM 3222 C C . GLU A 1 385 ? 7.599 -1.979 30.353 1.00 33.28 385 GLU A C 1
ATOM 3224 O O . GLU A 1 385 ? 7.925 -1.898 29.170 1.00 33.28 385 GLU A O 1
ATOM 3229 N N . TRP A 1 386 ? 7.165 -0.914 31.030 1.00 39.09 386 TRP A N 1
ATOM 3230 C CA . TRP A 1 386 ? 7.371 0.459 30.585 1.00 39.09 386 TRP A CA 1
ATOM 3231 C C . TRP A 1 386 ? 8.875 0.745 30.610 1.00 39.09 386 TRP A C 1
ATOM 3233 O O . TRP A 1 386 ? 9.397 1.268 31.595 1.00 39.09 386 TRP A O 1
ATOM 3243 N N . ILE A 1 387 ? 9.587 0.357 29.552 1.00 30.66 387 ILE A N 1
ATOM 3244 C CA . ILE A 1 387 ? 11.013 0.649 29.429 1.00 30.66 387 ILE A CA 1
ATOM 3245 C C . ILE A 1 387 ? 11.156 2.137 29.111 1.00 30.66 387 ILE A C 1
ATOM 3247 O O . ILE A 1 387 ? 10.934 2.601 27.994 1.00 30.66 387 ILE A O 1
ATOM 3251 N N . GLU A 1 388 ? 11.476 2.877 30.173 1.00 31.62 388 GLU A N 1
ATOM 3252 C CA . GLU A 1 388 ? 12.377 4.026 30.189 1.00 31.62 388 GLU A CA 1
ATOM 3253 C C . GLU A 1 388 ? 13.137 4.208 28.866 1.00 31.62 388 GLU A C 1
ATOM 3255 O O . GLU A 1 388 ? 13.982 3.387 28.572 1.00 31.62 388 GLU A O 1
ATOM 3260 N N . TYR A 1 389 ? 12.829 5.250 28.082 1.00 27.94 389 TYR A N 1
ATOM 3261 C CA . TYR A 1 389 ? 13.677 6.009 27.131 1.00 27.94 389 TYR A CA 1
ATOM 3262 C C . TYR A 1 389 ? 12.723 6.714 26.135 1.00 27.94 389 TYR A C 1
ATOM 3264 O O . TYR A 1 389 ? 12.004 6.066 25.392 1.00 27.94 389 TYR A O 1
ATOM 3272 N N . GLY A 1 390 ? 12.628 8.037 26.023 1.00 26.77 390 GLY A N 1
ATOM 3273 C CA . GLY A 1 390 ? 13.365 9.096 26.681 1.00 26.77 390 GLY A CA 1
ATOM 3274 C C . GLY A 1 390 ? 12.837 10.475 26.274 1.00 26.77 390 GLY A C 1
ATOM 3275 O O . GLY A 1 390 ? 12.249 10.673 25.210 1.00 26.77 390 GLY A O 1
ATOM 3276 N N . TYR A 1 391 ? 13.113 11.447 27.139 1.00 28.50 391 TYR A N 1
ATOM 3277 C CA . TYR A 1 391 ? 13.528 12.765 26.675 1.00 28.50 391 TYR A CA 1
ATOM 3278 C C . TYR A 1 391 ? 14.758 12.593 25.764 1.00 28.50 391 TYR A C 1
ATOM 3280 O O . TYR A 1 391 ? 15.691 11.909 26.179 1.00 28.50 391 TYR A O 1
ATOM 3288 N N . ILE A 1 392 ? 14.726 13.196 24.563 1.00 27.66 392 ILE A N 1
ATOM 3289 C CA . ILE A 1 392 ? 15.787 13.963 23.853 1.00 27.66 392 ILE A CA 1
ATOM 3290 C C . ILE A 1 392 ? 15.192 14.599 22.585 1.00 27.66 392 ILE A C 1
ATOM 3292 O O . ILE A 1 392 ? 14.700 13.883 21.681 1.00 27.66 392 ILE A O 1
#

Radius of gyration: 26.17 Å; Cα contacts (8 Å, |Δi|>4): 541; chains: 1; bounding box: 66×60×72 Å

Mean predicted aligned error: 9.53 Å

pLDDT: mean 87.08, std 16.53, range [26.77, 98.69]